Protein 2ZFU (pdb70)

Radius of gyration: 24.53 Å; Cα contacts (8 Å, |Δi|>4): 803; chains: 2; bounding box: 44×49×72 Å

Organism: Homo sapiens (NCBI:txid9606)

Secondary structure (DSSP, 8-state):
-HHHHHHHHHHHHHHHHHS-HHHHHHHHHH-HHHHHHHHHHHHHHHTTSSS-HHHHHHHHHHTS-TTS-EEEET-TT-HHHHH--S-EEEEESS-SSTTEEES-TTS-S--TT-EEEEEEES---SS-HHHHHHHHHHHEEEEEEEEEEE-GGG-S-HHHHHHHHHHTTEEEEEEE--STT-EEEEEEE-SS-SS-TT---GGG-PPP----/-HHHHHHHHHHHHHHHHHS-HHHHHHHHHH-HHHHHHHHHHHHHHHHTSSS-HHHHHHHHHTTS-TTS-EEEET-TT-HHHHH--S-EEEEESS-SSTTEEES-TTS-S--TT-EEEEEEES---SS-HHHHHHHHHHHEEEEEEEEEEEEGGG-S-HHHHHHHHHTTTEEEEEEE--SSSEEEEEEEE-SS-SS-TT---GGG--PPP--

InterPro domains:
  IPR007823 Ribosomal RNA processing protein 8 [PF05148] (238-456)
  IPR007823 Ribosomal RNA processing protein 8 [PTHR12787] (62-456)
  IPR023576 UbiE/COQ5 methyltransferase, conserved site [PS01184] (380-394)
  IPR029063 S-adenosyl-L-methionine-dependent methyltransferase superfamily [G3DSA:3.40.50.150] (294-456)
  IPR029063 S-adenosyl-L-methionine-dependent methyltransferase superfamily [SSF53335] (285-423)
  IPR042036 Ribosomal RNA-processing protein 8, N-terminal domain [G3DSA:1.10.10.2150] (242-293)

Nearest PDB structures (foldseek):
  2zfu-assembly2_B  TM=1.005E+00  e=2.357E-51  Homo sapiens
  5gm2-assembly3_N  TM=6.789E-01  e=1.803E-08  Streptomyces blastmyceticus
  5gm2-assembly2_L  TM=6.670E-01  e=2.551E-08  Streptomyces blastmyceticus
  5gm2-assembly2_K  TM=6.497E-01  e=1.569E-08  Streptomyces blastmyceticus
  5gm2-assembly3_O  TM=6.445E-01  e=1.932E-08  Streptomyces blastmyceticus

B-factor: mean 37.85, std 6.47, range [26.33, 73.91]

Solvent-accessible surface area: 19630 Å² total; per-residue (Å²): 116,171,90,86,43,29,58,132,4,103,154,11,3,89,78,9,15,80,14,64,10,61,49,11,48,146,37,10,117,123,68,30,100,12,4,36,19,14,22,127,6,29,75,40,14,1,146,103,18,129,47,24,0,24,46,49,0,5,122,28,1,155,138,107,92,48,90,45,32,0,0,2,0,19,12,8,73,0,116,0,9,76,35,8,216,11,66,27,68,1,3,17,35,9,6,34,7,18,35,18,58,87,20,23,17,16,145,9,90,32,138,90,85,27,0,31,2,0,0,0,16,15,13,0,34,5,88,32,10,43,66,4,0,47,16,0,4,77,0,0,80,90,45,8,14,0,1,0,0,2,21,32,78,3,20,94,68,35,155,45,1,18,127,5,0,49,98,0,0,1,117,62,89,61,104,51,80,123,32,101,61,3,36,8,0,14,0,82,15,73,14,104,45,113,19,43,134,106,40,92,37,100,14,7,84,26,94,49,2,90,16,219,114,172,86,99,41,24,47,126,6,139,144,20,2,84,82,8,11,71,13,63,10,60,49,10,44,143,31,5,102,130,70,31,95,8,3,40,24,14,21,127,11,27,65,37,49,1,135,134,23,119,48,35,0,18,23,73,0,4,110,30,0,151,142,100,92,51,88,44,33,0,0,5,0,22,11,8,70,0,112,1,11,76,30,11,207,12,70,27,69,1,2,15,31,8,9,32,7,21,32,18,56,80,18,22,18,16,148,7,91,27,140,90,85,25,0,32,2,0,0,0,20,13,12,0,26,5,85,31,9,41,72,5,0,58,18,0,7,76,0,0,74,96,41,8,16,0,2,0,0,1,12,19,76,2,15,95,58,27,138,53,2,18,124,4,0,57,82,0,0,6,104,75,85,60,110,59,61,128,44,87,69,8,32,10,0,13,0,62,17,87,16,105,44,116,37,45,134,105,35,93,23,88,14,8,80,22,78,66,8,90,96

CATH classification: 1.10.10.2150 (+1 more: 3.40.50.150)

Structure (mmCIF, N/CA/C/O backbone):
data_2ZFU
#
_entry.id   2ZFU
#
_cell.length_a   43.810
_cell.length_b   43.810
_cell.length_c   403.910
_cell.angle_alpha   90.00
_cell.angle_beta   90.00
_cell.angle_gamma   120.00
#
_symmetry.space_group_name_H-M   'P 61'
#
loop_
_entity.id
_entity.type
_entity.pdbx_description
1 polymer 'Cerebral protein 1'
2 non-polymer S-ADENOSYL-L-HOMOCYSTEINE
3 water water
#
loop_
_atom_site.group_PDB
_atom_site.id
_atom_site.type_symbol
_atom_site.label_atom_id
_atom_site.label_alt_id
_atom_site.label_comp_id
_atom_site.label_asym_id
_atom_site.label_entity_id
_atom_site.label_seq_id
_atom_site.pdbx_PDB_ins_code
_atom_site.Cartn_x
_atom_site.Cartn_y
_atom_site.Cartn_z
_atom_site.occupancy
_atom_site.B_iso_or_equiv
_atom_site.auth_seq_id
_atom_site.auth_comp_id
_atom_site.auth_asym_id
_atom_site.auth_atom_id
_atom_site.pdbx_PDB_model_num
ATOM 1 N N . ALA A 1 2 ? 22.522 33.691 -9.637 1.00 42.69 243 ALA A N 1
ATOM 2 C CA . ALA A 1 2 ? 22.032 32.468 -10.332 1.00 43.29 243 ALA A CA 1
ATOM 3 C C . ALA A 1 2 ? 22.581 31.205 -9.658 1.00 43.30 243 ALA A C 1
ATOM 4 O O . ALA A 1 2 ? 21.826 30.272 -9.364 1.00 43.01 243 ALA A O 1
ATOM 6 N N . GLN A 1 3 ? 23.892 31.180 -9.413 1.00 43.48 244 GLN A N 1
ATOM 7 C CA . GLN A 1 3 ? 24.518 30.041 -8.726 1.00 43.77 244 GLN A CA 1
ATOM 8 C C . GLN A 1 3 ? 24.010 29.969 -7.290 1.00 43.77 244 GLN A C 1
ATOM 9 O O . GLN A 1 3 ? 23.581 28.911 -6.827 1.00 44.11 244 GLN A O 1
ATOM 15 N N . ARG A 1 4 ? 24.037 31.109 -6.605 1.00 43.48 245 ARG A N 1
ATOM 16 C CA . ARG A 1 4 ? 23.486 31.223 -5.260 1.00 43.33 245 ARG A CA 1
ATOM 17 C C . ARG A 1 4 ? 21.998 30.852 -5.209 1.00 43.27 245 ARG A C 1
ATOM 18 O O . ARG 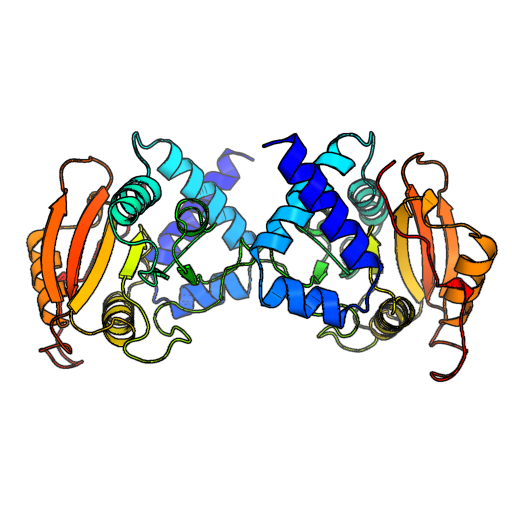A 1 4 ? 21.516 30.377 -4.175 1.00 43.32 245 ARG A O 1
ATOM 20 N N . LEU A 1 5 ? 21.282 31.074 -6.317 1.00 42.94 246 LEU A N 1
ATOM 21 C CA . LEU A 1 5 ? 19.843 30.775 -6.400 1.00 42.56 246 LEU A CA 1
ATOM 22 C C . LEU A 1 5 ? 19.590 29.282 -6.529 1.00 42.07 246 LEU A C 1
ATOM 23 O O . LEU A 1 5 ? 18.678 28.751 -5.894 1.00 41.72 246 LEU A O 1
ATOM 28 N N . ASP A 1 6 ? 20.381 28.610 -7.371 1.00 41.86 247 ASP A N 1
ATOM 29 C CA . ASP A 1 6 ? 20.218 27.167 -7.596 1.00 41.31 247 ASP A CA 1
ATOM 30 C C . ASP A 1 6 ? 20.483 26.395 -6.305 1.00 40.77 247 ASP A C 1
ATOM 31 O O . ASP A 1 6 ? 19.845 25.384 -6.048 1.00 40.88 247 ASP A O 1
ATOM 36 N N . GLY A 1 7 ? 21.427 26.878 -5.506 1.00 39.91 248 GLY A N 1
ATOM 37 C CA . GLY A 1 7 ? 21.734 26.273 -4.216 1.00 39.22 248 GLY A CA 1
ATOM 38 C C . GLY A 1 7 ? 20.668 26.524 -3.160 1.00 38.67 248 GLY A C 1
ATOM 39 O O . GLY A 1 7 ? 20.349 25.631 -2.374 1.00 38.86 248 GLY A O 1
ATOM 40 N N . ALA A 1 8 ? 20.128 27.745 -3.121 1.00 37.69 249 ALA A N 1
ATOM 41 C CA . ALA A 1 8 ? 18.981 28.052 -2.255 1.00 36.77 249 ALA A CA 1
ATOM 42 C C . ALA A 1 8 ? 17.806 27.139 -2.593 1.00 35.73 249 ALA A C 1
ATOM 43 O O . ALA A 1 8 ? 17.203 26.537 -1.705 1.00 35.10 249 ALA A O 1
ATOM 45 N N . ARG A 1 9 ? 17.493 27.055 -3.883 1.00 35.08 250 ARG A N 1
ATOM 46 C CA . ARG A 1 9 ? 16.453 26.166 -4.396 1.00 34.87 250 ARG A CA 1
ATOM 47 C C . ARG A 1 9 ? 16.695 24.722 -3.999 1.00 34.24 250 ARG A C 1
ATOM 48 O O . ARG A 1 9 ? 15.799 24.046 -3.517 1.00 34.16 250 ARG A O 1
ATOM 56 N N . PHE A 1 10 ? 17.915 24.253 -4.219 1.00 33.74 251 PHE A N 1
ATOM 57 C CA . PHE A 1 10 ? 18.269 22.896 -3.866 1.00 33.81 251 PHE A CA 1
ATOM 58 C C . PHE A 1 10 ? 18.070 22.669 -2.382 1.00 33.57 251 PHE A C 1
ATOM 59 O O . PHE A 1 10 ? 17.448 21.682 -1.969 1.00 32.54 251 PHE A O 1
ATOM 67 N N . ARG A 1 11 ? 18.610 23.580 -1.584 1.00 33.68 252 ARG A N 1
ATOM 68 C CA . ARG A 1 11 ? 18.576 23.407 -0.138 1.00 34.76 252 ARG A CA 1
ATOM 69 C C . ARG A 1 11 ? 17.140 23.382 0.400 1.00 34.32 252 ARG A C 1
ATOM 70 O O . ARG A 1 11 ? 16.829 22.608 1.306 1.00 34.36 252 ARG A O 1
ATOM 78 N N . TYR A 1 12 ? 16.257 24.180 -0.200 1.00 34.64 253 TYR A N 1
ATOM 79 C CA . TYR A 1 12 ? 14.836 24.152 0.147 1.00 34.35 253 TYR A CA 1
ATOM 80 C C . TYR A 1 12 ? 14.151 22.832 -0.232 1.00 34.21 253 TYR A C 1
ATOM 81 O O . TYR A 1 12 ? 13.451 22.232 0.578 1.00 33.55 253 TYR A O 1
ATOM 90 N N . LEU A 1 13 ? 14.339 22.404 -1.475 1.00 34.44 254 LEU A N 1
ATOM 91 C CA . LEU A 1 13 ? 13.818 21.120 -1.958 1.00 34.62 254 LEU A CA 1
ATOM 92 C C . LEU A 1 13 ? 14.367 19.955 -1.124 1.00 34.52 254 LEU A C 1
ATOM 93 O O . LEU A 1 13 ? 13.628 19.058 -0.693 1.00 33.37 254 LEU A O 1
ATOM 98 N N . ASN A 1 14 ? 15.677 19.963 -0.917 1.00 34.25 255 ASN A N 1
ATOM 99 C CA . ASN A 1 14 ? 16.310 18.923 -0.109 1.00 35.12 255 ASN A CA 1
ATOM 100 C C . ASN A 1 14 ? 15.622 18.773 1.252 1.00 35.59 255 ASN A C 1
ATOM 101 O O . ASN A 1 14 ? 15.148 17.695 1.600 1.00 35.38 255 ASN A O 1
ATOM 106 N N . GLU A 1 15 ? 15.532 19.871 1.993 1.00 37.02 256 GLU A N 1
ATOM 107 C CA . GLU A 1 15 ? 14.861 19.867 3.298 1.00 37.84 256 GLU A CA 1
ATOM 108 C C . GLU A 1 15 ? 13.435 19.332 3.197 1.00 38.30 256 GLU A C 1
ATOM 109 O O . GLU A 1 15 ? 12.990 18.551 4.041 1.00 38.40 256 GLU A O 1
ATOM 115 N N . GLN A 1 16 ? 12.736 19.741 2.144 1.00 39.06 257 GLN A N 1
ATOM 116 C CA . GLN A 1 16 ? 11.389 19.262 1.869 1.00 38.97 257 GLN A CA 1
ATOM 117 C C . GLN A 1 16 ? 11.314 17.748 1.661 1.00 38.59 257 GLN A C 1
ATOM 118 O O . GLN A 1 16 ? 10.400 17.092 2.148 1.00 38.55 257 GLN A O 1
ATOM 124 N N . LEU A 1 17 ? 12.268 17.197 0.925 1.00 38.33 258 LEU A N 1
ATOM 125 C CA . LEU A 1 17 ? 12.276 15.765 0.645 1.00 37.80 258 LEU A CA 1
ATOM 126 C C . LEU A 1 17 ? 12.415 14.894 1.906 1.00 37.73 258 LEU A C 1
ATOM 127 O O . LEU A 1 17 ? 11.865 13.793 1.948 1.00 38.48 258 LEU A O 1
ATOM 132 N N . TYR A 1 18 ? 13.144 15.374 2.911 1.00 36.18 259 TYR A N 1
ATOM 133 C CA . TYR A 1 18 ? 13.282 14.635 4.174 1.00 36.17 259 TYR A CA 1
ATOM 134 C C . TYR A 1 18 ? 12.034 14.776 5.068 1.00 35.85 259 TYR A C 1
ATOM 135 O O . TYR A 1 18 ? 11.781 13.925 5.913 1.00 35.34 259 TYR A O 1
ATOM 144 N N . SER A 1 19 ? 11.252 15.830 4.838 1.00 36.37 260 SER A N 1
ATOM 145 C CA . SER A 1 19 ? 10.134 16.205 5.712 1.00 36.69 260 SER A CA 1
ATOM 146 C C . SER A 1 19 ? 8.849 15.428 5.489 1.00 36.59 260 SER A C 1
ATOM 147 O O . SER A 1 19 ? 7.930 15.523 6.298 1.00 37.43 260 SER A O 1
ATOM 150 N N . GLY A 1 20 ? 8.756 14.695 4.390 1.00 36.25 261 GLY A N 1
ATOM 151 C CA . GLY A 1 20 ? 7.509 14.029 4.029 1.00 36.14 261 GLY A CA 1
ATOM 152 C C . GLY A 1 20 ? 7.681 12.566 3.705 1.00 35.89 261 GLY A C 1
ATOM 153 O O . GLY A 1 20 ? 8.801 12.066 3.667 1.00 35.90 261 GLY A O 1
ATOM 154 N N . PRO A 1 21 ? 6.562 11.872 3.444 1.00 35.89 262 PRO A N 1
ATOM 155 C CA . PRO A 1 21 ? 6.641 10.471 3.072 1.00 35.51 262 PRO A CA 1
ATOM 156 C C . PRO A 1 21 ? 7.113 10.365 1.633 1.00 35.26 262 PRO A C 1
ATOM 157 O O . PRO A 1 21 ? 7.129 11.367 0.913 1.00 34.98 262 PRO A O 1
ATOM 161 N N . SER A 1 22 ? 7.514 9.163 1.226 1.00 35.00 263 SER A N 1
ATOM 162 C CA . SER A 1 22 ? 8.002 8.935 -0.132 1.00 34.57 263 SER A CA 1
ATOM 163 C C . SER A 1 22 ? 6.941 9.246 -1.190 1.00 34.11 263 SER A C 1
ATOM 164 O O . SER A 1 22 ? 7.277 9.639 -2.303 1.00 33.85 263 SER A O 1
ATOM 167 N N . SER A 1 23 ? 5.671 9.067 -0.842 1.00 34.22 264 SER A N 1
ATOM 168 C CA . SER A 1 23 ? 4.558 9.405 -1.747 1.00 34.18 264 SER A CA 1
ATOM 169 C C . SER A 1 23 ? 4.586 10.882 -2.133 1.00 34.14 264 SER A C 1
ATOM 170 O O . SER A 1 23 ? 4.331 11.233 -3.298 1.00 34.17 264 SER A O 1
ATOM 173 N N . ALA A 1 24 ? 4.909 11.741 -1.166 1.00 33.80 265 ALA A N 1
ATOM 174 C CA . ALA A 1 24 ? 5.059 13.175 -1.431 1.00 33.97 265 ALA A CA 1
ATOM 175 C C . ALA A 1 24 ? 6.179 13.457 -2.436 1.00 33.76 265 ALA A C 1
ATOM 176 O O . ALA A 1 24 ? 6.004 14.210 -3.391 1.00 34.05 265 ALA A O 1
ATOM 178 N N . ALA A 1 25 ? 7.334 12.842 -2.209 1.00 34.08 266 ALA A N 1
ATOM 179 C CA . ALA A 1 25 ? 8.491 13.041 -3.064 1.00 34.15 266 ALA A CA 1
ATOM 180 C C . ALA A 1 25 ? 8.178 12.549 -4.475 1.00 34.23 266 ALA A C 1
ATOM 181 O O . ALA A 1 25 ? 8.479 13.227 -5.452 1.00 33.50 266 ALA A O 1
ATOM 183 N N . GLN A 1 26 ? 7.551 11.373 -4.560 1.00 34.72 267 GLN A N 1
ATOM 184 C CA . GLN A 1 26 ? 7.177 10.787 -5.836 1.00 35.25 267 GLN A CA 1
ATOM 185 C C . GLN A 1 26 ? 6.243 11.683 -6.647 1.00 35.71 267 GLN A C 1
ATOM 186 O O . GLN A 1 26 ? 6.484 11.914 -7.823 1.00 35.25 267 GLN A O 1
ATOM 192 N N . ARG A 1 27 ? 5.172 12.153 -6.015 1.00 36.64 268 ARG A N 1
ATOM 193 C CA . ARG A 1 27 ? 4.247 13.115 -6.635 1.00 37.82 268 ARG A CA 1
ATOM 194 C C . ARG A 1 27 ? 4.963 14.354 -7.170 1.00 37.36 268 ARG A C 1
ATOM 195 O O . ARG A 1 27 ? 4.766 14.749 -8.315 1.00 36.59 268 ARG A O 1
ATOM 203 N N . LEU A 1 28 ? 5.785 14.965 -6.318 1.00 38.14 269 LEU A N 1
ATOM 204 C CA . LEU A 1 28 ? 6.557 16.157 -6.677 1.00 38.08 269 LEU A CA 1
ATOM 205 C C . LEU A 1 28 ? 7.362 15.918 -7.940 1.00 37.88 269 LEU A C 1
ATOM 206 O O . LEU A 1 28 ? 7.265 16.693 -8.890 1.00 38.15 269 LEU A O 1
ATOM 211 N N . PHE A 1 29 ? 8.158 14.850 -7.952 1.00 37.67 270 PHE A N 1
ATOM 212 C CA . PHE A 1 29 ? 8.992 14.551 -9.117 1.00 37.83 270 PHE A CA 1
ATOM 213 C C . PHE A 1 29 ? 8.189 14.117 -10.343 1.00 38.44 270 PHE A C 1
ATOM 214 O O . PHE A 1 29 ? 8.609 14.382 -11.481 1.00 39.42 270 PHE A O 1
ATOM 222 N N . GLN A 1 30 ? 7.041 13.472 -10.133 1.00 38.51 271 GLN A N 1
ATOM 223 C CA . GLN A 1 30 ? 6.157 13.104 -11.249 1.00 38.71 271 GLN A CA 1
ATOM 224 C C . GLN A 1 30 ? 5.616 14.362 -11.940 1.00 38.31 271 GLN A C 1
ATOM 225 O O . GLN A 1 30 ? 5.645 14.473 -13.163 1.00 38.40 271 GLN A O 1
ATOM 231 N N . GLU A 1 31 ? 5.151 15.317 -11.145 1.00 37.75 272 GLU A N 1
ATOM 232 C CA . GLU A 1 31 ? 4.511 16.519 -11.669 1.00 37.93 272 GLU A CA 1
ATOM 233 C C . GLU A 1 31 ? 5.533 17.563 -12.117 1.00 37.02 272 GLU A C 1
ATOM 234 O O . GLU A 1 31 ? 5.255 18.353 -13.015 1.00 36.13 272 GLU A O 1
ATOM 240 N N . ASP A 1 32 ? 6.703 17.550 -11.479 1.00 36.03 273 ASP A N 1
ATOM 241 C CA . ASP A 1 32 ? 7.741 18.555 -11.686 1.00 35.93 273 ASP A CA 1
ATOM 242 C C . ASP A 1 32 ? 9.092 17.848 -11.864 1.00 35.23 273 ASP A C 1
ATOM 243 O O . ASP A 1 32 ? 9.954 17.889 -10.973 1.00 34.77 273 ASP A O 1
ATOM 248 N N . PRO A 1 33 ? 9.288 17.202 -13.019 1.00 34.56 274 PRO A N 1
ATOM 249 C CA . PRO A 1 33 ? 10.547 16.504 -13.238 1.00 35.05 274 PRO A CA 1
ATOM 250 C C . PRO A 1 33 ? 11.800 17.415 -13.228 1.00 35.00 274 PRO A C 1
ATOM 251 O O . PRO A 1 33 ? 12.896 16.942 -12.913 1.00 34.57 274 PRO A O 1
ATOM 255 N N . GLU A 1 34 ? 11.642 18.701 -13.543 1.00 34.77 275 GLU A N 1
ATOM 256 C CA . GLU A 1 34 ? 12.756 19.655 -13.447 1.00 35.47 275 GLU A CA 1
ATOM 257 C C . GLU A 1 34 ? 13.288 19.769 -12.004 1.00 34.98 275 GLU A C 1
ATOM 258 O O . GLU A 1 34 ? 14.483 20.026 -11.789 1.00 34.87 275 GLU A O 1
ATOM 264 N N . ALA A 1 35 ? 12.407 19.550 -11.028 1.00 34.17 276 ALA A N 1
ATOM 265 C CA . ALA A 1 35 ? 12.805 19.498 -9.618 1.00 33.59 276 ALA A CA 1
ATOM 266 C C . ALA A 1 35 ? 13.763 18.348 -9.363 1.00 32.95 276 ALA A C 1
ATOM 267 O O . ALA A 1 35 ? 14.648 18.455 -8.505 1.00 32.66 276 ALA A O 1
ATOM 269 N N . PHE A 1 36 ? 13.588 17.247 -10.095 1.00 32.23 277 PHE A N 1
ATOM 270 C CA . PHE A 1 36 ? 14.492 16.107 -9.962 1.00 32.09 277 PHE A CA 1
ATOM 271 C C . PHE A 1 36 ? 15.877 16.469 -10.474 1.00 32.12 277 PHE A C 1
ATOM 272 O O . PHE A 1 36 ? 16.892 16.109 -9.858 1.00 31.15 277 PHE A O 1
ATOM 280 N N . LEU A 1 37 ? 15.908 17.166 -11.616 1.00 31.43 278 LEU A N 1
ATOM 281 C CA . LEU A 1 37 ? 17.153 17.687 -12.160 1.00 31.67 278 LEU A CA 1
ATOM 282 C C . LEU A 1 37 ? 17.837 18.632 -11.181 1.00 31.51 278 LEU A C 1
ATOM 283 O O . LEU A 1 37 ? 19.046 18.545 -10.984 1.00 31.72 278 LEU A O 1
ATOM 288 N N . LEU A 1 38 ? 17.066 19.527 -10.566 1.00 31.65 279 LEU A N 1
ATOM 289 C CA . LEU A 1 38 ? 17.585 20.443 -9.557 1.00 31.68 279 LEU A CA 1
ATOM 290 C C . LEU A 1 38 ? 18.250 19.685 -8.421 1.00 31.53 279 LEU A C 1
ATOM 291 O O . LEU A 1 38 ? 19.369 20.006 -8.032 1.00 31.21 279 LEU A O 1
ATOM 296 N N . TYR A 1 39 ? 17.538 18.683 -7.899 1.00 31.53 280 TYR A N 1
ATOM 297 C CA . TYR A 1 39 ? 17.985 17.905 -6.765 1.00 31.27 280 TYR A CA 1
ATOM 298 C C . TYR A 1 39 ? 19.346 17.303 -7.067 1.00 30.95 280 TYR A C 1
ATOM 299 O O . TYR A 1 39 ? 20.271 17.439 -6.286 1.00 30.21 280 TYR A O 1
ATOM 308 N N . HIS A 1 40 ? 19.468 16.671 -8.227 1.00 30.58 281 HIS A N 1
ATOM 309 C CA . HIS A 1 40 ? 20.707 16.003 -8.581 1.00 31.18 281 HIS A CA 1
ATOM 310 C C . HIS A 1 40 ? 21.862 16.930 -8.946 1.00 31.21 281 HIS A C 1
ATOM 311 O O . HIS A 1 40 ? 23.014 16.592 -8.698 1.00 31.85 281 HIS A O 1
ATOM 318 N N . ARG A 1 41 ? 21.562 18.094 -9.514 1.00 31.76 282 ARG A N 1
ATOM 319 C CA . ARG A 1 41 ? 22.572 19.137 -9.677 1.00 31.54 282 ARG A CA 1
ATOM 320 C C . ARG A 1 41 ? 23.133 19.527 -8.320 1.00 31.41 282 ARG A C 1
ATOM 321 O O . ARG A 1 41 ? 24.356 19.665 -8.157 1.00 31.13 282 ARG A O 1
ATOM 329 N N . GLY A 1 42 ? 22.238 19.689 -7.346 1.00 30.82 283 GLY A N 1
ATOM 330 C CA . GLY A 1 42 ? 22.625 20.065 -5.992 1.00 30.74 283 GLY A CA 1
ATOM 331 C C . GLY A 1 42 ? 23.386 18.940 -5.325 1.00 30.39 283 GLY A C 1
ATOM 332 O O . GLY A 1 42 ? 24.436 19.143 -4.744 1.00 30.26 283 GLY A O 1
ATOM 333 N N . PHE A 1 43 ? 22.854 17.735 -5.422 1.00 30.81 284 PHE A N 1
ATOM 334 C CA . PHE A 1 43 ? 23.483 16.573 -4.807 1.00 30.92 284 PHE A CA 1
ATOM 335 C C . PHE A 1 43 ? 24.903 16.353 -5.340 1.00 31.17 284 PHE A C 1
ATOM 336 O O . PHE A 1 43 ? 25.836 16.128 -4.568 1.00 30.81 284 PHE A O 1
ATOM 344 N N . GLN A 1 44 ? 25.059 16.438 -6.662 1.00 31.29 285 GLN A N 1
ATOM 345 C CA . GLN A 1 44 ? 26.376 16.311 -7.282 1.00 31.80 285 GLN A CA 1
ATOM 346 C C . GLN A 1 44 ? 27.352 17.412 -6.835 1.00 32.21 285 GLN A C 1
ATOM 347 O O . GLN A 1 44 ? 28.527 17.135 -6.571 1.00 32.24 285 GLN A O 1
ATOM 353 N N . SER A 1 45 ? 26.868 18.648 -6.706 1.00 32.51 286 SER A N 1
ATOM 354 C CA . SER A 1 45 ? 27.703 19.742 -6.187 1.00 32.59 286 SER A CA 1
ATOM 355 C C . SER A 1 45 ? 28.244 19.439 -4.772 1.00 32.31 286 SER A C 1
ATOM 356 O O . SER A 1 45 ? 29.329 19.884 -4.400 1.00 30.73 286 SER A O 1
ATOM 359 N N . GLN A 1 46 ? 27.486 18.673 -3.997 1.00 32.08 287 GLN A N 1
ATOM 360 C CA . GLN A 1 46 ? 27.903 18.306 -2.647 1.00 32.29 287 GLN A CA 1
ATOM 361 C C . GLN A 1 46 ? 28.915 17.170 -2.647 1.00 32.30 287 GLN A C 1
ATOM 362 O O . GLN A 1 46 ? 29.995 17.289 -2.051 1.00 31.61 287 GLN A O 1
ATOM 368 N N . VAL A 1 47 ? 28.568 16.065 -3.302 1.00 32.64 288 VAL A N 1
ATOM 369 C CA . VAL A 1 47 ? 29.414 14.871 -3.259 1.00 33.22 288 VAL A CA 1
ATOM 370 C C . VAL A 1 47 ? 30.728 15.028 -4.038 1.00 33.63 288 VAL A C 1
ATOM 371 O O . VAL A 1 47 ? 31.699 14.346 -3.726 1.00 33.24 288 VAL A O 1
ATOM 375 N N . LYS A 1 48 ? 30.764 15.939 -5.015 1.00 34.63 289 LYS A N 1
ATOM 376 C CA . LYS A 1 48 ? 32.006 16.266 -5.733 1.00 35.57 289 LYS A CA 1
ATOM 377 C C . LYS A 1 48 ? 33.098 16.694 -4.782 1.00 35.86 289 LYS A C 1
ATOM 378 O O . LYS A 1 48 ? 34.261 16.417 -5.025 1.00 36.17 289 LYS A O 1
ATOM 384 N N . LYS A 1 49 ? 32.730 17.382 -3.705 1.00 36.26 290 LYS A N 1
ATOM 385 C CA . LYS A 1 49 ? 33.718 17.856 -2.736 1.00 36.29 290 LYS A CA 1
ATOM 386 C C . LYS A 1 49 ? 34.049 16.850 -1.614 1.00 36.47 290 LYS A C 1
ATOM 387 O O . LYS A 1 49 ? 34.726 17.193 -0.648 1.00 36.84 290 LYS A O 1
ATOM 393 N N . TRP A 1 50 ? 33.589 15.608 -1.750 1.00 35.76 291 TRP A N 1
ATOM 394 C CA . TRP A 1 50 ? 33.931 14.561 -0.791 1.00 35.29 291 TRP A CA 1
ATOM 395 C C . TRP A 1 50 ? 35.112 13.772 -1.354 1.00 35.13 291 TRP A C 1
ATOM 396 O O . TRP A 1 50 ? 35.068 13.364 -2.508 1.00 35.08 291 TRP A O 1
ATOM 407 N N . PRO A 1 51 ? 36.165 13.555 -0.550 1.00 35.07 292 PRO A N 1
ATOM 408 C CA . PRO A 1 51 ? 37.307 12.750 -1.011 1.00 35.08 292 PRO A CA 1
ATOM 409 C C . PRO A 1 51 ? 36.909 11.373 -1.558 1.00 35.14 292 PRO A C 1
ATOM 410 O O . PRO A 1 51 ? 37.510 10.884 -2.515 1.00 34.95 292 PRO A O 1
ATOM 414 N N . LEU A 1 52 ? 35.906 10.755 -0.943 1.00 34.93 293 LEU A N 1
ATOM 415 C CA . LEU A 1 52 ? 35.381 9.481 -1.427 1.00 34.77 293 LEU A CA 1
ATOM 416 C C . LEU A 1 52 ? 33.873 9.453 -1.242 1.00 34.44 293 LEU A C 1
ATOM 417 O O . LEU A 1 52 ? 33.369 9.637 -0.140 1.00 34.78 293 LEU A O 1
ATOM 422 N N . GLN A 1 53 ? 33.165 9.255 -2.343 1.00 33.49 294 GLN A N 1
ATOM 423 C CA . GLN A 1 53 ? 31.735 9.045 -2.316 1.00 33.47 294 GLN A CA 1
ATOM 424 C C . GLN A 1 53 ? 31.360 7.672 -1.800 1.00 32.74 294 GLN A C 1
ATOM 425 O O . GLN A 1 53 ? 32.062 6.685 -2.058 1.00 33.57 294 GLN A O 1
ATOM 431 N N . PRO A 1 54 ? 30.235 7.588 -1.086 1.00 31.85 295 PRO A N 1
ATOM 432 C CA . PRO A 1 54 ? 29.820 6.272 -0.639 1.00 31.60 295 PRO A CA 1
ATOM 433 C C . PRO A 1 54 ? 29.499 5.271 -1.775 1.00 31.43 295 PRO A C 1
ATOM 434 O O . PRO A 1 54 ? 29.780 4.083 -1.592 1.00 30.24 295 PRO A O 1
ATOM 438 N N . VAL A 1 55 ? 28.961 5.704 -2.923 1.00 31.26 296 VAL A N 1
ATOM 439 C CA . VAL A 1 55 ? 28.749 4.727 -4.027 1.00 31.77 296 VAL A CA 1
ATOM 440 C C . VAL A 1 55 ? 30.021 4.008 -4.434 1.00 30.95 296 VAL A C 1
ATOM 441 O O . VAL A 1 55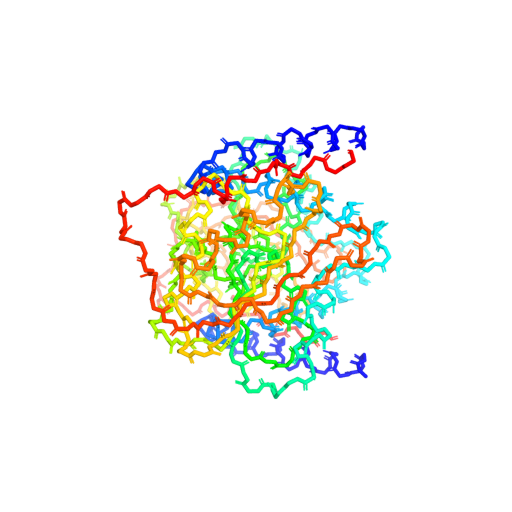 ? 29.962 2.858 -4.829 1.00 30.80 296 VAL A O 1
ATOM 445 N N . ASP A 1 56 ? 31.141 4.721 -4.437 1.00 31.39 297 ASP A N 1
ATOM 446 C CA . ASP A 1 56 ? 32.433 4.144 -4.847 1.00 31.58 297 ASP A CA 1
ATOM 447 C C . ASP A 1 56 ? 32.978 3.194 -3.798 1.00 31.44 297 ASP A C 1
ATOM 448 O O . ASP A 1 56 ? 33.513 2.136 -4.120 1.00 30.77 297 ASP A O 1
ATOM 453 N N . ARG A 1 57 ? 32.834 3.570 -2.537 1.00 31.95 298 ARG A N 1
ATOM 454 C CA . ARG A 1 57 ? 33.190 2.687 -1.445 1.00 31.74 298 ARG A CA 1
ATOM 455 C C . ARG A 1 57 ? 32.327 1.401 -1.505 1.00 31.33 298 ARG A C 1
ATOM 456 O O . ARG A 1 57 ? 32.832 0.298 -1.301 1.00 31.11 298 ARG A O 1
ATOM 464 N N . ILE A 1 58 ? 31.043 1.557 -1.797 1.00 30.12 299 ILE A N 1
ATOM 465 C CA . ILE A 1 58 ? 30.137 0.419 -1.898 1.00 30.78 299 ILE A CA 1
ATOM 466 C C . ILE A 1 58 ? 30.522 -0.473 -3.105 1.00 30.31 299 ILE A C 1
ATOM 467 O O . ILE A 1 58 ? 30.566 -1.689 -2.991 1.00 29.02 299 ILE A O 1
ATOM 472 N N . ALA A 1 59 ? 30.799 0.161 -4.240 1.00 30.49 300 ALA A N 1
ATOM 473 C CA . ALA A 1 59 ? 31.267 -0.532 -5.436 1.00 31.67 300 ALA A CA 1
ATOM 474 C C . ALA A 1 59 ? 32.545 -1.315 -5.158 1.00 32.31 300 ALA A C 1
ATOM 475 O O . ALA A 1 59 ? 32.655 -2.474 -5.566 1.00 32.03 300 ALA A O 1
ATOM 477 N N . ARG A 1 60 ? 33.486 -0.695 -4.434 1.00 33.51 301 ARG A N 1
ATOM 478 C CA . ARG A 1 60 ? 34.721 -1.362 -4.011 1.00 34.24 301 ARG A CA 1
ATOM 479 C C . ARG A 1 60 ? 34.428 -2.612 -3.195 1.00 33.88 301 ARG A C 1
ATOM 480 O O . ARG A 1 60 ? 34.968 -3.669 -3.477 1.00 33.58 301 ARG A O 1
ATOM 488 N N . ASP A 1 61 ? 33.558 -2.487 -2.199 1.00 33.92 302 ASP A N 1
ATOM 489 C CA . ASP A 1 61 ? 33.140 -3.647 -1.421 1.00 34.23 302 ASP A CA 1
ATOM 490 C C . ASP A 1 61 ? 32.606 -4.764 -2.322 1.00 34.11 302 ASP A C 1
ATOM 491 O O . ASP A 1 61 ? 33.023 -5.932 -2.189 1.00 34.24 302 ASP A O 1
ATOM 496 N N . LEU A 1 62 ? 31.683 -4.418 -3.218 1.00 33.84 303 LEU A N 1
ATOM 497 C CA . LEU A 1 62 ? 30.994 -5.431 -4.031 1.00 34.71 303 LEU A CA 1
ATOM 498 C C . LEU A 1 62 ? 31.903 -6.075 -5.088 1.00 35.27 303 LEU A C 1
ATOM 499 O O . LEU A 1 62 ? 31.723 -7.245 -5.451 1.00 35.56 303 LEU A O 1
ATOM 504 N N . ARG A 1 63 ? 32.899 -5.328 -5.544 1.00 35.60 304 ARG A N 1
ATOM 505 C CA . ARG A 1 63 ? 33.876 -5.854 -6.498 1.00 36.59 304 ARG A CA 1
ATOM 506 C C . ARG A 1 63 ? 34.761 -6.953 -5.921 1.00 36.78 304 ARG A C 1
ATOM 507 O O . ARG A 1 63 ? 35.399 -7.673 -6.662 1.00 37.85 304 ARG A O 1
ATOM 515 N N . GLN A 1 64 ? 34.816 -7.067 -4.602 1.00 37.02 305 GLN A N 1
ATOM 516 C CA . GLN A 1 64 ? 35.595 -8.109 -3.950 1.00 37.07 305 GLN A CA 1
ATOM 517 C C . GLN A 1 64 ? 34.848 -9.447 -3.838 1.00 36.50 305 GLN A C 1
ATOM 518 O O . GLN A 1 64 ? 35.437 -10.480 -3.515 1.00 36.15 305 GLN A O 1
ATOM 524 N N . ARG A 1 65 ? 33.554 -9.420 -4.122 1.00 35.61 306 ARG A N 1
ATOM 525 C CA . ARG A 1 65 ? 32.716 -10.599 -4.074 1.00 35.60 306 ARG A CA 1
ATOM 526 C C . ARG A 1 65 ? 32.316 -10.974 -5.488 1.00 34.87 306 ARG A C 1
ATOM 527 O O . ARG A 1 65 ? 32.417 -10.149 -6.394 1.00 33.95 306 ARG A O 1
ATOM 535 N N . PRO A 1 66 ? 31.868 -12.230 -5.690 1.00 34.57 307 PRO A N 1
ATOM 536 C CA . PRO A 1 66 ? 31.533 -12.673 -7.042 1.00 34.68 307 PRO A CA 1
ATOM 537 C C . PRO A 1 66 ? 30.486 -11.784 -7.715 1.00 34.48 307 PRO A C 1
ATOM 538 O O . PRO A 1 66 ? 29.505 -11.358 -7.074 1.00 34.56 307 PRO A O 1
ATOM 542 N N . ALA A 1 67 ? 30.719 -11.464 -8.989 1.00 34.12 308 ALA A N 1
ATOM 543 C CA . ALA A 1 67 ? 29.837 -10.577 -9.731 1.00 34.53 308 ALA A CA 1
ATOM 544 C C . ALA A 1 67 ? 28.500 -11.221 -10.089 1.00 34.43 308 ALA A C 1
ATOM 545 O O . ALA A 1 67 ? 27.620 -10.541 -10.605 1.00 35.08 308 ALA A O 1
ATOM 547 N N . SER A 1 68 ? 28.332 -12.507 -9.797 1.00 33.91 309 SER A N 1
ATOM 548 C CA . SER A 1 68 ? 27.036 -13.160 -9.987 1.00 34.04 309 SER A CA 1
ATOM 549 C C . SER A 1 68 ? 25.996 -12.734 -8.944 1.00 33.89 309 SER A C 1
ATOM 550 O O . SER A 1 68 ? 24.800 -12.937 -9.156 1.00 34.01 309 SER A O 1
ATOM 553 N N . LEU A 1 69 ? 26.446 -12.157 -7.829 1.00 33.56 310 LEU A N 1
ATOM 554 C CA . LEU A 1 69 ? 25.531 -11.642 -6.809 1.00 32.75 310 LEU A CA 1
ATOM 555 C C . LEU A 1 69 ? 24.616 -10.574 -7.392 1.00 32.17 310 LEU A C 1
ATOM 556 O O . LEU A 1 69 ? 25.075 -9.600 -7.984 1.00 32.43 310 LEU A O 1
ATOM 561 N N . VAL A 1 70 ? 23.313 -10.758 -7.221 1.00 31.17 311 VAL A N 1
ATOM 562 C CA . VAL A 1 70 ? 22.331 -9.839 -7.761 1.00 30.70 311 VAL A CA 1
ATOM 563 C C . VAL A 1 70 ? 22.142 -8.689 -6.769 1.00 30.48 311 VAL A C 1
ATOM 564 O O . VAL A 1 70 ? 21.925 -8.911 -5.562 1.00 29.29 311 VAL A O 1
ATOM 568 N N . VAL A 1 71 ? 22.262 -7.468 -7.301 1.00 29.68 312 VAL A N 1
ATOM 569 C CA . VAL A 1 71 ? 22.225 -6.238 -6.522 1.00 29.96 312 VAL A CA 1
ATOM 570 C C . VAL A 1 71 ? 20.951 -5.458 -6.841 1.00 29.96 312 VAL A C 1
ATOM 571 O O . VAL A 1 71 ? 20.539 -5.364 -8.014 1.00 31.34 312 VAL A O 1
ATOM 575 N N . ALA A 1 72 ? 20.304 -4.929 -5.804 1.00 29.56 313 ALA A N 1
ATOM 576 C CA . ALA A 1 72 ? 19.259 -3.918 -5.978 1.00 29.48 313 ALA A CA 1
ATOM 577 C C . ALA A 1 72 ? 19.779 -2.600 -5.436 1.00 29.10 313 ALA A C 1
ATOM 578 O O . ALA A 1 72 ? 20.180 -2.512 -4.278 1.00 28.44 313 ALA A O 1
ATOM 580 N N . ASP A 1 73 ? 19.784 -1.583 -6.285 1.00 29.27 314 ASP A N 1
ATOM 581 C CA . ASP A 1 73 ? 20.241 -0.245 -5.900 1.00 29.48 314 ASP A CA 1
ATOM 582 C C . ASP A 1 73 ? 18.981 0.573 -5.635 1.00 29.73 314 ASP A C 1
ATOM 583 O O . ASP A 1 73 ? 18.291 1.001 -6.577 1.00 29.81 314 ASP A O 1
ATOM 588 N N . PHE A 1 74 ? 18.677 0.744 -4.342 1.00 29.63 315 PHE A N 1
ATOM 589 C CA . PHE A 1 74 ? 17.486 1.437 -3.857 1.00 30.12 315 PHE A CA 1
ATOM 590 C C . PHE A 1 74 ? 17.760 2.935 -3.768 1.00 30.45 315 PHE A C 1
ATOM 591 O O . PHE A 1 74 ? 18.457 3.410 -2.854 1.00 29.23 315 PHE A O 1
ATOM 599 N N . GLY A 1 75 ? 17.192 3.675 -4.714 1.00 30.41 316 GLY A N 1
ATOM 600 C CA . GLY A 1 75 ? 17.471 5.105 -4.840 1.00 30.56 316 GLY A CA 1
ATOM 601 C C . GLY A 1 75 ? 18.764 5.310 -5.582 1.00 30.56 316 GLY A C 1
ATOM 602 O O . GLY A 1 75 ? 19.691 5.920 -5.064 1.00 30.45 316 GLY A O 1
ATOM 603 N N . CYS A 1 76 ? 18.797 4.828 -6.820 1.00 30.55 317 CYS A N 1
ATOM 604 C CA . CYS A 1 76 ? 20.029 4.672 -7.585 1.00 30.67 317 CYS A CA 1
ATOM 605 C C . CYS A 1 76 ? 20.610 5.961 -8.194 1.00 30.88 317 CYS A C 1
ATOM 606 O O . CYS A 1 76 ? 21.754 5.958 -8.659 1.00 30.16 317 CYS A O 1
ATOM 609 N N . GLY A 1 77 ? 19.804 7.020 -8.249 1.00 30.96 318 GLY A N 1
ATOM 610 C CA . GLY A 1 77 ? 20.187 8.258 -8.916 1.00 31.34 318 GLY A CA 1
ATOM 611 C C . GLY A 1 77 ? 20.678 7.966 -10.314 1.00 32.07 318 GLY A C 1
ATOM 612 O O . GLY A 1 77 ? 19.996 7.304 -11.086 1.00 31.61 318 GLY A O 1
ATOM 613 N N . ASP A 1 78 ? 21.894 8.398 -10.641 1.00 33.27 319 ASP A N 1
ATOM 614 C CA . ASP A 1 78 ? 22.387 8.215 -12.007 1.00 33.81 319 ASP A CA 1
ATOM 615 C C . ASP A 1 78 ? 23.157 6.898 -12.254 1.00 33.60 319 ASP A C 1
ATOM 616 O O . ASP A 1 78 ? 23.890 6.776 -13.227 1.00 34.36 319 ASP A O 1
ATOM 621 N N . CYS A 1 79 ? 22.964 5.920 -11.373 1.00 33.54 320 CYS A N 1
ATOM 622 C CA . CYS A 1 79 ? 23.410 4.541 -11.576 1.00 33.24 320 CYS A CA 1
ATOM 623 C C . CYS A 1 79 ? 24.921 4.381 -11.690 1.00 33.32 320 CYS A C 1
ATOM 624 O O . CYS A 1 79 ? 25.415 3.496 -12.396 1.00 32.00 320 CYS A O 1
ATOM 627 N N . ARG A 1 80 ? 25.652 5.214 -10.953 1.00 33.41 321 ARG A N 1
ATOM 628 C CA . ARG A 1 80 ? 27.097 5.044 -10.857 1.00 34.06 321 ARG A CA 1
ATOM 629 C C . ARG A 1 80 ? 27.466 3.651 -10.292 1.00 32.90 321 ARG A C 1
ATOM 630 O O . ARG A 1 80 ? 28.484 3.076 -10.688 1.00 32.93 321 ARG A O 1
ATOM 638 N N . LEU A 1 81 ? 26.643 3.096 -9.400 1.00 32.43 322 LEU A N 1
ATOM 639 C CA . LEU A 1 81 ? 26.916 1.755 -8.871 1.00 32.13 322 LEU A CA 1
ATOM 640 C C . LEU A 1 81 ? 26.888 0.724 -10.012 1.00 31.31 322 LEU A C 1
ATOM 641 O O . LEU A 1 81 ? 27.839 -0.015 -10.188 1.00 30.90 322 LEU A O 1
ATOM 646 N N . ALA A 1 82 ? 25.806 0.701 -10.787 1.00 31.49 323 ALA A N 1
ATOM 647 C CA . ALA A 1 82 ? 25.693 -0.207 -11.933 1.00 31.83 323 ALA A CA 1
ATOM 648 C C . ALA A 1 82 ? 26.834 -0.004 -12.946 1.00 32.33 323 ALA A C 1
ATOM 649 O O . ALA A 1 82 ? 27.327 -0.975 -13.521 1.00 32.51 323 ALA A O 1
ATOM 651 N N . SER A 1 83 ? 27.250 1.251 -13.150 1.00 32.18 324 SER A N 1
ATOM 652 C CA . SER A 1 83 ? 28.372 1.566 -14.044 1.00 32.64 324 SER A CA 1
ATOM 653 C C . SER A 1 83 ? 29.721 1.084 -13.522 1.00 32.53 324 SER A C 1
ATOM 654 O O . SER A 1 83 ? 30.660 0.938 -14.297 1.00 33.55 324 SER A O 1
ATOM 657 N N . SER A 1 84 ? 29.811 0.823 -12.218 1.00 31.95 325 SER A N 1
ATOM 658 C CA . SER A 1 84 ? 31.078 0.557 -11.556 1.00 32.09 325 SER A CA 1
ATOM 659 C C . SER A 1 84 ? 31.322 -0.927 -11.262 1.00 31.66 325 SER A C 1
ATOM 660 O O . SER A 1 84 ? 32.428 -1.311 -10.908 1.00 30.52 325 SER A O 1
ATOM 663 N N . ILE A 1 85 ? 30.281 -1.746 -11.392 1.00 31.61 326 ILE A N 1
ATOM 664 C CA . ILE A 1 85 ? 30.386 -3.173 -11.135 1.00 32.08 326 ILE A CA 1
ATOM 665 C C . ILE A 1 85 ? 29.722 -3.970 -12.246 1.00 32.04 326 ILE A C 1
ATOM 666 O O . ILE A 1 85 ? 28.846 -3.470 -12.948 1.00 31.75 326 ILE A O 1
ATOM 671 N N . ARG A 1 86 ? 30.146 -5.224 -12.382 1.00 32.81 327 ARG A N 1
ATOM 672 C CA . ARG A 1 86 ? 29.667 -6.095 -13.449 1.00 32.90 327 ARG A CA 1
ATOM 673 C C . ARG A 1 86 ? 28.433 -6.882 -13.062 1.00 32.81 327 ARG A C 1
ATOM 674 O O . ARG A 1 86 ? 27.789 -7.485 -13.921 1.00 32.54 327 ARG A O 1
ATOM 682 N N . ASN A 1 87 ? 28.095 -6.862 -11.774 1.00 32.45 328 ASN A N 1
ATOM 683 C CA . ASN A 1 87 ? 26.912 -7.546 -11.271 1.00 32.27 328 ASN A CA 1
ATOM 684 C C . ASN A 1 87 ? 25.646 -7.174 -12.026 1.00 32.06 328 ASN A C 1
ATOM 685 O O . ASN A 1 87 ? 25.543 -6.073 -12.570 1.00 33.34 328 ASN A O 1
ATOM 690 N N . PRO A 1 88 ? 24.645 -8.068 -12.003 1.00 31.93 329 PRO A N 1
ATOM 691 C CA . PRO A 1 88 ? 23.307 -7.635 -12.357 1.00 31.99 329 PRO A CA 1
ATOM 692 C C . PRO A 1 88 ? 22.845 -6.654 -11.288 1.00 31.80 329 PRO A C 1
ATOM 693 O O . PRO A 1 88 ? 22.885 -6.992 -10.108 1.00 31.64 329 PRO A O 1
ATOM 697 N N . VAL A 1 89 ? 22.479 -5.439 -11.694 1.00 31.92 330 VAL A N 1
ATOM 698 C CA . VAL A 1 89 ? 22.075 -4.397 -10.765 1.00 32.01 330 VAL A CA 1
ATOM 699 C C . VAL A 1 89 ? 20.702 -3.852 -11.167 1.00 32.50 330 VAL A C 1
ATOM 700 O O . VAL A 1 89 ? 20.562 -3.206 -12.213 1.00 33.52 330 VAL A O 1
ATOM 704 N N . HIS A 1 90 ? 19.695 -4.125 -10.339 1.00 32.53 331 HIS A N 1
ATOM 705 C CA . HIS A 1 90 ? 18.386 -3.513 -10.478 1.00 32.31 331 HIS A CA 1
ATOM 706 C C . HIS A 1 90 ? 18.457 -2.120 -9.893 1.00 32.16 331 HIS A C 1
ATOM 707 O O . HIS A 1 90 ? 18.859 -1.948 -8.743 1.00 32.11 331 HIS A O 1
ATOM 714 N N . CYS A 1 91 ? 18.046 -1.143 -10.695 1.00 31.42 332 CYS A N 1
ATOM 715 C CA . CYS A 1 91 ? 18.184 0.274 -10.386 1.00 31.46 332 CYS A CA 1
ATOM 716 C C . CYS A 1 91 ? 16.811 0.893 -10.160 1.00 30.88 332 CYS A C 1
ATOM 717 O O . CYS A 1 91 ? 16.017 0.979 -11.082 1.00 31.13 332 CYS A O 1
ATOM 720 N N . PHE A 1 92 ? 16.549 1.344 -8.940 1.00 30.71 333 PHE A N 1
ATOM 721 C CA . PHE A 1 92 ? 15.251 1.898 -8.567 1.00 30.73 333 PHE A CA 1
ATOM 722 C C . PHE A 1 92 ? 15.359 3.352 -8.124 1.00 31.14 333 PHE A C 1
ATOM 723 O O . PHE A 1 92 ? 16.180 3.683 -7.278 1.00 30.79 333 PHE A O 1
ATOM 731 N N . ASP A 1 93 ? 14.517 4.218 -8.686 1.00 30.98 334 ASP A N 1
ATOM 732 C CA . ASP A 1 93 ? 14.445 5.596 -8.216 1.00 30.95 334 ASP A CA 1
ATOM 733 C C . ASP A 1 93 ? 13.097 6.205 -8.598 1.00 31.14 334 ASP A C 1
ATOM 734 O O . ASP A 1 93 ? 12.362 5.641 -9.420 1.00 30.28 334 ASP A O 1
ATOM 739 N N . LEU A 1 94 ? 12.776 7.349 -7.990 1.00 30.82 335 LEU A N 1
ATOM 740 C CA . LEU A 1 94 ? 11.496 8.033 -8.213 1.00 30.67 335 LEU A CA 1
ATOM 741 C C . LEU A 1 94 ? 11.384 8.685 -9.595 1.00 31.09 335 LEU A C 1
ATOM 742 O O . LEU A 1 94 ? 10.292 9.066 -10.027 1.00 29.94 335 LEU A O 1
ATOM 747 N N . ALA A 1 95 ? 12.520 8.847 -10.260 1.00 31.48 336 ALA A N 1
ATOM 748 C CA . ALA A 1 95 ? 12.564 9.440 -11.588 1.00 32.19 336 ALA A CA 1
ATOM 749 C C . ALA A 1 95 ? 13.862 8.993 -12.209 1.00 32.51 336 ALA A C 1
ATOM 750 O O . ALA A 1 95 ? 14.710 8.452 -11.510 1.00 33.51 336 ALA A O 1
ATOM 752 N N . SER A 1 96 ? 14.020 9.230 -13.510 1.00 32.61 337 SER A N 1
ATOM 753 C CA . SER A 1 96 ? 15.074 8.610 -14.287 1.00 32.90 337 SER A CA 1
ATOM 754 C C . SER A 1 96 ? 16.065 9.609 -14.860 1.00 33.40 337 SER A C 1
ATOM 755 O O . SER A 1 96 ? 15.674 10.538 -15.572 1.00 34.73 337 SER A O 1
A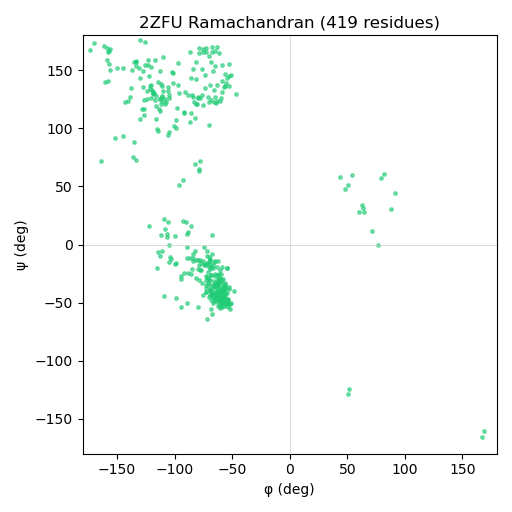TOM 758 N N . LEU A 1 97 ? 17.335 9.398 -14.543 1.00 33.40 338 LEU A N 1
ATOM 759 C CA . LEU A 1 97 ? 18.459 10.074 -15.178 1.00 33.90 338 LEU A CA 1
ATOM 760 C C . LEU A 1 97 ? 19.280 9.102 -16.017 1.00 33.56 338 LEU A C 1
ATOM 761 O O . LEU A 1 97 ? 20.354 9.439 -16.480 1.00 33.83 338 LEU A O 1
ATOM 766 N N . ASP A 1 98 ? 18.804 7.882 -16.189 1.00 33.19 339 ASP A N 1
ATOM 767 C CA . ASP A 1 98 ? 19.622 6.848 -16.790 1.00 33.07 339 ASP A CA 1
ATOM 768 C C . ASP A 1 98 ? 18.686 5.773 -17.275 1.00 32.80 339 ASP A C 1
ATOM 769 O O . ASP A 1 98 ? 17.704 5.499 -16.621 1.00 33.12 339 ASP A O 1
ATOM 774 N N . PRO A 1 99 ? 18.951 5.202 -18.465 1.00 33.00 340 PRO A N 1
ATOM 775 C CA . PRO A 1 99 ? 18.010 4.252 -19.043 1.00 32.78 340 PRO A CA 1
ATOM 776 C C . PRO A 1 99 ? 17.827 2.950 -18.273 1.00 32.70 340 PRO A C 1
ATOM 777 O O . PRO A 1 99 ? 16.860 2.235 -18.528 1.00 32.07 340 PRO A O 1
ATOM 781 N N . ARG A 1 100 ? 18.721 2.649 -17.326 1.00 32.67 341 ARG A N 1
ATOM 782 C CA . ARG A 1 100 ? 18.595 1.439 -16.505 1.00 32.75 341 ARG A CA 1
ATOM 783 C C . ARG A 1 100 ? 17.600 1.607 -15.371 1.00 32.73 341 ARG A C 1
ATOM 784 O O . ARG A 1 100 ? 17.190 0.626 -14.761 1.00 33.66 341 ARG A O 1
ATOM 792 N N . VAL A 1 101 ? 17.198 2.838 -15.084 1.00 32.84 342 VAL A N 1
ATOM 793 C CA . VAL A 1 101 ? 16.293 3.086 -13.974 1.00 32.63 342 VAL A CA 1
ATOM 794 C C . VAL A 1 101 ? 14.882 2.543 -14.208 1.00 32.82 342 VAL A C 1
ATOM 795 O O . VAL A 1 101 ? 14.215 2.876 -15.205 1.00 32.78 342 VAL A O 1
ATOM 799 N N . THR A 1 102 ? 14.452 1.710 -13.264 1.00 32.62 343 THR A N 1
ATOM 800 C CA . THR A 1 102 ? 13.072 1.288 -13.141 1.00 32.94 343 THR A CA 1
ATOM 801 C C . THR A 1 102 ? 12.445 2.272 -12.192 1.00 32.68 343 THR A C 1
ATOM 802 O O . THR A 1 102 ? 12.817 2.329 -11.015 1.00 32.54 343 THR A O 1
ATOM 806 N N . VAL A 1 103 ? 11.509 3.058 -12.714 1.00 32.61 344 VAL A N 1
ATOM 807 C CA . VAL A 1 103 ? 10.946 4.184 -11.991 1.00 32.69 344 VAL A CA 1
ATOM 808 C C . VAL A 1 103 ? 9.836 3.676 -11.060 1.00 32.67 344 VAL A C 1
ATOM 809 O O . VAL A 1 103 ? 8.895 3.017 -11.490 1.00 31.54 344 VAL A O 1
ATOM 813 N N . CYS A 1 104 ? 9.979 3.954 -9.770 1.00 33.01 345 CYS A N 1
ATOM 814 C CA . CYS A 1 104 ? 9.040 3.491 -8.768 1.00 32.47 345 CYS A CA 1
ATOM 815 C C . CYS A 1 104 ? 9.394 4.111 -7.427 1.00 32.38 345 CYS A C 1
ATOM 816 O O . CYS A 1 104 ? 10.463 4.688 -7.261 1.00 33.00 345 CYS A O 1
ATOM 819 N N . ASP A 1 105 ? 8.480 3.993 -6.480 1.00 32.19 346 ASP A N 1
ATOM 820 C CA . ASP A 1 105 ? 8.804 4.137 -5.068 1.00 32.07 346 ASP A CA 1
ATOM 821 C C . ASP A 1 105 ? 9.456 2.839 -4.593 1.00 31.89 346 ASP A C 1
ATOM 822 O O . ASP A 1 105 ? 8.905 1.753 -4.753 1.00 31.00 346 ASP A O 1
ATOM 827 N N . MET A 1 106 ? 10.637 2.975 -4.003 1.00 31.69 347 MET A N 1
ATOM 828 C CA . MET A 1 106 ? 11.448 1.839 -3.598 1.00 31.69 347 MET A CA 1
ATOM 829 C C . MET A 1 106 ? 10.857 1.122 -2.383 1.00 31.74 347 MET A C 1
ATOM 830 O O . MET A 1 106 ? 11.287 0.035 -2.039 1.00 31.91 347 MET A O 1
ATOM 835 N N . ALA A 1 107 ? 9.848 1.730 -1.758 1.00 32.23 348 ALA A N 1
ATOM 836 C CA . ALA A 1 107 ? 8.997 1.050 -0.794 1.00 32.35 348 ALA A CA 1
ATOM 837 C C . ALA A 1 107 ? 8.294 -0.137 -1.422 1.00 32.50 348 ALA A C 1
ATOM 838 O O . ALA A 1 107 ? 7.900 -1.053 -0.724 1.00 31.80 348 ALA A O 1
ATOM 840 N N . GLN A 1 108 ? 8.101 -0.091 -2.740 1.00 33.15 349 GLN A N 1
ATOM 841 C CA . GLN A 1 108 ? 7.416 -1.151 -3.462 1.00 33.69 349 GLN A CA 1
ATOM 842 C C . GLN A 1 108 ? 8.049 -1.314 -4.837 1.00 34.03 349 GLN A C 1
ATOM 843 O O . GLN A 1 108 ? 7.671 -0.612 -5.790 1.00 33.47 349 GLN A O 1
ATOM 849 N N . VAL A 1 109 ? 9.010 -2.229 -4.938 1.00 33.91 350 VAL A N 1
ATOM 850 C CA . VAL A 1 109 ? 9.729 -2.465 -6.192 1.00 33.92 350 VAL A CA 1
ATOM 851 C C . VAL A 1 109 ? 9.219 -3.725 -6.888 1.00 33.76 350 VAL A C 1
ATOM 852 O O . VAL A 1 109 ? 8.801 -4.669 -6.216 1.00 32.88 350 VAL A O 1
ATOM 856 N N . PRO A 1 110 ? 9.262 -3.746 -8.239 1.00 33.94 351 PRO A N 1
ATOM 857 C CA . PRO A 1 110 ? 8.784 -4.889 -9.025 1.00 33.62 351 PRO A CA 1
ATOM 858 C C . PRO A 1 110 ? 9.773 -6.064 -9.072 1.00 33.37 351 PRO A C 1
ATOM 859 O O . PRO A 1 110 ? 10.306 -6.398 -10.142 1.00 33.73 351 PRO A O 1
ATOM 863 N N . LEU 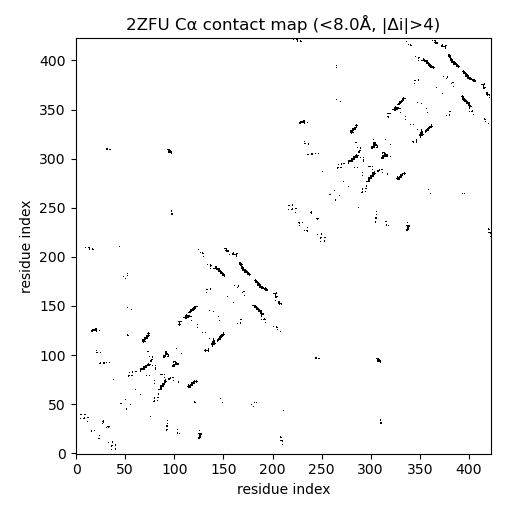A 1 111 ? 10.009 -6.674 -7.915 1.00 32.10 352 LEU A N 1
ATOM 864 C CA . LEU A 1 111 ? 10.852 -7.854 -7.797 1.00 32.69 352 LEU A CA 1
ATOM 865 C C . LEU A 1 111 ? 10.132 -8.883 -6.939 1.00 32.47 352 LEU A C 1
ATOM 866 O O . LEU A 1 111 ? 9.327 -8.512 -6.089 1.00 31.16 352 LEU A O 1
ATOM 871 N N . GLU A 1 112 ? 10.450 -10.162 -7.149 1.00 33.02 353 GLU A N 1
ATOM 872 C CA . GLU A 1 112 ? 9.918 -11.262 -6.324 1.00 33.81 353 GLU A CA 1
ATOM 873 C C . GLU A 1 112 ? 10.523 -11.213 -4.932 1.00 33.27 353 GLU A C 1
ATOM 874 O O . GLU A 1 112 ? 11.574 -10.639 -4.754 1.00 33.45 353 GLU A O 1
ATOM 880 N N . ASP A 1 113 ? 9.890 -11.890 -3.974 1.00 33.04 354 ASP A N 1
ATOM 881 C CA . ASP A 1 113 ? 10.524 -12.177 -2.694 1.00 32.99 354 ASP A CA 1
ATOM 882 C C . ASP A 1 113 ? 11.833 -12.919 -2.951 1.00 33.03 354 ASP A C 1
ATOM 883 O O . ASP A 1 113 ? 11.934 -13.694 -3.906 1.00 33.26 354 ASP A O 1
ATOM 888 N N . GLU A 1 114 ? 12.827 -12.683 -2.099 1.00 33.10 355 GLU A N 1
ATOM 889 C CA . GLU A 1 114 ? 14.086 -13.435 -2.117 1.00 33.03 355 GLU A CA 1
ATOM 890 C C . GLU A 1 114 ? 14.675 -13.556 -3.519 1.00 33.08 355 GLU A C 1
ATOM 891 O O . GLU A 1 114 ? 15.061 -14.650 -3.965 1.00 33.24 355 GLU A O 1
ATOM 897 N N . SER A 1 115 ? 14.722 -12.422 -4.203 1.00 32.60 356 SER A N 1
ATOM 898 C CA . SER A 1 115 ? 15.233 -12.342 -5.560 1.00 32.65 356 SER A CA 1
ATOM 899 C C . SER A 1 115 ? 16.632 -11.720 -5.633 1.00 32.57 356 SER A C 1
ATOM 900 O O . SER A 1 115 ? 17.293 -11.824 -6.662 1.00 32.46 356 SER A O 1
ATOM 903 N N . VAL A 1 116 ? 17.091 -11.064 -4.569 1.00 32.30 357 VAL A N 1
ATOM 904 C CA . VAL A 1 116 ? 18.363 -10.360 -4.649 1.00 32.18 357 VAL A CA 1
ATOM 905 C C . VAL A 1 116 ? 19.328 -10.787 -3.553 1.00 31.70 357 VAL A C 1
ATOM 906 O O . VAL A 1 116 ? 18.916 -11.222 -2.483 1.00 30.64 357 VAL A O 1
ATOM 910 N N . ASP A 1 117 ? 20.621 -10.633 -3.843 1.00 31.13 358 ASP A N 1
ATOM 911 C CA . ASP A 1 117 ? 21.688 -11.002 -2.922 1.00 30.78 358 ASP A CA 1
ATOM 912 C C . ASP A 1 117 ? 22.163 -9.825 -2.082 1.00 30.54 358 ASP A C 1
ATOM 913 O O . ASP A 1 117 ? 22.626 -10.016 -0.958 1.00 30.35 358 ASP A O 1
ATOM 918 N N . VAL A 1 118 ? 22.064 -8.626 -2.640 1.00 30.23 359 VAL A N 1
ATOM 919 C CA . VAL A 1 118 ? 22.527 -7.406 -1.993 1.00 30.02 359 VAL A CA 1
ATOM 920 C C . VAL A 1 118 ? 21.551 -6.249 -2.241 1.00 30.46 359 VAL A C 1
ATOM 921 O O . VAL A 1 118 ? 21.219 -5.940 -3.395 1.00 31.27 359 VAL A O 1
ATOM 925 N N . ALA A 1 119 ? 21.062 -5.644 -1.162 1.00 29.87 360 ALA A N 1
ATOM 926 C CA . ALA A 1 119 ? 20.246 -4.425 -1.248 1.00 29.50 360 ALA A CA 1
ATOM 927 C C . ALA A 1 119 ? 21.101 -3.258 -0.818 1.00 29.22 360 ALA A C 1
ATOM 928 O O . ALA A 1 119 ? 21.705 -3.286 0.269 1.00 28.60 360 ALA A O 1
ATOM 930 N N . VAL A 1 120 ? 21.176 -2.242 -1.679 1.00 28.69 361 VAL A N 1
ATOM 931 C CA . VAL A 1 120 ? 21.948 -1.035 -1.392 1.00 28.95 361 VAL A CA 1
ATOM 932 C C . VAL A 1 120 ? 21.046 0.201 -1.216 1.00 28.86 361 VAL A C 1
ATOM 933 O O . VAL A 1 120 ? 20.205 0.510 -2.082 1.00 28.61 361 VAL A O 1
ATOM 937 N N . PHE A 1 121 ? 21.204 0.863 -0.071 1.00 28.29 362 PHE A N 1
ATOM 938 C CA . PHE A 1 121 ? 20.708 2.235 0.151 1.00 29.03 362 PHE A CA 1
ATOM 939 C C . PHE A 1 121 ? 21.894 3.169 0.351 1.00 28.79 362 PHE A C 1
ATOM 940 O O . PHE A 1 121 ? 22.440 3.254 1.457 1.00 29.76 362 PHE A O 1
ATOM 948 N N . CYS A 1 122 ? 22.300 3.860 -0.711 1.00 28.56 363 CYS A N 1
ATOM 949 C CA . CYS A 1 122 ? 23.424 4.778 -0.673 1.00 28.78 363 CYS A CA 1
ATOM 950 C C . CYS A 1 122 ? 22.922 6.231 -0.687 1.00 29.04 363 CYS A C 1
ATOM 951 O O . CYS A 1 122 ? 22.644 6.810 -1.752 1.00 28.77 363 CYS A O 1
ATOM 954 N N . LEU A 1 123 ? 22.782 6.801 0.514 1.00 29.35 364 LEU A N 1
ATOM 955 C CA . LEU A 1 123 ? 22.293 8.173 0.705 1.00 29.33 364 LEU A CA 1
ATOM 956 C C . LEU A 1 123 ? 20.826 8.370 0.245 1.00 29.93 364 LEU A C 1
ATOM 957 O O . LEU A 1 123 ? 20.428 9.484 -0.120 1.00 30.58 364 LEU A O 1
ATOM 962 N N . SER A 1 124 ? 20.037 7.302 0.299 1.00 29.80 365 SER A N 1
ATOM 963 C CA . SER A 1 124 ? 18.715 7.275 -0.308 1.00 30.14 365 SER A CA 1
ATOM 964 C C . SER A 1 124 ? 17.538 7.157 0.656 1.00 30.35 365 SER A C 1
ATOM 965 O O . SER A 1 124 ? 16.392 7.257 0.224 1.00 30.26 365 SER A O 1
ATOM 968 N N . LEU A 1 125 ? 17.798 6.961 1.945 1.00 30.69 366 LEU A N 1
ATOM 969 C CA . LEU A 1 125 ? 16.717 6.752 2.910 1.00 31.59 366 LEU A CA 1
ATOM 970 C C . LEU A 1 125 ? 16.131 8.110 3.334 1.00 32.19 366 LEU A C 1
ATOM 971 O O . LEU A 1 125 ? 16.277 8.549 4.474 1.00 32.21 366 LEU A O 1
ATOM 976 N N . MET A 1 126 ? 15.447 8.759 2.403 1.00 33.32 367 MET A N 1
ATOM 977 C CA . MET A 1 126 ? 15.096 10.175 2.546 1.00 34.14 367 MET A CA 1
ATOM 978 C C . MET A 1 126 ? 13.771 10.406 3.240 1.00 34.58 367 MET A C 1
ATOM 979 O O . MET A 1 126 ? 13.699 11.188 4.198 1.00 35.49 367 MET A O 1
ATOM 984 N N . GLY A 1 127 ? 12.725 9.726 2.789 1.00 34.74 368 GLY A N 1
ATOM 985 C CA . GLY A 1 127 ? 11.378 9.995 3.319 1.00 35.05 368 GLY A CA 1
ATOM 986 C C . GLY A 1 127 ? 11.178 9.596 4.767 1.00 35.24 368 GLY A C 1
ATOM 987 O O . GLY A 1 127 ? 11.974 8.845 5.321 1.00 35.95 368 GLY A O 1
ATOM 988 N N . THR A 1 128 ? 10.093 10.071 5.370 1.00 34.89 369 THR A N 1
ATOM 989 C CA . THR A 1 128 ? 9.785 9.767 6.768 1.00 35.07 369 THR A CA 1
ATOM 990 C C . THR A 1 128 ? 9.365 8.310 6.996 1.00 34.95 369 THR A C 1
ATOM 991 O O . THR A 1 128 ? 9.365 7.829 8.133 1.00 35.23 369 THR A O 1
ATOM 995 N N . ASN A 1 129 ? 9.033 7.601 5.922 1.00 34.38 370 ASN A N 1
ATOM 996 C CA . ASN A 1 129 ? 8.576 6.214 6.025 1.00 34.15 370 ASN A CA 1
ATOM 997 C C . ASN A 1 129 ? 9.737 5.251 5.786 1.00 33.64 370 ASN A C 1
ATOM 998 O O . ASN A 1 129 ? 9.644 4.323 4.986 1.00 33.30 370 ASN A O 1
ATOM 1003 N N . ILE A 1 130 ? 10.832 5.473 6.506 1.00 33.43 371 ILE A N 1
ATOM 1004 C CA . ILE A 1 130 ? 12.054 4.696 6.301 1.00 33.48 371 ILE A CA 1
ATOM 1005 C C . ILE A 1 130 ? 11.829 3.213 6.582 1.00 32.93 371 ILE A C 1
ATOM 1006 O O . ILE A 1 130 ? 12.407 2.362 5.910 1.00 31.98 371 ILE A O 1
ATOM 1011 N N . ARG A 1 131 ? 10.939 2.907 7.519 1.00 32.88 372 ARG A N 1
ATOM 1012 C CA . ARG A 1 131 ? 10.594 1.522 7.801 1.00 33.15 372 ARG A CA 1
ATOM 1013 C C . ARG A 1 131 ? 10.111 0.769 6.558 1.00 32.66 372 ARG A C 1
ATOM 1014 O O . ARG A 1 131 ? 10.416 -0.419 6.393 1.00 32.42 372 ARG A O 1
ATOM 1022 N N . ASP A 1 132 ? 9.358 1.453 5.702 1.00 32.23 373 ASP A N 1
ATOM 1023 C CA . ASP A 1 132 ? 8.833 0.835 4.477 1.00 31.70 373 ASP A CA 1
ATOM 1024 C C . ASP A 1 132 ? 9.965 0.369 3.572 1.00 31.21 373 ASP A C 1
ATOM 1025 O O . ASP A 1 132 ? 9.893 -0.713 2.977 1.00 29.82 373 ASP A O 1
ATOM 1030 N N . PHE A 1 133 ? 10.996 1.208 3.448 1.00 30.71 374 PHE A N 1
ATOM 1031 C CA . PHE A 1 133 ? 12.108 0.932 2.537 1.00 30.79 374 PHE A CA 1
ATOM 1032 C C . PHE A 1 133 ? 12.849 -0.310 2.995 1.00 31.10 374 PHE A C 1
ATOM 1033 O O . PHE A 1 133 ? 13.150 -1.190 2.198 1.00 31.07 374 PHE A O 1
ATOM 1041 N N . LEU A 1 134 ? 13.144 -0.369 4.294 1.00 30.81 375 LEU A N 1
ATOM 1042 C CA . LEU A 1 134 ? 13.936 -1.442 4.845 1.00 30.90 375 LEU A CA 1
ATOM 1043 C C . LEU A 1 134 ? 13.177 -2.767 4.857 1.00 31.21 375 LEU A C 1
ATOM 1044 O O . LEU A 1 134 ? 13.766 -3.839 4.677 1.00 31.21 375 LEU A O 1
ATOM 1049 N N . GLU A 1 135 ? 11.866 -2.699 5.051 1.00 31.78 376 GLU A N 1
ATOM 1050 C CA . GLU A 1 135 ? 11.038 -3.908 5.011 1.00 32.11 376 GLU A CA 1
ATOM 1051 C C . GLU A 1 135 ? 10.947 -4.452 3.592 1.00 31.36 376 GLU A C 1
ATOM 1052 O O . GLU A 1 135 ? 10.915 -5.661 3.384 1.00 30.57 376 GLU A O 1
ATOM 1058 N N . GLU A 1 136 ? 10.934 -3.557 2.610 1.00 30.94 377 GLU A N 1
ATOM 1059 C CA . GLU A 1 136 ? 10.946 -3.973 1.211 1.00 31.03 377 GLU A CA 1
ATOM 1060 C C . GLU A 1 136 ? 12.298 -4.584 0.830 1.00 31.20 377 GLU A C 1
ATOM 1061 O O . GLU A 1 136 ? 12.352 -5.558 0.061 1.00 31.80 377 GLU A O 1
ATOM 1067 N N . ALA A 1 137 ? 13.384 -4.000 1.356 1.00 31.10 378 ALA A N 1
ATOM 1068 C CA . ALA A 1 137 ? 14.720 -4.581 1.246 1.00 30.60 378 ALA A CA 1
ATOM 1069 C C . ALA A 1 137 ? 14.722 -5.992 1.793 1.00 30.05 378 ALA A C 1
ATOM 1070 O O . ALA A 1 137 ? 15.154 -6.916 1.112 1.00 29.28 378 ALA A O 1
ATOM 1072 N N . ASN A 1 138 ? 14.207 -6.164 3.016 1.00 29.94 379 ASN A N 1
ATOM 1073 C CA . ASN A 1 138 ? 14.113 -7.487 3.605 1.00 29.82 379 ASN A CA 1
ATOM 1074 C C . ASN A 1 138 ? 13.347 -8.449 2.696 1.00 29.43 379 ASN A C 1
ATOM 1075 O O . ASN A 1 138 ? 13.793 -9.569 2.466 1.00 30.16 379 ASN A O 1
ATOM 1080 N N . ARG A 1 139 ? 12.209 -8.008 2.167 1.00 29.66 380 ARG A N 1
ATOM 1081 C CA . ARG A 1 139 ? 11.351 -8.858 1.332 1.00 29.54 380 ARG A CA 1
ATOM 1082 C C . ARG A 1 139 ? 12.084 -9.445 0.135 1.00 29.54 380 ARG A C 1
ATOM 1083 O O . ARG A 1 139 ? 11.964 -10.649 -0.135 1.00 29.56 380 ARG A O 1
ATOM 1091 N N . VAL A 1 140 ? 12.777 -8.581 -0.611 1.00 29.89 381 VAL A N 1
ATOM 1092 C CA . VAL A 1 140 ? 13.449 -8.978 -1.842 1.00 29.82 381 VAL A CA 1
ATOM 1093 C C . VAL A 1 140 ? 14.759 -9.724 -1.587 1.00 29.57 381 VAL A C 1
ATOM 1094 O O . VAL A 1 140 ? 15.232 -10.435 -2.464 1.00 29.96 381 VAL A O 1
ATOM 1098 N N . LEU A 1 141 ? 15.346 -9.548 -0.411 1.00 29.67 382 LEU A N 1
ATOM 1099 C CA . LEU A 1 141 ? 16.616 -10.203 -0.081 1.00 30.39 382 LEU A CA 1
ATOM 1100 C C . LEU A 1 141 ? 16.427 -11.682 0.190 1.00 30.61 382 LEU A C 1
ATOM 1101 O O . LEU A 1 141 ? 15.525 -12.081 0.930 1.00 30.67 382 LEU A O 1
ATOM 1106 N N . LYS A 1 142 ? 17.306 -12.491 -0.392 1.00 31.36 383 LYS A N 1
ATOM 1107 C CA . LYS A 1 142 ? 17.383 -13.905 -0.057 1.00 32.08 383 LYS A CA 1
ATOM 1108 C C . LYS A 1 142 ? 17.821 -14.052 1.385 1.00 32.10 383 LYS A C 1
ATOM 1109 O O . LYS A 1 142 ? 18.521 -13.185 1.905 1.00 32.64 383 LYS A O 1
ATOM 1115 N N . PRO A 1 143 ? 17.439 -15.164 2.040 1.00 32.64 384 PRO A N 1
ATOM 1116 C CA . PRO A 1 143 ? 17.932 -15.383 3.386 1.00 32.19 384 PRO A CA 1
ATOM 1117 C C . PRO A 1 143 ? 19.465 -15.341 3.381 1.00 31.87 384 PRO A C 1
ATOM 1118 O O . PRO A 1 143 ? 20.079 -15.841 2.444 1.00 31.06 384 PRO A O 1
ATOM 1122 N N . GLY A 1 144 ? 20.056 -14.709 4.394 1.00 31.58 385 GLY A N 1
ATOM 1123 C CA . GLY A 1 144 ? 21.500 -14.519 4.465 1.00 31.55 385 GLY A CA 1
ATOM 1124 C C . GLY A 1 144 ? 22.047 -13.417 3.566 1.00 31.86 385 GLY A C 1
ATOM 1125 O O . GLY A 1 144 ? 23.254 -13.152 3.575 1.00 31.94 385 GLY A O 1
ATOM 1126 N N . GLY A 1 145 ? 21.176 -12.753 2.803 1.00 31.28 386 GLY A N 1
ATOM 1127 C CA . GLY A 1 145 ? 21.596 -11.668 1.915 1.00 31.32 386 GLY A CA 1
ATOM 1128 C C . GLY A 1 145 ? 22.183 -10.469 2.631 1.00 31.31 386 GLY A C 1
ATOM 1129 O O . GLY A 1 145 ? 22.119 -10.365 3.871 1.00 31.33 386 GLY A O 1
ATOM 1130 N N . LEU A 1 146 ? 22.762 -9.563 1.847 1.00 30.77 387 LEU A N 1
ATOM 1131 C CA . LEU A 1 146 ? 23.470 -8.401 2.384 1.00 30.66 387 LEU A CA 1
ATOM 1132 C C . LEU A 1 146 ? 22.671 -7.111 2.206 1.00 30.09 387 LEU A C 1
ATOM 1133 O O . LEU A 1 146 ? 22.198 -6.821 1.103 1.00 29.84 387 LEU A O 1
ATOM 1138 N N . LEU A 1 147 ? 22.572 -6.331 3.283 1.00 29.50 388 LEU A N 1
ATOM 1139 C CA . LEU A 1 147 ? 22.045 -4.970 3.240 1.00 29.71 388 LEU A CA 1
ATOM 1140 C C . LEU A 1 147 ? 23.166 -3.964 3.527 1.00 29.26 388 LEU A C 1
ATOM 1141 O O . LEU A 1 147 ? 23.819 -4.013 4.584 1.00 29.26 388 LEU A O 1
ATOM 1146 N N . LYS A 1 148 ? 23.407 -3.069 2.579 1.00 29.39 389 LYS A N 1
ATOM 1147 C CA . LYS A 1 148 ? 24.372 -1.979 2.773 1.00 29.75 389 LYS A CA 1
ATOM 1148 C C . LYS A 1 148 ? 23.637 -0.652 2.860 1.00 29.34 389 LYS A C 1
ATOM 1149 O O . LYS A 1 148 ? 22.827 -0.319 1.990 1.00 28.93 389 LYS A O 1
ATOM 1155 N N . VAL A 1 149 ? 23.923 0.104 3.915 1.00 29.39 390 VAL A N 1
ATOM 1156 C CA . VAL A 1 149 ? 23.357 1.429 4.121 1.00 29.48 390 VAL A CA 1
ATOM 1157 C C . VAL A 1 149 ? 24.480 2.452 4.285 1.00 30.21 390 VAL A C 1
ATOM 1158 O O . VAL A 1 149 ? 25.364 2.263 5.129 1.00 30.41 390 VAL A O 1
ATOM 1162 N N . ALA A 1 150 ? 24.459 3.505 3.451 1.00 29.66 391 ALA A N 1
ATOM 1163 C CA . ALA A 1 150 ? 25.298 4.688 3.652 1.00 29.69 391 ALA A CA 1
ATOM 1164 C C . ALA A 1 150 ? 24.437 5.918 3.847 1.00 30.26 391 ALA A C 1
ATOM 1165 O O . ALA A 1 150 ? 23.535 6.179 3.049 1.00 29.71 391 ALA A O 1
ATOM 1167 N N . GLU A 1 151 ? 24.721 6.673 4.906 1.00 30.37 392 GLU A N 1
ATOM 1168 C CA . GLU A 1 151 ? 24.081 7.964 5.116 1.00 31.11 392 GLU A CA 1
ATOM 1169 C C . GLU A 1 151 ? 25.074 8.921 5.754 1.00 31.55 392 GLU A C 1
ATOM 1170 O O . GLU A 1 151 ? 25.982 8.504 6.483 1.00 30.95 392 GLU A O 1
ATOM 1176 N N . VAL A 1 152 ? 24.884 10.211 5.480 1.00 31.90 393 VAL A N 1
ATOM 1177 C CA . VAL A 1 152 ? 25.672 11.250 6.119 1.00 32.55 393 VAL A CA 1
ATOM 1178 C C . VAL A 1 152 ? 25.615 11.080 7.651 1.00 32.82 393 VAL A C 1
ATOM 1179 O O . VAL A 1 152 ? 24.557 10.782 8.209 1.00 32.62 393 VAL A O 1
ATOM 1183 N N . SER A 1 153 ? 26.762 11.219 8.317 1.00 32.80 394 SER A N 1
ATOM 1184 C CA . SER A 1 153 ? 26.858 10.865 9.736 1.00 33.42 394 SER A CA 1
ATOM 1185 C C . SER A 1 153 ? 25.956 11.727 10.623 1.00 33.24 394 SER A C 1
ATOM 1186 O O . SER A 1 153 ? 25.411 11.249 11.615 1.00 33.14 394 SER A O 1
ATOM 1189 N N . SER A 1 154 ? 25.797 12.991 10.251 1.00 33.23 395 SER A N 1
ATOM 1190 C CA . SER A 1 154 ? 24.992 13.942 11.025 1.00 33.27 395 SER A CA 1
ATOM 1191 C C . SER A 1 154 ? 23.513 13.593 11.040 1.00 33.31 395 SER A C 1
ATOM 1192 O O . SER A 1 154 ? 22.754 14.127 11.844 1.00 32.67 395 SER A O 1
ATOM 1195 N N . ARG A 1 155 ? 23.094 12.710 10.137 1.00 33.44 396 ARG A N 1
ATOM 1196 C CA . ARG A 1 155 ? 21.747 12.156 10.198 1.00 33.92 396 ARG A CA 1
ATOM 1197 C C . ARG A 1 155 ? 21.521 11.299 11.451 1.00 34.09 396 ARG A C 1
ATOM 1198 O O . ARG A 1 155 ? 20.394 11.151 11.867 1.00 34.33 396 ARG A O 1
ATOM 1206 N N . PHE A 1 156 ? 22.580 10.734 12.033 1.00 34.97 397 PHE A N 1
ATOM 1207 C CA . PHE A 1 156 ? 22.438 9.820 13.184 1.00 35.32 397 PHE A CA 1
ATOM 1208 C C . PHE A 1 156 ? 22.698 10.522 14.522 1.00 36.24 397 PHE A C 1
ATOM 1209 O O . PHE A 1 156 ? 23.839 10.848 14.850 1.00 36.83 397 PHE A O 1
ATOM 1217 N N . GLU A 1 157 ? 21.638 10.756 15.289 1.00 36.97 398 GLU A N 1
ATOM 1218 C CA . GLU A 1 157 ? 21.771 11.294 16.645 1.00 36.95 398 GLU A CA 1
ATOM 1219 C C . GLU A 1 157 ? 22.026 10.156 17.630 1.00 37.25 398 GLU A C 1
ATOM 1220 O O . GLU A 1 157 ? 22.563 10.367 18.722 1.00 37.74 398 GLU A O 1
ATOM 1222 N N . ASP A 1 158 ? 21.661 8.938 17.239 1.00 37.33 399 ASP A N 1
ATOM 1223 C CA . ASP A 1 158 ? 21.930 7.771 18.080 1.00 37.05 399 ASP A CA 1
ATOM 1224 C C . ASP A 1 158 ? 22.079 6.538 17.206 1.00 37.12 399 ASP A C 1
ATOM 1225 O O . ASP A 1 158 ? 21.104 5.863 16.892 1.00 37.49 399 ASP A O 1
ATOM 1230 N N . VAL A 1 159 ? 23.313 6.261 16.810 1.00 37.04 400 VAL A N 1
ATOM 1231 C CA . VAL A 1 159 ? 23.617 5.111 15.976 1.00 37.10 400 VAL A CA 1
ATOM 1232 C C . VAL A 1 159 ? 23.172 3.821 16.654 1.00 37.14 400 VAL A C 1
ATOM 1233 O O . VAL A 1 159 ? 22.629 2.933 16.009 1.00 36.58 400 VAL A O 1
ATOM 1237 N N . ARG A 1 160 ? 23.395 3.732 17.960 1.00 37.37 401 ARG A N 1
ATOM 1238 C CA . ARG A 1 160 ? 22.983 2.559 18.728 1.00 37.45 401 ARG A CA 1
ATOM 1239 C C . ARG A 1 160 ? 21.511 2.194 18.492 1.00 36.83 401 ARG A C 1
ATOM 1240 O O . ARG A 1 160 ? 21.196 1.052 18.174 1.00 36.80 401 ARG A O 1
ATOM 1248 N N . THR A 1 161 ? 20.619 3.164 18.613 1.00 36.71 402 THR A N 1
ATOM 1249 C CA . THR A 1 161 ? 19.197 2.880 18.469 1.00 36.58 402 THR A CA 1
ATOM 1250 C C . THR A 1 161 ? 18.838 2.613 17.014 1.00 36.32 402 THR A C 1
ATOM 1251 O O . THR A 1 161 ? 18.000 1.762 16.741 1.00 35.58 402 THR A O 1
ATOM 1255 N N . PHE A 1 162 ? 19.500 3.302 16.079 1.00 35.94 403 PHE A N 1
ATOM 1256 C CA . PHE A 1 162 ? 19.269 3.030 14.662 1.00 35.73 403 PHE A CA 1
ATOM 1257 C C . PHE A 1 162 ? 19.574 1.578 14.344 1.00 35.58 403 PHE A C 1
ATOM 1258 O O . PHE A 1 162 ? 18.728 0.865 13.808 1.00 35.20 403 PHE A O 1
ATOM 1266 N N . LEU A 1 163 ? 20.776 1.134 14.707 1.00 35.43 404 LEU A N 1
ATOM 1267 C CA . LEU A 1 163 ? 21.156 -0.254 14.515 1.00 35.39 404 LEU A CA 1
ATOM 1268 C C . LEU A 1 163 ? 20.212 -1.218 15.228 1.00 34.87 404 LEU A C 1
ATOM 1269 O O . LEU A 1 163 ? 19.904 -2.277 14.699 1.00 34.06 404 LEU A O 1
ATOM 1274 N N . ARG A 1 164 ? 19.750 -0.857 16.421 1.00 34.71 405 ARG A N 1
ATOM 1275 C CA . ARG A 1 164 ? 18.809 -1.714 17.157 1.00 34.93 405 ARG A CA 1
ATOM 1276 C C . ARG A 1 164 ? 17.509 -1.892 16.380 1.00 33.85 405 ARG A C 1
ATOM 1277 O O . ARG A 1 164 ? 16.960 -2.994 16.322 1.00 33.01 405 ARG A O 1
ATOM 1285 N N . ALA A 1 165 ? 17.020 -0.798 15.803 1.00 33.30 406 ALA A N 1
ATOM 1286 C CA . ALA A 1 165 ? 15.759 -0.808 15.062 1.00 33.46 406 ALA A CA 1
ATOM 1287 C C . ALA A 1 165 ? 15.893 -1.636 13.790 1.00 33.13 406 ALA A C 1
ATOM 1288 O O . ALA A 1 165 ? 14.994 -2.395 13.431 1.00 32.83 406 ALA A O 1
ATOM 1290 N N . VAL A 1 166 ? 17.033 -1.506 13.125 1.00 32.88 407 VAL A N 1
ATOM 1291 C CA . VAL A 1 166 ? 17.265 -2.243 11.889 1.00 32.73 407 VAL A CA 1
ATOM 1292 C C . VAL A 1 166 ? 17.301 -3.740 12.197 1.00 32.60 407 VAL A C 1
ATOM 1293 O O . VAL A 1 166 ? 16.709 -4.548 11.474 1.00 31.49 407 VAL A O 1
ATOM 1297 N N . THR A 1 167 ? 17.946 -4.098 13.303 1.00 32.60 408 THR A N 1
ATOM 1298 C CA . THR A 1 167 ? 17.973 -5.491 13.752 1.00 33.22 408 THR A CA 1
ATOM 1299 C C . THR A 1 167 ? 16.560 -6.071 13.958 1.00 33.30 408 THR A C 1
ATOM 1300 O O . THR A 1 167 ? 16.313 -7.235 13.639 1.00 32.89 408 THR A O 1
ATOM 1304 N N . LYS A 1 168 ? 15.639 -5.240 14.452 1.00 33.40 409 LYS A N 1
ATOM 1305 C CA . LYS A 1 168 ? 14.223 -5.626 14.628 1.00 33.85 409 LYS A CA 1
ATOM 1306 C C . LYS A 1 168 ? 13.504 -5.959 13.329 1.00 33.61 409 LYS A C 1
ATOM 1307 O O . LYS A 1 168 ? 12.470 -6.635 13.326 1.00 33.31 409 LYS A O 1
ATOM 1313 N N . LEU A 1 169 ? 14.059 -5.492 12.221 1.00 33.48 410 LEU A N 1
ATOM 1314 C CA . LEU A 1 169 ? 13.510 -5.786 10.914 1.00 33.45 410 LEU A CA 1
ATOM 1315 C C . LEU A 1 169 ? 14.159 -7.022 10.277 1.00 33.47 410 LEU A C 1
ATOM 1316 O O . LEU A 1 169 ? 14.076 -7.205 9.062 1.00 33.56 410 LEU A O 1
ATOM 1321 N N . GLY A 1 170 ? 14.785 -7.868 11.098 1.00 33.71 411 GLY A N 1
ATOM 1322 C CA . GLY A 1 170 ? 15.285 -9.167 10.653 1.00 33.94 411 GLY A CA 1
ATOM 1323 C C . GLY A 1 170 ? 16.697 -9.150 10.094 1.00 34.22 411 GLY A C 1
ATOM 1324 O O . GLY A 1 170 ? 17.036 -9.961 9.230 1.00 33.73 411 GLY A O 1
ATOM 1325 N N . PHE A 1 171 ? 17.528 -8.238 10.601 1.00 34.85 412 PHE A N 1
ATOM 1326 C CA . PHE A 1 171 ? 18.910 -8.116 10.150 1.00 34.91 412 PHE A CA 1
ATOM 1327 C C . PHE A 1 171 ? 19.862 -8.270 11.317 1.00 35.54 412 PHE A C 1
ATOM 1328 O O . PHE A 1 171 ? 19.480 -8.072 12.462 1.00 35.84 412 PHE A O 1
ATOM 1336 N N . LYS A 1 172 ? 21.107 -8.611 10.999 1.00 36.34 413 LYS A N 1
ATOM 1337 C CA . LYS A 1 172 ? 22.200 -8.628 11.949 1.00 37.11 413 LYS A CA 1
ATOM 1338 C C . LYS A 1 172 ? 23.311 -7.731 11.409 1.00 37.26 413 LYS A C 1
ATOM 1339 O O . LYS A 1 172 ? 23.683 -7.862 10.242 1.00 36.89 413 LYS A O 1
ATOM 1345 N N . ILE A 1 173 ? 23.850 -6.845 12.245 1.00 37.16 414 ILE A N 1
ATOM 1346 C CA . ILE A 1 173 ? 25.005 -6.038 11.848 1.00 37.48 414 ILE A CA 1
ATOM 1347 C C . ILE A 1 173 ? 26.206 -6.964 11.658 1.00 37.54 414 ILE A C 1
ATOM 1348 O O . ILE A 1 173 ? 26.463 -7.841 12.487 1.00 37.02 414 ILE A O 1
ATOM 1353 N N . VAL A 1 174 ? 26.907 -6.775 10.548 1.00 37.61 415 VAL A N 1
ATOM 1354 C CA . VAL A 1 174 ? 28.079 -7.563 10.205 1.00 38.38 415 VAL A CA 1
ATOM 1355 C C . VAL A 1 174 ? 29.312 -6.673 10.349 1.00 38.71 415 VAL A C 1
ATOM 1356 O O . VAL A 1 174 ? 30.316 -7.071 10.931 1.00 38.74 415 VAL A O 1
ATOM 1360 N N . SER A 1 175 ? 29.226 -5.453 9.852 1.00 38.95 416 SER A N 1
ATOM 1361 C CA . SER A 1 175 ? 30.270 -4.482 10.116 1.00 39.33 416 SER A CA 1
ATOM 1362 C C . SER A 1 175 ? 29.744 -3.087 9.928 1.00 39.27 416 SER A C 1
ATOM 1363 O O . SER A 1 175 ? 28.725 -2.878 9.285 1.00 39.38 416 SER A O 1
ATOM 1366 N N . LYS A 1 176 ? 30.430 -2.133 10.534 1.00 39.64 417 LYS A N 1
ATOM 1367 C CA . LYS A 1 176 ? 30.124 -0.729 10.321 1.00 39.76 417 LYS A CA 1
ATOM 1368 C C . LYS A 1 176 ? 31.396 0.064 10.180 1.00 39.38 417 LYS A C 1
ATOM 1369 O O . LYS A 1 176 ? 32.348 -0.107 10.943 1.00 39.37 417 LYS A O 1
ATOM 1375 N N . ASP A 1 177 ? 31.402 0.932 9.185 1.00 38.23 418 ASP A N 1
ATOM 1376 C CA . ASP A 1 177 ? 32.545 1.751 8.907 1.00 37.21 418 ASP A CA 1
ATOM 1377 C C . ASP A 1 177 ? 32.146 3.207 9.130 1.00 36.95 418 ASP A C 1
ATOM 1378 O O . ASP A 1 177 ? 31.383 3.797 8.348 1.00 36.02 418 ASP A O 1
ATOM 1383 N N . LEU A 1 178 ? 32.674 3.761 10.223 1.00 36.51 419 LEU A N 1
ATOM 1384 C CA . LEU A 1 178 ? 32.456 5.138 10.614 1.00 36.39 419 LEU A CA 1
ATOM 1385 C C . LEU A 1 178 ? 33.706 5.984 10.346 1.00 36.19 419 LEU A C 1
ATOM 1386 O O . LEU A 1 178 ? 33.851 7.064 10.916 1.00 34.95 419 LEU A O 1
ATOM 1391 N N . THR A 1 179 ? 34.601 5.500 9.485 1.00 35.74 420 THR A N 1
ATOM 1392 C CA . THR A 1 179 ? 35.895 6.159 9.288 1.00 36.18 420 THR A CA 1
ATOM 1393 C C . THR A 1 179 ? 35.844 7.287 8.256 1.00 36.37 420 THR A C 1
ATOM 1394 O O . THR A 1 179 ? 36.654 8.208 8.308 1.00 36.49 420 THR A O 1
ATOM 1398 N N . ASN A 1 180 ? 34.898 7.234 7.322 1.00 36.57 421 ASN A N 1
ATOM 1399 C CA . ASN A 1 180 ? 34.747 8.331 6.368 1.00 36.41 421 ASN A CA 1
ATOM 1400 C C . ASN A 1 180 ? 34.071 9.512 7.054 1.00 36.17 421 ASN A C 1
ATOM 1401 O O . ASN A 1 180 ? 33.020 9.349 7.672 1.00 36.17 421 ASN A O 1
ATOM 1406 N N . SER A 1 181 ? 34.665 10.698 6.936 1.00 35.74 422 SER A N 1
ATOM 1407 C CA . SER A 1 181 ? 34.151 11.901 7.622 1.00 35.39 422 SER A CA 1
ATOM 1408 C C . SER A 1 181 ? 32.789 12.389 7.120 1.00 34.82 422 SER A C 1
ATOM 1409 O O . SER A 1 181 ? 32.112 13.139 7.819 1.00 34.93 422 SER A O 1
ATOM 1412 N N . HIS A 1 182 ? 32.396 11.985 5.913 1.00 34.38 423 HIS A N 1
ATOM 1413 C CA . HIS A 1 182 ? 31.154 12.452 5.304 1.00 33.76 423 HIS A CA 1
ATOM 1414 C C . HIS A 1 182 ? 30.000 11.473 5.425 1.00 33.25 423 HIS A C 1
ATOM 1415 O O . HIS A 1 182 ? 28.858 11.860 5.236 1.00 33.47 423 HIS A O 1
ATOM 1422 N N . PHE A 1 183 ? 30.269 10.211 5.727 1.00 32.14 424 PHE A N 1
ATOM 1423 C CA . PHE A 1 183 ? 29.179 9.246 5.832 1.00 32.16 424 PHE A CA 1
ATOM 1424 C C . PHE A 1 183 ? 29.549 8.054 6.680 1.00 31.51 424 PHE A C 1
ATOM 1425 O O . PHE A 1 183 ? 30.712 7.731 6.825 1.00 30.62 424 PHE A O 1
ATOM 1433 N N . PHE A 1 184 ? 28.524 7.423 7.235 1.00 31.47 425 PHE A N 1
ATOM 1434 C CA . PHE A 1 184 ? 28.637 6.145 7.904 1.00 31.88 425 PHE A CA 1
ATOM 1435 C C . PHE A 1 184 ? 28.148 5.055 6.965 1.00 31.75 425 PHE A C 1
ATOM 1436 O O . PHE A 1 184 ? 27.160 5.228 6.255 1.00 31.91 425 PHE A O 1
ATOM 1444 N N . LEU A 1 185 ? 28.858 3.938 6.950 1.00 32.06 426 LEU A N 1
ATOM 1445 C CA . LEU A 1 185 ? 28.479 2.790 6.139 1.00 32.52 426 LEU A CA 1
ATOM 1446 C C . LEU A 1 185 ? 28.251 1.591 7.052 1.00 32.45 426 LEU A C 1
ATOM 1447 O O . LEU A 1 185 ? 29.105 1.254 7.881 1.00 31.60 426 LEU A O 1
ATOM 1452 N N . PHE A 1 186 ? 27.071 0.989 6.923 1.00 32.75 427 PHE A N 1
ATOM 1453 C CA . PHE A 1 186 ? 26.696 -0.189 7.698 1.00 33.07 427 PHE A CA 1
ATOM 1454 C C . PHE A 1 186 ? 26.403 -1.363 6.766 1.00 33.36 427 PHE A C 1
ATOM 1455 O O . PHE A 1 186 ? 25.673 -1.206 5.766 1.00 33.71 427 PHE A O 1
ATOM 1463 N N . ASP A 1 187 ? 26.972 -2.525 7.090 1.00 32.88 428 ASP A N 1
ATOM 1464 C CA . ASP A 1 187 ? 26.629 -3.796 6.446 1.00 33.10 428 ASP A CA 1
ATOM 1465 C C . ASP A 1 187 ? 25.843 -4.657 7.418 1.00 32.71 428 ASP A C 1
ATOM 1466 O O . ASP A 1 187 ? 26.302 -4.915 8.541 1.00 32.28 428 ASP A O 1
ATOM 1471 N N . PHE A 1 188 ? 24.666 -5.088 6.978 1.00 32.67 429 PHE A N 1
ATOM 1472 C CA . PHE A 1 188 ? 23.820 -6.009 7.728 1.00 32.70 429 PHE A CA 1
ATOM 1473 C C . PHE A 1 188 ? 23.603 -7.235 6.894 1.00 32.78 429 PHE A C 1
ATOM 1474 O O . PHE A 1 188 ? 23.603 -7.171 5.665 1.00 32.56 429 PHE A O 1
ATOM 1482 N N . GLN A 1 189 ? 23.369 -8.352 7.563 1.00 32.80 430 GLN A N 1
ATOM 1483 C CA . GLN A 1 189 ? 23.027 -9.586 6.879 1.00 33.17 430 GLN A CA 1
ATOM 1484 C C . GLN A 1 189 ? 21.613 -9.932 7.274 1.00 32.73 430 GLN A C 1
ATOM 1485 O O . GLN A 1 189 ? 21.236 -9.748 8.431 1.00 32.41 430 GLN A O 1
ATOM 1491 N N . LYS A 1 190 ? 20.824 -10.410 6.316 1.00 32.56 431 LYS A N 1
ATOM 1492 C CA . LYS A 1 190 ? 19.441 -10.795 6.590 1.00 32.58 431 LYS A CA 1
ATOM 1493 C C . LYS A 1 190 ? 19.405 -12.127 7.332 1.00 32.84 431 LYS A C 1
ATOM 1494 O O . LYS A 1 190 ? 19.865 -13.142 6.818 1.00 31.90 431 LYS A O 1
ATOM 1500 N N . THR A 1 191 ? 18.833 -12.116 8.530 1.00 33.61 432 THR A N 1
ATOM 1501 C CA . THR A 1 191 ? 18.600 -13.346 9.297 1.00 34.56 432 THR A CA 1
ATOM 1502 C C . THR A 1 191 ? 17.227 -13.956 9.039 1.00 35.01 432 THR A C 1
ATOM 1503 O O . THR A 1 191 ? 17.033 -15.139 9.277 1.00 37.30 432 THR A O 1
ATOM 1507 N N . GLY A 1 192 ? 16.263 -13.150 8.612 1.00 35.36 433 GLY A N 1
ATOM 1508 C CA . GLY A 1 192 ? 14.896 -13.612 8.390 1.00 35.39 433 GLY A CA 1
ATOM 1509 C C . GLY A 1 192 ? 13.960 -12.428 8.219 1.00 35.74 433 GLY A C 1
ATOM 1510 O O . GLY A 1 192 ? 14.420 -11.304 8.009 1.00 35.26 433 GLY A O 1
ATOM 1511 N N . PRO A 1 193 ? 12.637 -12.666 8.311 1.00 36.04 434 PRO A N 1
ATOM 1512 C CA . PRO A 1 193 ? 11.669 -11.557 8.241 1.00 36.19 434 PRO A CA 1
ATOM 1513 C C . PRO A 1 193 ? 11.664 -10.697 9.505 1.00 35.95 434 PRO A C 1
ATOM 1514 O O . PRO A 1 193 ? 12.213 -11.113 10.533 1.00 35.07 434 PRO A O 1
ATOM 1518 N N . PRO A 1 194 ? 11.046 -9.501 9.439 1.00 36.36 435 PRO A N 1
ATOM 1519 C CA . PRO A 1 194 ? 11.011 -8.638 10.621 1.00 37.27 435 PRO A CA 1
ATOM 1520 C C . PRO A 1 194 ? 10.479 -9.384 11.826 1.00 37.62 435 PRO A C 1
ATOM 1521 O O . PRO A 1 194 ? 9.622 -10.233 11.671 1.00 36.84 435 PRO A O 1
ATOM 1525 N N . LEU A 1 195 ? 10.993 -9.097 13.014 1.00 39.11 436 LEU A N 1
ATOM 1526 C CA . LEU A 1 195 ? 10.497 -9.792 14.203 1.00 40.35 436 LEU A CA 1
ATOM 1527 C C . LEU A 1 195 ? 9.609 -8.930 15.108 1.00 41.26 436 LEU A C 1
ATOM 1528 O O . LEU A 1 195 ? 9.211 -9.351 16.199 1.00 41.29 436 LEU A O 1
ATOM 1533 N N . VAL A 1 196 ? 9.308 -7.725 14.635 1.00 42.49 437 VAL A N 1
ATOM 1534 C CA . VAL A 1 196 ? 8.234 -6.902 15.173 1.00 43.64 437 VAL A CA 1
ATOM 1535 C C . VAL A 1 196 ? 7.143 -6.856 14.107 1.00 44.70 437 VAL A C 1
ATOM 1536 O O . VAL A 1 196 ? 7.428 -6.614 12.936 1.00 45.21 437 VAL A O 1
ATOM 1538 N N . GLY A 1 197 ? 5.897 -7.085 14.506 1.00 46.00 438 GLY A N 1
ATOM 1539 C CA . GLY A 1 197 ? 4.787 -7.109 13.561 1.00 46.72 438 GLY A CA 1
ATOM 1540 C C . GLY A 1 197 ? 4.597 -5.781 12.852 1.00 47.68 438 GLY A C 1
ATOM 1541 O O . GLY A 1 197 ? 5.113 -4.757 13.301 1.00 47.66 438 GLY A O 1
ATOM 1542 N N . PRO A 1 198 ? 3.821 -5.775 11.755 1.00 48.71 439 PRO A N 1
ATOM 1543 C CA . PRO A 1 198 ? 3.661 -4.535 10.984 1.00 49.17 439 PRO A CA 1
ATOM 1544 C C . PRO A 1 198 ? 2.892 -3.405 11.699 1.00 49.67 439 PRO A C 1
ATOM 1545 O O . PRO A 1 198 ? 2.581 -2.394 11.066 1.00 49.93 439 PRO A O 1
ATOM 1549 N N . LYS A 1 199 ? 2.589 -3.579 12.986 1.00 50.13 440 LYS A N 1
ATOM 1550 C CA . LYS A 1 199 ? 1.957 -2.535 13.796 1.00 50.39 440 LYS A CA 1
ATOM 1551 C C . LYS A 1 199 ? 2.799 -2.164 15.021 1.00 50.72 440 LYS A C 1
ATOM 1552 O O . LYS A 1 199 ? 2.295 -1.541 15.956 1.00 51.36 440 LYS A O 1
ATOM 1554 N N . ALA A 1 200 ? 4.072 -2.548 15.028 1.00 50.89 441 ALA A N 1
ATOM 1555 C CA . ALA A 1 200 ? 4.981 -2.143 16.096 1.00 50.96 441 ALA A CA 1
ATOM 1556 C C . ALA A 1 200 ? 5.489 -0.730 15.807 1.00 51.19 441 ALA A C 1
ATOM 1557 O O . ALA A 1 200 ? 5.450 -0.274 14.660 1.00 51.41 441 ALA A O 1
ATOM 1559 N N . GLN A 1 201 ? 5.931 -0.028 16.846 1.00 51.05 442 GLN A N 1
ATOM 1560 C CA . GLN A 1 201 ? 6.622 1.245 16.667 1.00 50.94 442 GLN A CA 1
ATOM 1561 C C . GLN A 1 201 ? 8.081 0.914 16.458 1.00 50.90 442 GLN A C 1
ATOM 1562 O O . GLN A 1 201 ? 8.502 -0.208 16.733 1.00 51.62 442 GLN A O 1
ATOM 1564 N N . LEU A 1 202 ? 8.860 1.876 15.980 1.00 50.48 443 LEU A N 1
ATOM 1565 C CA . LEU A 1 202 ? 10.282 1.649 15.751 1.00 49.88 443 LEU A CA 1
ATOM 1566 C C . LEU A 1 202 ? 10.980 3.004 15.600 1.00 49.54 443 LEU A C 1
ATOM 1567 O O . LEU A 1 202 ? 11.394 3.397 14.507 1.00 49.57 443 LEU A O 1
ATOM 1572 N N . SER A 1 203 ? 11.102 3.714 16.720 1.00 48.85 444 SER A N 1
ATOM 1573 C CA . SER A 1 203 ? 11.558 5.112 16.719 1.00 48.23 444 SER A CA 1
ATOM 1574 C C . SER A 1 203 ? 13.022 5.267 16.332 1.00 47.56 444 SER A C 1
ATOM 1575 O O . SER A 1 203 ? 13.435 6.313 15.832 1.00 47.81 444 SER A O 1
ATOM 1578 N N . GLY A 1 204 ? 13.809 4.228 16.574 1.00 46.41 445 GLY A N 1
ATOM 1579 C CA . GLY A 1 204 ? 15.218 4.236 16.204 1.00 45.81 445 GLY A CA 1
ATOM 1580 C C . GLY A 1 204 ? 15.492 4.548 14.743 1.00 44.82 445 GLY A C 1
ATOM 1581 O O . GLY A 1 204 ? 16.601 4.942 14.400 1.00 44.32 445 GLY A O 1
ATOM 1582 N N . LEU A 1 205 ? 14.490 4.383 13.880 1.00 44.26 446 LEU A N 1
ATOM 1583 C CA . LEU A 1 205 ? 14.663 4.639 12.444 1.00 43.76 446 LEU A CA 1
ATOM 1584 C C . LEU A 1 205 ? 14.497 6.101 12.060 1.00 43.66 446 LEU A C 1
ATOM 1585 O O . LEU A 1 205 ? 14.850 6.486 10.945 1.00 44.07 446 LEU A O 1
ATOM 1590 N N . GLN A 1 206 ? 13.947 6.909 12.963 1.00 43.17 447 GLN A N 1
ATOM 1591 C CA . GLN A 1 206 ? 13.741 8.331 12.700 1.00 42.60 447 GLN A CA 1
ATOM 1592 C C . GLN A 1 206 ? 15.085 9.052 12.662 1.00 42.15 447 GLN A C 1
ATOM 1593 O O . GLN A 1 206 ? 15.685 9.318 13.708 1.00 42.84 447 GLN A O 1
ATOM 1595 N N . LEU A 1 207 ? 15.551 9.363 11.459 1.00 41.09 448 LEU A N 1
ATOM 1596 C CA . LEU A 1 207 ? 16.836 10.029 11.269 1.00 40.47 448 LEU A CA 1
ATOM 1597 C C . LEU A 1 207 ? 16.672 11.537 11.103 1.00 39.66 448 LEU A C 1
ATOM 1598 O O . LEU A 1 207 ? 15.614 12.020 10.688 1.00 39.44 448 LEU A O 1
ATOM 1603 N N . GLN A 1 208 ? 17.732 12.278 11.412 1.00 39.08 449 GLN A N 1
ATOM 1604 C CA . GLN A 1 208 ? 17.764 13.717 11.146 1.00 38.96 449 GLN A CA 1
ATOM 1605 C C . GLN A 1 208 ? 17.993 13.914 9.656 1.00 38.19 449 GLN A C 1
ATOM 1606 O O . GLN A 1 208 ? 18.602 13.060 9.029 1.00 37.34 449 GLN A O 1
ATOM 1612 N N . PRO A 1 209 ? 17.494 15.027 9.079 1.00 37.83 450 PRO A N 1
ATOM 1613 C CA . PRO A 1 209 ? 17.711 15.292 7.650 1.00 37.75 450 PRO A CA 1
ATOM 1614 C C . PRO A 1 209 ? 19.175 15.552 7.322 1.00 37.70 450 PRO A C 1
ATOM 1615 O O . PRO A 1 209 ? 19.907 16.049 8.177 1.00 37.34 450 PRO A O 1
ATOM 1619 N N . CYS A 1 210 ? 19.613 15.202 6.111 1.00 37.51 451 CYS A N 1
ATOM 1620 C CA . CYS A 1 210 ? 20.953 15.619 5.676 1.00 37.76 451 CYS A CA 1
ATOM 1621 C C . CYS A 1 210 ? 20.873 17.050 5.146 1.00 37.56 451 CYS A C 1
ATOM 1622 O O . CYS A 1 210 ? 20.314 17.278 4.078 1.00 37.48 451 CYS A O 1
ATOM 1625 N N . LEU A 1 211 ? 21.440 17.997 5.899 1.00 37.99 452 LEU A N 1
ATOM 1626 C CA . LEU A 1 211 ? 21.427 19.417 5.530 1.00 38.15 452 LEU A CA 1
ATOM 1627 C C . LEU A 1 211 ? 22.735 19.919 4.873 1.00 38.19 452 LEU A C 1
ATOM 1628 O O . LEU A 1 211 ? 22.890 21.109 4.633 1.00 37.94 452 LEU A O 1
ATOM 1633 N N . TYR A 1 212 ? 23.662 19.016 4.569 1.00 38.58 453 TYR A N 1
ATOM 1634 C CA . TYR A 1 212 ? 24.874 19.361 3.802 1.00 38.79 453 TYR A CA 1
ATOM 1635 C C . TYR A 1 212 ? 25.676 20.510 4.404 1.00 39.46 453 TYR A C 1
ATOM 1636 O O . TYR A 1 212 ? 25.883 21.536 3.763 1.00 39.23 453 TYR A O 1
ATOM 1645 N N . LYS A 1 213 ? 26.110 20.297 5.643 1.00 40.22 454 LYS A N 1
ATOM 1646 C CA . LYS A 1 213 ? 26.960 21.205 6.423 1.00 41.12 454 LYS A CA 1
ATOM 1647 C C . LYS A 1 213 ? 26.166 21.868 7.549 1.00 42.13 454 LYS A C 1
ATOM 1648 O O . LYS A 1 213 ? 26.013 21.277 8.627 1.00 42.79 454 LYS A O 1
ATOM 1654 N N . ALA B 1 2 ? 39.845 1.233 -25.859 1.00 55.64 243 ALA B N 1
ATOM 1655 C CA . ALA B 1 2 ? 38.527 1.485 -25.198 1.00 55.64 243 ALA B CA 1
ATOM 1656 C C . ALA B 1 2 ? 37.742 2.568 -25.933 1.00 55.67 243 ALA B C 1
ATOM 1657 O O . ALA B 1 2 ? 36.539 2.421 -26.169 1.00 55.86 243 ALA B O 1
ATOM 1659 N N . GLN B 1 3 ? 38.421 3.658 -26.290 1.00 55.60 244 GLN B N 1
ATOM 1660 C CA . GLN B 1 3 ? 37.808 4.714 -27.102 1.00 55.47 244 GLN B CA 1
ATOM 1661 C C . GLN B 1 3 ? 37.418 4.170 -28.472 1.00 55.18 244 GLN B C 1
ATOM 1662 O O . GLN B 1 3 ? 36.309 4.415 -28.956 1.00 55.10 244 GLN B O 1
ATOM 1668 N N . ARG B 1 4 ? 38.350 3.438 -29.083 1.00 54.70 245 ARG B N 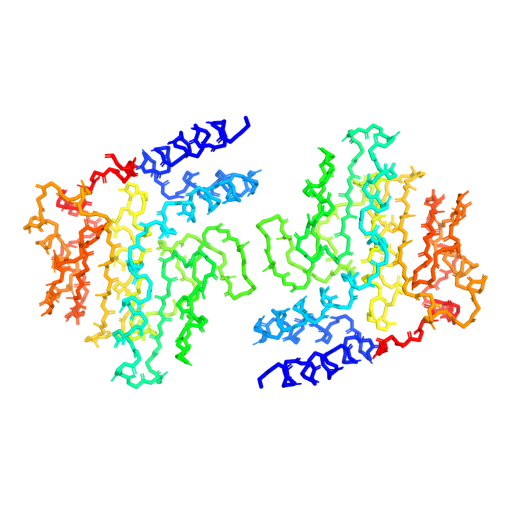1
ATOM 1669 C CA . ARG B 1 4 ? 38.111 2.745 -30.347 1.00 54.29 245 ARG B CA 1
ATOM 1670 C C . ARG B 1 4 ? 36.926 1.782 -30.255 1.00 53.93 245 ARG B C 1
ATOM 1671 O O . ARG B 1 4 ? 36.106 1.730 -31.175 1.00 54.06 245 ARG B O 1
ATOM 1673 N N . LEU B 1 5 ? 36.835 1.036 -29.148 1.00 53.42 246 LEU B N 1
ATOM 1674 C CA . LEU B 1 5 ? 35.726 0.088 -28.930 1.00 52.91 246 LEU B CA 1
ATOM 1675 C C . LEU B 1 5 ? 34.375 0.782 -28.920 1.00 52.39 246 LEU B C 1
ATOM 1676 O O . LEU B 1 5 ? 33.430 0.339 -29.582 1.00 52.61 246 LEU B O 1
ATOM 1681 N N . ASP B 1 6 ? 34.289 1.871 -28.161 1.00 51.60 247 ASP B N 1
ATOM 1682 C CA . ASP B 1 6 ? 33.037 2.614 -28.018 1.00 50.75 247 ASP B CA 1
ATOM 1683 C C . ASP B 1 6 ? 32.503 3.043 -29.390 1.00 49.79 247 ASP B C 1
ATOM 1684 O O . ASP B 1 6 ? 31.309 2.929 -29.655 1.00 49.53 247 ASP B O 1
ATOM 1689 N N . GLY B 1 7 ? 33.397 3.510 -30.260 1.00 48.84 248 GLY B N 1
ATOM 1690 C CA . GLY B 1 7 ? 33.035 3.911 -31.619 1.00 48.05 248 GLY B CA 1
ATOM 1691 C C . GLY B 1 7 ? 32.470 2.794 -32.489 1.00 47.39 248 GLY B C 1
ATOM 1692 O O . GLY B 1 7 ? 31.439 2.970 -33.142 1.00 47.09 248 GLY B O 1
ATOM 1693 N N . ALA B 1 8 ? 33.142 1.645 -32.504 1.00 46.46 249 ALA B N 1
ATOM 1694 C CA . ALA B 1 8 ? 32.692 0.504 -33.302 1.00 45.90 249 ALA B CA 1
ATOM 1695 C C . ALA B 1 8 ? 31.326 0.014 -32.841 1.00 45.05 249 ALA B C 1
ATOM 1696 O O . ALA B 1 8 ? 30.468 -0.331 -33.657 1.00 44.32 249 ALA B O 1
ATOM 1698 N N . ARG B 1 9 ? 31.119 0.005 -31.528 1.00 44.65 250 ARG B N 1
ATOM 1699 C CA . ARG B 1 9 ? 29.840 -0.403 -30.965 1.00 44.48 250 ARG B CA 1
ATOM 1700 C C . ARG B 1 9 ? 28.719 0.563 -31.337 1.00 43.73 250 ARG B C 1
ATOM 1701 O O . ARG B 1 9 ? 27.629 0.134 -31.689 1.00 43.34 250 ARG B O 1
ATOM 1709 N N . PHE B 1 10 ? 28.994 1.862 -31.285 1.00 43.52 251 PHE B N 1
ATOM 1710 C CA . PHE B 1 10 ? 28.035 2.857 -31.768 1.00 43.13 251 PHE B CA 1
ATOM 1711 C C . PHE B 1 10 ? 27.656 2.636 -33.233 1.00 42.80 251 PHE B C 1
ATOM 1712 O O . PHE B 1 10 ? 26.480 2.683 -33.583 1.00 42.11 251 PHE B O 1
ATOM 1720 N N . ARG B 1 11 ? 28.650 2.404 -34.083 1.00 42.85 252 ARG B N 1
ATOM 1721 C CA . ARG B 1 11 ? 28.398 2.210 -35.519 1.00 43.17 252 ARG B CA 1
ATOM 1722 C C . ARG B 1 11 ? 27.457 1.034 -35.795 1.00 42.93 252 ARG B C 1
ATOM 1723 O O . ARG B 1 11 ? 26.524 1.151 -36.594 1.00 42.38 252 ARG B O 1
ATOM 1731 N N . TYR B 1 12 ? 27.713 -0.095 -35.135 1.00 42.83 253 TYR B N 1
ATOM 1732 C CA . TYR B 1 12 ? 26.846 -1.267 -35.230 1.00 42.94 253 TYR B CA 1
ATOM 1733 C C . TYR B 1 12 ? 25.425 -0.909 -34.800 1.00 42.74 253 TYR B C 1
ATOM 1734 O O . TYR B 1 12 ? 24.468 -1.166 -35.526 1.00 42.71 253 TYR B O 1
ATOM 1743 N N . LEU B 1 13 ? 25.295 -0.308 -33.622 1.00 43.11 254 LEU B N 1
ATOM 1744 C CA . LEU B 1 13 ? 23.981 0.017 -33.065 1.00 43.31 254 LEU B CA 1
ATOM 1745 C C . LEU B 1 13 ? 23.261 1.032 -33.946 1.00 43.42 254 LEU B C 1
ATOM 1746 O O . LEU B 1 13 ? 22.071 0.891 -34.232 1.00 42.90 254 LEU B O 1
ATOM 1751 N N . ASN B 1 14 ? 23.991 2.061 -34.361 1.00 43.57 255 ASN B N 1
ATOM 1752 C CA . ASN B 1 14 ? 23.444 3.080 -35.244 1.00 44.00 255 ASN B CA 1
ATOM 1753 C C . ASN B 1 14 ? 22.805 2.449 -36.481 1.00 44.30 255 ASN B C 1
ATOM 1754 O O . ASN B 1 14 ? 21.655 2.733 -36.805 1.00 44.36 255 ASN B O 1
ATOM 1759 N N . GLU B 1 15 ? 23.552 1.582 -37.159 1.00 45.18 256 GLU B N 1
ATOM 1760 C CA . GLU B 1 15 ? 23.072 0.958 -38.399 1.00 45.48 256 GLU B CA 1
ATOM 1761 C C . GLU B 1 15 ? 21.795 0.158 -38.154 1.00 45.81 256 GLU B C 1
ATOM 1762 O O . GLU B 1 15 ? 20.856 0.188 -38.960 1.00 45.68 256 GLU B O 1
ATOM 1768 N N . GLN B 1 16 ? 21.760 -0.533 -37.021 1.00 46.12 257 GLN B N 1
ATOM 1769 C CA . GLN B 1 16 ? 20.614 -1.334 -36.646 1.00 46.45 257 GLN B CA 1
ATOM 1770 C C . GLN B 1 16 ? 19.373 -0.460 -36.467 1.00 46.45 257 GLN B C 1
ATOM 1771 O O . GLN B 1 16 ? 18.278 -0.875 -36.835 1.00 46.71 257 GLN B O 1
ATOM 1777 N N . LEU B 1 17 ? 19.545 0.751 -35.923 1.00 46.47 258 LEU B N 1
ATOM 1778 C CA . LEU B 1 17 ? 18.423 1.678 -35.717 1.00 46.18 258 LEU B CA 1
ATOM 1779 C C . LEU B 1 17 ? 17.793 2.147 -37.023 1.00 45.86 258 LEU B C 1
ATOM 1780 O O . LEU B 1 17 ? 16.580 2.325 -37.093 1.00 45.99 258 LEU B O 1
ATOM 1785 N N . TYR B 1 18 ? 18.617 2.357 -38.046 1.00 45.43 259 TYR B N 1
ATOM 1786 C CA . TYR B 1 18 ? 18.123 2.754 -39.371 1.00 45.14 259 TYR B CA 1
ATOM 1787 C C . TYR B 1 18 ? 17.684 1.572 -40.236 1.00 44.86 259 TYR B C 1
ATOM 1788 O O . TYR B 1 18 ? 17.123 1.776 -41.311 1.00 45.04 259 TYR B O 1
ATOM 1797 N N . SER B 1 19 ? 17.944 0.347 -39.786 1.00 44.57 260 SER B N 1
ATOM 1798 C CA . SER B 1 19 ? 17.711 -0.847 -40.611 1.00 44.43 260 SER B CA 1
ATOM 1799 C C . SER B 1 19 ? 16.402 -1.562 -40.308 1.00 43.84 260 SER B C 1
ATOM 1800 O O . SER B 1 19 ? 15.950 -2.385 -41.105 1.00 43.71 260 SER B O 1
ATOM 1803 N N . GLY B 1 20 ? 15.792 -1.251 -39.168 1.00 43.21 261 GLY B N 1
ATOM 1804 C CA . GLY B 1 20 ? 14.585 -1.943 -38.744 1.00 42.92 261 GLY B CA 1
ATOM 1805 C C . GLY B 1 20 ? 13.428 -1.016 -38.445 1.00 42.57 261 GLY B C 1
ATOM 1806 O O . GLY B 1 20 ? 13.585 0.208 -38.451 1.00 42.25 261 GLY B O 1
ATOM 1807 N N . PRO B 1 21 ? 12.249 -1.600 -38.164 1.00 42.14 262 PRO B N 1
ATOM 1808 C CA . PRO B 1 21 ? 11.129 -0.790 -37.723 1.00 41.75 262 PRO B CA 1
ATOM 1809 C C . PRO B 1 21 ? 11.367 -0.314 -36.289 1.00 41.11 262 PRO B C 1
ATOM 1810 O O . PRO B 1 21 ? 12.288 -0.787 -35.618 1.00 40.93 262 PRO B O 1
ATOM 1814 N N . SER B 1 22 ? 10.548 0.620 -35.826 1.00 40.83 263 SER B N 1
ATOM 1815 C CA . SER B 1 22 ? 10.711 1.193 -34.493 1.00 40.48 263 SER B CA 1
ATOM 1816 C C . SER B 1 22 ? 10.543 0.134 -33.404 1.00 40.13 263 SER B C 1
ATOM 1817 O O . SER B 1 22 ? 11.150 0.230 -32.344 1.00 39.68 263 SER B O 1
ATOM 1820 N N . SER B 1 23 ? 9.703 -0.863 -33.666 1.00 40.20 264 SER B N 1
ATOM 1821 C CA . SER B 1 23 ? 9.492 -1.964 -32.715 1.00 40.24 264 SER B CA 1
ATOM 1822 C C . SER B 1 23 ? 10.795 -2.687 -32.387 1.00 40.24 264 SER B C 1
ATOM 1823 O O . SER B 1 23 ? 11.045 -3.026 -31.231 1.00 40.39 264 SER B O 1
ATOM 1826 N N . ALA B 1 24 ? 11.616 -2.923 -33.407 1.00 40.33 265 ALA B N 1
ATOM 1827 C CA . ALA B 1 24 ? 12.931 -3.548 -33.224 1.00 40.33 265 ALA B CA 1
ATOM 1828 C C . ALA B 1 24 ? 13.838 -2.714 -32.313 1.00 40.34 265 ALA B C 1
ATOM 1829 O O . ALA B 1 24 ? 14.438 -3.232 -31.365 1.00 40.03 265 ALA B O 1
ATOM 1831 N N . ALA B 1 25 ? 13.947 -1.424 -32.629 1.00 39.93 266 ALA B N 1
ATOM 1832 C CA . ALA B 1 25 ? 14.728 -0.470 -31.826 1.00 39.82 266 ALA B CA 1
ATOM 1833 C C . ALA B 1 25 ? 14.251 -0.413 -30.384 1.00 39.25 266 ALA B C 1
ATOM 1834 O O . ALA B 1 25 ? 15.053 -0.379 -29.459 1.00 38.20 266 ALA B O 1
ATOM 1836 N N . GLN B 1 26 ? 12.936 -0.367 -30.201 1.00 39.47 267 GLN B N 1
ATOM 1837 C CA . GLN B 1 26 ? 12.364 -0.361 -28.864 1.00 40.03 267 GLN B CA 1
ATOM 1838 C C . GLN B 1 26 ? 12.833 -1.561 -28.025 1.00 40.22 267 GLN B C 1
ATOM 1839 O O . GLN B 1 26 ? 13.244 -1.402 -26.872 1.00 40.22 267 GLN B O 1
ATOM 1845 N N . ARG B 1 27 ? 12.766 -2.755 -28.603 1.00 40.86 268 ARG B N 1
ATOM 1846 C CA . ARG B 1 27 ? 13.141 -3.983 -27.882 1.00 41.76 268 ARG B CA 1
ATOM 1847 C C . ARG B 1 27 ? 14.627 -4.006 -27.600 1.00 41.63 268 ARG B C 1
ATOM 1848 O O . ARG B 1 27 ? 15.072 -4.525 -26.572 1.00 41.49 268 ARG B O 1
ATOM 1856 N N . LEU B 1 28 ? 15.391 -3.456 -28.538 1.00 41.77 269 LEU B N 1
ATOM 1857 C CA . LEU B 1 28 ? 16.836 -3.345 -28.396 1.00 41.54 269 LEU B CA 1
ATOM 1858 C C . LEU B 1 28 ? 17.158 -2.588 -27.113 1.00 41.31 269 LEU B C 1
ATOM 1859 O O . LEU B 1 28 ? 17.898 -3.069 -26.260 1.00 41.56 269 LEU B O 1
ATOM 1864 N N . PHE B 1 29 ? 16.572 -1.408 -26.964 1.00 40.82 270 PHE B N 1
ATOM 1865 C CA . PHE B 1 29 ? 16.901 -0.563 -25.831 1.00 41.01 270 PHE B CA 1
ATOM 1866 C C . PHE B 1 29 ? 16.202 -0.998 -24.541 1.00 40.68 270 PHE B C 1
ATOM 1867 O O . PHE B 1 29 ? 16.757 -0.813 -23.450 1.00 41.23 270 PHE B O 1
ATOM 1875 N N . GLN B 1 30 ? 15.013 -1.589 -24.663 1.00 40.49 271 GLN B N 1
ATOM 1876 C CA . GLN B 1 30 ? 14.311 -2.159 -23.498 1.00 40.45 271 GLN B CA 1
ATOM 1877 C C . GLN B 1 30 ? 15.163 -3.249 -22.861 1.00 39.74 271 GLN B C 1
ATOM 1878 O O . GLN B 1 30 ? 15.440 -3.209 -21.675 1.00 39.42 271 GLN B O 1
ATOM 1884 N N . GLU B 1 31 ? 15.592 -4.212 -23.662 1.00 39.38 272 GLU B N 1
ATOM 1885 C CA . GLU B 1 31 ? 16.386 -5.330 -23.156 1.00 39.61 272 GLU B CA 1
ATOM 1886 C C . GLU B 1 31 ? 17.831 -4.947 -22.788 1.00 38.79 272 GLU B C 1
ATOM 1887 O O . GLU B 1 31 ? 18.440 -5.577 -21.925 1.00 38.63 272 GLU B O 1
ATOM 1893 N N . ASP B 1 32 ? 18.377 -3.915 -23.423 1.00 37.91 273 ASP B N 1
ATOM 1894 C CA . ASP B 1 32 ? 19.773 -3.544 -23.214 1.00 37.73 273 ASP B CA 1
ATOM 1895 C C . ASP B 1 32 ? 19.926 -2.020 -23.066 1.00 37.33 273 ASP B C 1
ATOM 1896 O O . ASP B 1 32 ? 20.366 -1.345 -23.996 1.00 36.43 273 ASP B O 1
ATOM 1901 N N . PRO B 1 33 ? 19.543 -1.475 -21.894 1.00 37.47 274 PRO B N 1
ATOM 1902 C CA . PRO B 1 33 ? 19.629 -0.022 -21.656 1.00 37.62 274 PRO B CA 1
ATOM 1903 C C . PRO B 1 33 ? 21.048 0.567 -21.746 1.00 37.49 274 PRO B C 1
ATOM 1904 O O . PRO B 1 33 ? 21.202 1.735 -22.099 1.00 36.50 274 PRO B O 1
ATOM 1908 N N . GLU B 1 34 ? 22.069 -0.223 -21.433 1.00 37.45 275 GLU B N 1
ATOM 1909 C CA . GLU B 1 34 ? 23.455 0.228 -21.619 1.00 38.30 275 GLU B CA 1
ATOM 1910 C C . GLU B 1 34 ? 23.775 0.513 -23.084 1.00 37.46 275 GLU B C 1
ATOM 1911 O O . GLU B 1 34 ? 24.595 1.372 -23.371 1.00 37.76 275 GLU B O 1
ATOM 1917 N N . ALA B 1 35 ? 23.114 -0.192 -24.004 1.00 37.07 276 ALA B N 1
ATOM 1918 C CA . ALA B 1 35 ? 23.204 0.126 -25.443 1.00 36.84 276 ALA B CA 1
ATOM 1919 C C . ALA B 1 35 ? 22.754 1.549 -25.729 1.00 36.54 276 ALA B C 1
ATOM 1920 O O . ALA B 1 35 ? 23.316 2.227 -26.587 1.00 36.30 276 ALA B O 1
ATOM 1922 N N . PHE B 1 36 ? 21.740 2.005 -25.007 1.00 36.24 277 PHE B N 1
ATOM 1923 C CA . PHE B 1 36 ? 21.229 3.361 -25.186 1.00 36.87 277 PHE B CA 1
ATOM 1924 C C . PHE B 1 36 ? 22.265 4.402 -24.788 1.00 37.08 277 PHE B C 1
ATOM 1925 O O . PHE B 1 36 ? 22.421 5.419 -25.463 1.00 37.04 277 PHE B O 1
ATOM 1933 N N . LEU B 1 37 ? 22.949 4.156 -23.673 1.00 37.44 278 LEU B N 1
ATOM 1934 C CA . LEU B 1 37 ? 24.030 5.029 -23.237 1.00 37.66 278 LEU B CA 1
ATOM 1935 C C . LEU B 1 37 ? 25.129 5.079 -24.285 1.00 37.93 278 LEU B C 1
ATOM 1936 O O . LEU B 1 37 ? 25.653 6.153 -24.605 1.00 37.15 278 LEU B O 1
ATOM 1941 N N . LEU B 1 38 ? 25.478 3.902 -24.800 1.00 38.42 279 LEU B N 1
ATOM 1942 C CA . LEU B 1 38 ? 26.470 3.769 -25.857 1.00 38.70 279 LEU B CA 1
ATOM 1943 C C . LEU B 1 38 ? 26.035 4.560 -27.087 1.00 39.09 279 LEU B C 1
ATOM 1944 O O . LEU B 1 38 ? 26.815 5.340 -27.638 1.00 39.08 279 LEU B O 1
ATOM 1949 N N . TYR B 1 39 ? 24.788 4.371 -27.509 1.00 39.16 280 TYR B N 1
ATOM 1950 C CA . TYR B 1 39 ? 24.274 5.108 -28.654 1.00 39.47 280 TYR B CA 1
ATOM 1951 C C . TYR B 1 39 ? 24.400 6.618 -28.458 1.00 39.59 280 TYR B C 1
ATOM 1952 O O . TYR B 1 39 ? 24.902 7.319 -29.338 1.00 39.01 280 TYR B O 1
ATOM 1961 N N . HIS B 1 40 ? 23.936 7.120 -27.314 1.00 39.93 281 HIS B N 1
ATOM 1962 C CA . HIS B 1 40 ? 23.933 8.560 -27.101 1.00 40.27 281 HIS B CA 1
ATOM 1963 C C . HIS B 1 40 ? 25.325 9.164 -26.922 1.00 40.57 281 HIS B C 1
ATOM 1964 O O . HIS B 1 40 ? 25.550 10.300 -27.322 1.00 40.24 281 HIS B O 1
ATOM 1971 N N . ARG B 1 41 ? 26.260 8.402 -26.366 1.00 41.12 282 ARG B N 1
ATOM 1972 C CA . ARG B 1 41 ? 27.679 8.820 -26.343 1.00 41.31 282 ARG B CA 1
ATOM 1973 C C . ARG B 1 41 ? 28.226 8.963 -27.773 1.00 40.85 282 ARG B C 1
ATOM 1974 O O . ARG B 1 41 ? 28.899 9.939 -28.100 1.00 40.94 282 ARG B O 1
ATOM 1982 N N . GLY B 1 42 ? 27.896 8.014 -28.637 1.00 40.37 283 GLY B N 1
ATOM 1983 C CA . GLY B 1 42 ? 28.315 8.083 -30.030 1.00 40.40 283 GLY B CA 1
ATOM 1984 C C . GLY B 1 42 ? 27.626 9.182 -30.828 1.00 39.93 283 GLY B C 1
ATOM 1985 O O . GLY B 1 42 ? 28.260 9.888 -31.616 1.00 39.59 283 GLY B O 1
ATOM 1986 N N . PHE B 1 43 ? 26.321 9.311 -30.641 1.00 39.71 284 PHE B N 1
ATOM 1987 C CA . PHE B 1 43 ? 25.542 10.328 -31.337 1.00 40.18 284 PHE B CA 1
ATOM 1988 C C . PHE B 1 43 ? 26.016 11.710 -30.950 1.00 40.20 284 PHE B C 1
ATOM 1989 O O . PHE B 1 43 ? 26.137 12.596 -31.805 1.00 40.68 284 PHE B O 1
ATOM 1997 N N . GLN B 1 44 ? 26.261 11.901 -29.660 1.00 40.50 285 GLN B N 1
ATOM 1998 C CA . GLN B 1 44 ? 26.738 13.181 -29.173 1.00 41.10 285 GLN B CA 1
ATOM 1999 C C . GLN B 1 44 ? 28.088 13.548 -29.781 1.00 41.31 285 GLN B C 1
ATOM 2000 O O . GLN B 1 44 ? 28.317 14.708 -30.139 1.00 41.09 285 GLN B O 1
ATOM 2006 N N . SER B 1 45 ? 28.966 12.557 -29.916 1.00 41.34 286 SER B N 1
ATOM 2007 C CA . SER B 1 45 ? 30.283 12.783 -30.484 1.00 41.83 286 SER B CA 1
ATOM 2008 C C . SER B 1 45 ? 30.199 13.207 -31.941 1.00 41.82 286 SER B C 1
ATOM 2009 O O . SER B 1 45 ? 31.011 13.997 -32.401 1.00 41.66 286 SER B O 1
ATOM 2012 N N . GLN B 1 46 ? 29.224 12.677 -32.674 1.00 42.27 287 GLN B N 1
ATOM 2013 C CA . GLN B 1 46 ? 29.012 13.098 -34.051 1.00 42.88 287 GLN B CA 1
ATOM 2014 C C . GLN B 1 46 ? 28.527 14.536 -34.083 1.00 43.02 287 GLN B C 1
ATOM 2015 O O . GLN B 1 46 ? 29.199 15.401 -34.636 1.00 42.82 287 GLN B O 1
ATOM 2021 N N . VAL B 1 47 ? 27.383 14.800 -33.455 1.00 43.62 288 VAL B N 1
ATOM 2022 C CA . VAL B 1 47 ? 26.740 16.109 -33.600 1.00 44.29 288 VAL B CA 1
ATOM 2023 C C . VAL B 1 47 ? 27.550 17.257 -33.025 1.00 44.83 288 VAL B C 1
ATOM 2024 O O . VAL B 1 47 ? 27.412 18.380 -33.497 1.00 44.99 288 VAL B O 1
ATOM 2028 N N . LYS B 1 48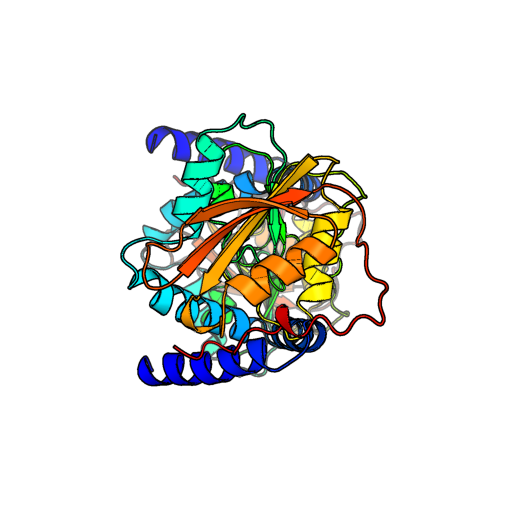 ? 28.385 16.992 -32.021 1.00 45.61 289 LYS B N 1
ATOM 2029 C CA . LYS B 1 48 ? 29.182 18.065 -31.424 1.00 46.28 289 LYS B CA 1
ATOM 2030 C C . LYS B 1 48 ? 30.239 18.586 -32.400 1.00 46.30 289 LYS B C 1
ATOM 2031 O O . LYS B 1 48 ? 30.628 19.749 -32.330 1.00 47.06 289 LYS B O 1
ATOM 2037 N N . LYS B 1 49 ? 30.663 17.744 -33.340 1.00 46.38 290 LYS B N 1
ATOM 2038 C CA . LYS B 1 49 ? 31.606 18.160 -34.390 1.00 46.12 290 LYS B CA 1
ATOM 2039 C C . LYS B 1 49 ? 30.953 19.039 -35.463 1.00 46.17 290 LYS B C 1
ATOM 2040 O O . LYS B 1 49 ? 31.626 19.471 -36.396 1.00 46.77 290 LYS B O 1
ATOM 2046 N N . TRP B 1 50 ? 29.648 19.276 -35.345 1.00 45.78 291 TRP B N 1
ATOM 2047 C CA . TRP B 1 50 ? 28.930 20.146 -36.267 1.00 45.51 291 TRP B CA 1
ATOM 2048 C C . TRP B 1 50 ? 29.054 21.599 -35.801 1.00 44.99 291 TRP B C 1
ATOM 2049 O O . TRP B 1 50 ? 29.050 21.861 -34.590 1.00 44.82 291 TRP B O 1
ATOM 2060 N N . PRO B 1 51 ? 29.170 22.548 -36.752 1.00 44.73 292 PRO B N 1
ATOM 2061 C CA . PRO B 1 51 ? 29.205 23.969 -36.393 1.00 44.56 292 PRO B CA 1
ATOM 2062 C C . PRO B 1 51 ? 27.982 24.412 -35.586 1.00 44.55 292 PRO B C 1
ATOM 2063 O O . PRO B 1 51 ? 28.121 25.167 -34.611 1.00 44.52 292 PRO B O 1
ATOM 2067 N N . LEU B 1 52 ? 26.798 23.946 -35.980 1.00 44.27 293 LEU B N 1
ATOM 2068 C CA . LEU B 1 52 ? 25.586 24.219 -35.208 1.00 43.88 293 LEU B CA 1
ATOM 2069 C C . LEU B 1 52 ? 24.812 22.936 -34.961 1.00 43.22 293 LEU B C 1
ATOM 2070 O O . LEU B 1 52 ? 24.784 22.043 -35.803 1.00 43.48 293 LEU B O 1
ATOM 2075 N N . GLN B 1 53 ? 24.212 22.843 -33.779 1.00 42.59 294 GLN B N 1
ATOM 2076 C CA . GLN B 1 53 ? 23.384 21.703 -33.427 1.00 41.76 294 GLN B CA 1
ATOM 2077 C C . GLN B 1 53 ? 21.947 22.025 -33.840 1.00 40.16 294 GLN B C 1
ATOM 2078 O O . GLN B 1 53 ? 21.456 23.122 -33.571 1.00 39.40 294 GLN B O 1
ATOM 2084 N N . PRO B 1 54 ? 21.287 21.090 -34.551 1.00 38.34 295 PRO B N 1
ATOM 2085 C CA . PRO B 1 54 ? 19.906 21.330 -34.952 1.00 37.77 295 PRO B CA 1
ATOM 2086 C C . PRO B 1 54 ? 18.929 21.584 -33.791 1.00 36.67 295 PRO B C 1
ATOM 2087 O O . PRO B 1 54 ? 18.059 22.445 -33.918 1.00 35.66 295 PRO B O 1
ATOM 2091 N N . VAL B 1 55 ? 19.077 20.874 -32.673 1.00 36.04 296 VAL B N 1
ATOM 2092 C CA . VAL B 1 55 ? 18.192 21.119 -31.538 1.00 36.07 296 VAL B CA 1
ATOM 2093 C C . VAL B 1 55 ? 18.245 22.600 -31.110 1.00 35.65 296 VAL B C 1
ATOM 2094 O O . VAL B 1 55 ? 17.221 23.161 -30.716 1.00 35.46 296 VAL B O 1
ATOM 2098 N N . ASP B 1 56 ? 19.420 23.222 -31.216 1.00 35.18 297 ASP B N 1
ATOM 2099 C CA . ASP B 1 56 ? 19.586 24.652 -30.875 1.00 35.50 297 ASP B CA 1
ATOM 2100 C C . ASP B 1 56 ? 18.955 25.568 -31.906 1.00 35.18 297 ASP B C 1
ATOM 2101 O O . ASP B 1 56 ? 18.384 26.594 -31.549 1.00 34.37 297 ASP B O 1
ATOM 2106 N N . ARG B 1 57 ? 19.046 25.207 -33.183 1.00 35.69 298 ARG B N 1
ATOM 2107 C CA . ARG B 1 57 ? 18.353 25.981 -34.209 1.00 35.36 298 ARG B CA 1
ATOM 2108 C C . ARG B 1 57 ? 16.838 25.910 -33.996 1.00 34.66 298 ARG B C 1
ATOM 2109 O O . ARG B 1 57 ? 16.125 26.906 -34.168 1.00 34.39 298 ARG B O 1
ATOM 2117 N N . ILE B 1 58 ? 16.352 24.734 -33.625 1.00 34.48 299 ILE B N 1
ATOM 2118 C CA . ILE B 1 58 ? 14.918 24.525 -33.408 1.00 34.65 299 ILE B CA 1
ATOM 2119 C C . ILE B 1 58 ? 14.452 25.302 -32.173 1.00 34.60 299 ILE B C 1
ATOM 2120 O O . ILE B 1 58 ? 13.411 25.931 -32.213 1.00 34.09 299 ILE B O 1
ATOM 2125 N N . ALA B 1 59 ? 15.235 25.255 -31.092 1.00 34.88 300 ALA B N 1
ATOM 2126 C CA . ALA B 1 59 ? 14.960 26.038 -29.887 1.00 35.68 300 ALA B CA 1
ATOM 2127 C C . ALA B 1 59 ? 14.891 27.539 -30.195 1.00 36.08 300 ALA B C 1
ATOM 2128 O O . ALA B 1 59 ? 13.957 28.229 -29.801 1.00 35.81 300 ALA B O 1
ATOM 2130 N N . ARG B 1 60 ? 15.897 28.030 -30.907 1.00 37.35 301 ARG B N 1
ATOM 2131 C CA . ARG B 1 60 ? 15.944 29.433 -31.305 1.00 38.21 301 ARG B CA 1
ATOM 2132 C C . ARG B 1 60 ? 14.673 29.814 -32.051 1.00 38.20 301 ARG B C 1
ATOM 2133 O O . ARG B 1 60 ? 14.045 30.832 -31.740 1.00 37.48 301 ARG B O 1
ATOM 2141 N N . ASP B 1 61 ? 14.300 28.988 -33.029 1.00 38.45 302 ASP B N 1
ATOM 2142 C CA . ASP B 1 61 ? 13.057 29.183 -33.779 1.00 39.06 302 ASP B CA 1
ATOM 2143 C C . ASP B 1 61 ? 11.850 29.294 -32.836 1.00 38.60 302 ASP B C 1
ATOM 2144 O O . ASP B 1 61 ? 11.027 30.196 -32.966 1.00 37.87 302 ASP B O 1
ATOM 2149 N N . LEU B 1 62 ? 11.751 28.370 -31.883 1.00 38.74 303 LEU B N 1
ATOM 2150 C CA . LEU B 1 62 ? 10.590 28.314 -30.979 1.00 39.18 303 LEU B CA 1
ATOM 2151 C C . LEU B 1 62 ? 10.567 29.456 -29.952 1.00 39.97 303 LEU B C 1
ATOM 2152 O O . LEU B 1 62 ? 9.496 29.876 -29.502 1.00 39.30 303 LEU B O 1
ATOM 2157 N N . ARG B 1 63 ? 11.745 29.968 -29.599 1.00 40.92 304 ARG B N 1
ATOM 2158 C CA . ARG B 1 63 ? 11.846 31.131 -28.707 1.00 41.75 304 ARG B CA 1
ATOM 2159 C C . ARG B 1 63 ? 11.382 32.423 -29.367 1.00 41.82 304 ARG B C 1
ATOM 2160 O O . ARG B 1 63 ? 11.227 33.442 -28.698 1.00 41.56 304 ARG B O 1
ATOM 2168 N N . GLN B 1 64 ? 11.172 32.385 -30.680 1.00 42.13 305 GLN B N 1
ATOM 2169 C CA . GLN B 1 64 ? 10.591 33.515 -31.401 1.00 42.40 305 GLN B CA 1
ATOM 2170 C C . GLN B 1 64 ? 9.060 33.449 -31.440 1.00 42.05 305 GLN B C 1
ATOM 2171 O O . GLN B 1 64 ? 8.416 34.348 -31.989 1.00 42.75 305 GLN B O 1
ATOM 2177 N N . ARG B 1 65 ? 8.485 32.394 -30.871 1.00 41.13 306 ARG B N 1
ATOM 2178 C CA . ARG B 1 65 ? 7.038 32.216 -30.842 1.00 40.81 306 ARG B CA 1
ATOM 2179 C C . ARG B 1 65 ? 6.575 32.219 -29.392 1.00 40.20 306 ARG B C 1
ATOM 2180 O O . ARG B 1 65 ? 7.378 31.976 -28.487 1.00 38.99 306 ARG B O 1
ATOM 2188 N N . PRO B 1 66 ? 5.282 32.503 -29.160 1.00 39.62 307 PRO B N 1
ATOM 2189 C CA . PRO B 1 66 ? 4.734 32.422 -27.804 1.00 39.43 307 PRO B CA 1
ATOM 2190 C C . PRO B 1 66 ? 5.117 31.134 -27.065 1.00 38.87 307 PRO B C 1
ATOM 2191 O O . PRO B 1 66 ? 4.937 30.028 -27.585 1.00 38.50 307 PRO B O 1
ATOM 2195 N N . ALA B 1 67 ? 5.632 31.287 -25.848 1.00 38.19 308 ALA B N 1
ATOM 2196 C CA . ALA B 1 67 ? 6.042 30.146 -25.028 1.00 38.13 308 ALA B CA 1
ATOM 2197 C C . ALA B 1 67 ? 4.859 29.281 -24.579 1.00 37.57 308 ALA B C 1
ATOM 2198 O O . ALA B 1 67 ? 5.051 28.209 -24.006 1.00 37.96 308 ALA B O 1
ATOM 2200 N N . SER B 1 68 ? 3.642 29.749 -24.832 1.00 37.10 309 SER B N 1
ATOM 2201 C CA . SER B 1 68 ? 2.438 28.976 -24.543 1.00 37.04 309 SER B CA 1
ATOM 2202 C C . SER B 1 68 ? 2.220 27.820 -25.518 1.00 36.49 309 SER B C 1
ATOM 2203 O O . SER B 1 68 ? 1.452 26.897 -25.238 1.00 36.60 309 SER B O 1
ATOM 2206 N N . LEU B 1 69 ? 2.895 27.854 -26.658 1.00 35.99 310 LEU B N 1
ATOM 2207 C CA . LEU B 1 69 ? 2.784 26.758 -27.614 1.00 35.35 310 LEU B CA 1
ATOM 2208 C C . LEU B 1 69 ? 3.261 25.418 -27.014 1.00 35.04 310 LEU B C 1
ATOM 2209 O O . LEU B 1 69 ? 4.396 25.302 -26.531 1.00 35.58 310 LEU B O 1
ATOM 2214 N N . VAL B 1 70 ? 2.377 24.421 -27.037 1.00 34.35 311 VAL B N 1
ATOM 2215 C CA . VAL B 1 70 ? 2.661 23.100 -26.496 1.00 34.18 311 VAL B CA 1
ATOM 2216 C C . VAL B 1 70 ? 3.487 22.348 -27.538 1.00 33.94 311 VAL B C 1
ATOM 2217 O O . VAL B 1 70 ? 3.090 22.266 -28.708 1.00 32.69 311 VAL B O 1
ATOM 2221 N N . VAL B 1 71 ? 4.645 21.845 -27.102 1.00 33.45 312 VAL B N 1
ATOM 2222 C CA . VAL B 1 71 ? 5.626 21.194 -27.976 1.00 33.09 312 VAL B CA 1
ATOM 2223 C C . VAL B 1 71 ? 5.706 19.703 -27.667 1.00 32.96 312 VAL B C 1
ATOM 2224 O O . VAL B 1 71 ? 5.689 19.292 -26.495 1.00 33.37 312 VAL B O 1
ATOM 2228 N N . ALA B 1 72 ? 5.788 18.893 -28.719 1.00 32.33 313 ALA B N 1
ATOM 2229 C CA . ALA B 1 72 ? 6.081 17.466 -28.587 1.00 31.95 313 ALA B CA 1
ATOM 2230 C C . ALA B 1 72 ? 7.401 17.189 -29.274 1.00 31.85 313 ALA B C 1
ATOM 2231 O O . ALA B 1 72 ? 7.548 17.418 -30.481 1.00 30.98 313 ALA B O 1
ATOM 2233 N N . ASP B 1 73 ? 8.360 16.710 -28.485 1.00 31.55 314 ASP B N 1
ATOM 2234 C CA . ASP B 1 73 ? 9.695 16.394 -28.942 1.00 31.76 314 ASP B CA 1
ATOM 2235 C C . ASP B 1 73 ? 9.746 14.877 -29.179 1.00 31.74 314 ASP B C 1
ATOM 2236 O O . ASP B 1 73 ? 9.865 14.109 -28.227 1.00 32.18 314 ASP B O 1
ATOM 2241 N N . PHE B 1 74 ? 9.634 14.463 -30.442 1.00 31.20 315 PHE B N 1
ATOM 2242 C CA . PHE B 1 74 ? 9.658 13.046 -30.834 1.00 31.92 315 PHE B CA 1
ATOM 2243 C C . PHE B 1 74 ? 11.101 12.576 -31.013 1.00 31.78 315 PHE B C 1
ATOM 2244 O O . PHE B 1 74 ? 11.783 13.013 -31.930 1.00 31.51 315 PHE B O 1
ATOM 2252 N N . GLY B 1 75 ? 11.567 11.677 -30.151 1.00 31.93 316 GLY B N 1
ATOM 2253 C CA . GLY B 1 75 ? 12.978 11.270 -30.158 1.00 32.03 316 GLY B CA 1
ATOM 2254 C C . GLY B 1 75 ? 13.818 12.322 -29.461 1.00 32.24 316 GLY B C 1
ATOM 2255 O O . GLY B 1 75 ? 14.781 12.861 -30.024 1.00 32.90 316 GLY B O 1
ATOM 2256 N N . CYS B 1 76 ? 13.460 12.591 -28.212 1.00 32.18 317 CYS B N 1
ATOM 2257 C CA . CYS B 1 76 ? 13.963 13.744 -27.480 1.00 32.07 317 CYS B CA 1
ATOM 2258 C C . CYS B 1 76 ? 15.402 13.621 -26.987 1.00 32.17 317 CYS B C 1
ATOM 2259 O O . CYS B 1 76 ? 15.990 14.604 -26.565 1.00 32.14 317 CYS B O 1
ATOM 2262 N N . GLY B 1 77 ? 15.961 12.416 -27.007 1.00 32.91 318 GLY B N 1
ATOM 2263 C CA . GLY B 1 77 ? 17.269 12.190 -26.428 1.00 33.78 318 GLY B CA 1
ATOM 2264 C C . GLY B 1 77 ? 17.364 12.726 -25.009 1.00 34.31 318 GLY B C 1
ATOM 2265 O O . GLY B 1 77 ? 16.483 12.475 -24.173 1.00 34.90 318 GLY B O 1
ATOM 2266 N N . ASP B 1 78 ? 18.395 13.525 -24.757 1.00 35.40 319 ASP B N 1
ATOM 2267 C CA . ASP B 1 78 ? 18.644 14.091 -23.427 1.00 35.97 319 ASP B CA 1
ATOM 2268 C C . ASP B 1 78 ? 17.885 15.393 -23.178 1.00 35.73 319 ASP B C 1
ATOM 2269 O O . ASP B 1 78 ? 18.202 16.117 -22.246 1.00 36.13 319 ASP B O 1
ATOM 2274 N N . CYS B 1 79 ? 16.881 15.687 -24.006 1.00 35.49 320 CYS B N 1
ATOM 2275 C CA . CYS B 1 79 ? 15.947 16.792 -23.753 1.00 35.33 320 CYS B CA 1
ATOM 2276 C C . CYS B 1 79 ? 16.555 18.175 -23.743 1.00 35.27 320 CYS B C 1
ATOM 2277 O O . CYS B 1 79 ? 16.053 19.070 -23.061 1.00 34.32 320 CYS B O 1
ATOM 2280 N N . ARG B 1 80 ? 17.601 18.374 -24.530 1.00 35.57 321 ARG B N 1
ATOM 2281 C CA . ARG B 1 80 ? 18.141 19.719 -24.696 1.00 35.71 321 ARG B CA 1
ATOM 2282 C C . ARG B 1 80 ? 17.091 20.737 -25.187 1.00 34.55 321 ARG B C 1
ATOM 2283 O O . ARG B 1 80 ? 17.167 21.911 -24.846 1.00 34.07 321 ARG B O 1
ATOM 2291 N N . LEU B 1 81 ? 16.130 20.302 -26.002 1.00 34.06 322 LEU B N 1
ATOM 2292 C CA . LEU B 1 81 ? 15.077 21.200 -26.456 1.00 34.24 322 LEU B CA 1
ATOM 2293 C C . LEU B 1 81 ? 14.281 21.746 -25.267 1.00 34.14 322 LEU B C 1
ATOM 2294 O O . LEU B 1 81 ? 14.173 22.965 -25.095 1.00 34.21 322 LEU B O 1
ATOM 2299 N N . ALA B 1 82 ? 13.754 20.844 -24.439 1.00 34.36 323 ALA B N 1
ATOM 2300 C CA . ALA B 1 82 ? 13.015 21.234 -23.227 1.00 34.63 323 ALA B CA 1
ATOM 2301 C C . ALA B 1 82 ? 13.849 22.115 -22.299 1.00 34.66 323 ALA B C 1
ATOM 2302 O O . ALA B 1 82 ? 13.335 23.075 -21.743 1.00 34.92 323 ALA B O 1
ATOM 2304 N N . SER B 1 83 ? 15.143 21.820 -22.167 1.00 35.39 324 SER B N 1
ATOM 2305 C CA . SER B 1 83 ? 16.021 22.634 -21.314 1.00 35.68 324 SER B CA 1
ATOM 2306 C C . SER B 1 83 ? 16.267 24.026 -21.877 1.00 36.29 324 SER B C 1
ATOM 2307 O O . SER B 1 83 ? 16.725 24.902 -21.139 1.00 36.27 324 SER B O 1
ATOM 2310 N N . SER B 1 84 ? 15.975 24.230 -23.172 1.00 36.54 325 SER B N 1
ATOM 2311 C CA . SER B 1 84 ? 16.316 25.474 -23.874 1.00 36.52 325 SER B CA 1
ATOM 2312 C C . SER B 1 84 ? 15.140 26.428 -24.113 1.00 36.71 325 SER B C 1
ATOM 2313 O O . SER B 1 84 ? 15.358 27.556 -24.534 1.00 36.55 325 SER B O 1
ATOM 2316 N N . ILE B 1 85 ? 13.911 25.976 -23.877 1.00 37.18 326 ILE B N 1
ATOM 2317 C CA . ILE B 1 85 ? 12.723 26.813 -24.063 1.00 37.65 326 ILE B CA 1
ATOM 2318 C C . ILE B 1 85 ? 11.797 26.691 -22.860 1.00 37.92 326 ILE B C 1
ATOM 2319 O O . ILE B 1 85 ? 11.835 25.700 -22.132 1.00 38.22 326 ILE B O 1
ATOM 2324 N N . ARG B 1 86 ? 10.949 27.696 -22.680 1.00 38.91 327 ARG B N 1
ATOM 2325 C CA . ARG B 1 86 ? 10.019 27.750 -21.547 1.00 39.38 327 ARG B CA 1
ATOM 2326 C C . ARG B 1 86 ? 8.717 27.016 -21.832 1.00 39.47 327 ARG B C 1
ATOM 2327 O O . ARG B 1 86 ? 7.924 26.795 -20.915 1.00 40.09 327 ARG B O 1
ATOM 2335 N N . ASN B 1 87 ? 8.487 26.646 -23.094 1.00 39.04 328 ASN B N 1
ATOM 2336 C CA . ASN B 1 87 ? 7.222 26.015 -23.493 1.00 38.59 328 ASN B CA 1
ATOM 2337 C C . ASN B 1 87 ? 6.991 24.733 -22.721 1.00 38.39 328 ASN B C 1
ATOM 2338 O O . ASN B 1 87 ? 7.956 24.083 -22.318 1.00 39.01 328 ASN B O 1
ATOM 2343 N N . PRO B 1 88 ? 5.716 24.326 -22.564 1.00 38.30 329 PRO B N 1
ATOM 2344 C CA . PRO B 1 88 ? 5.442 22.934 -22.188 1.00 38.03 329 PRO B CA 1
ATOM 2345 C C . PRO B 1 88 ? 5.930 21.989 -23.295 1.00 37.81 329 PRO B C 1
ATOM 2346 O O . PRO B 1 88 ? 5.536 22.132 -24.449 1.00 37.75 329 PRO B O 1
ATOM 2350 N N . VAL B 1 89 ? 6.797 21.051 -22.947 1.00 37.03 330 VAL B N 1
ATOM 2351 C CA . VAL B 1 89 ? 7.391 20.142 -23.926 1.00 36.97 330 VAL B CA 1
ATOM 2352 C C . VAL B 1 89 ? 7.229 18.709 -23.469 1.00 36.78 330 VAL B C 1
ATOM 2353 O O . VAL B 1 89 ? 7.769 18.318 -22.422 1.00 37.01 330 VAL B O 1
ATOM 2357 N N . HIS B 1 90 ? 6.488 17.936 -24.253 1.00 36.41 331 HIS B N 1
ATOM 2358 C CA . HIS B 1 90 ? 6.373 16.500 -24.049 1.00 36.40 331 HIS B CA 1
ATOM 2359 C C . HIS B 1 90 ? 7.539 15.838 -24.722 1.00 35.98 331 HIS B C 1
ATOM 2360 O O . HIS B 1 90 ? 7.768 16.045 -25.925 1.00 35.60 331 HIS B O 1
ATOM 2367 N N . CYS B 1 91 ? 8.250 15.012 -23.962 1.00 35.15 332 CYS B N 1
ATOM 2368 C CA . CYS B 1 91 ? 9.498 14.429 -24.400 1.00 34.85 332 CYS B CA 1
ATOM 2369 C C . CYS B 1 91 ? 9.345 12.942 -24.545 1.00 34.44 332 CYS B C 1
ATOM 2370 O O . CYS B 1 91 ? 9.133 12.253 -23.549 1.00 33.79 332 CYS B O 1
ATOM 2373 N N . PHE B 1 92 ? 9.494 12.447 -25.774 1.00 33.82 333 PHE B N 1
ATOM 2374 C CA . PHE B 1 92 ? 9.293 11.022 -26.070 1.00 33.68 333 PHE B CA 1
ATOM 2375 C C . PHE B 1 92 ? 10.566 10.377 -26.616 1.00 33.38 333 PHE B C 1
ATOM 2376 O O . PHE B 1 92 ? 11.195 10.899 -27.524 1.00 32.64 333 PHE B O 1
ATOM 2384 N N . ASP B 1 93 ? 10.939 9.234 -26.061 1.00 33.15 334 ASP B N 1
ATOM 2385 C CA . ASP B 1 93 ? 12.049 8.459 -26.604 1.00 33.14 334 ASP B CA 1
ATOM 2386 C C . ASP B 1 93 ? 11.898 6.982 -26.200 1.00 32.95 334 ASP B C 1
ATOM 2387 O O . ASP B 1 93 ? 11.089 6.657 -25.343 1.00 32.35 334 ASP B O 1
ATOM 2392 N N . LEU B 1 94 ? 12.697 6.115 -26.818 1.00 32.62 335 LEU B N 1
ATOM 2393 C CA . LEU B 1 94 ? 12.684 4.676 -26.551 1.00 32.67 335 LEU B CA 1
ATOM 2394 C C . LEU B 1 94 ? 13.249 4.296 -25.171 1.00 32.79 335 LEU B C 1
ATOM 2395 O O . LEU B 1 94 ? 13.027 3.180 -24.687 1.00 32.02 335 LEU B O 1
ATOM 2400 N N . ALA B 1 95 ? 14.014 5.203 -24.573 1.00 32.27 336 ALA B N 1
ATOM 2401 C CA . ALA B 1 95 ? 14.566 4.998 -23.225 1.00 32.61 336 ALA B CA 1
ATOM 2402 C C . ALA B 1 95 ? 14.871 6.364 -22.650 1.00 32.21 336 ALA B C 1
ATOM 2403 O O . ALA B 1 95 ? 14.889 7.331 -23.401 1.00 31.98 336 ALA B O 1
ATOM 2405 N N . SER B 1 96 ? 15.124 6.427 -21.339 1.00 32.61 337 SER B N 1
ATOM 2406 C CA . SER B 1 96 ? 15.235 7.690 -20.605 1.00 32.82 337 SER B CA 1
ATOM 2407 C C . SER B 1 96 ? 16.651 8.100 -20.164 1.00 33.42 337 SER B C 1
ATOM 2408 O O . SER B 1 96 ? 17.320 7.365 -19.421 1.00 33.46 337 SER B O 1
ATOM 2411 N N . LEU B 1 97 ? 17.080 9.289 -20.605 1.00 33.94 338 LEU B N 1
ATOM 2412 C CA . LEU B 1 97 ? 18.276 9.959 -20.083 1.00 34.55 338 LEU B CA 1
ATOM 2413 C C . LEU B 1 97 ? 17.912 11.114 -19.164 1.00 34.66 338 LEU B C 1
ATOM 2414 O O . LEU B 1 97 ? 18.788 11.784 -18.642 1.00 35.24 338 LEU B O 1
ATOM 2419 N N . ASP B 1 98 ? 16.623 11.348 -18.975 1.00 34.36 339 ASP B N 1
ATOM 2420 C CA . ASP B 1 98 ? 16.148 12.581 -18.381 1.00 34.54 339 ASP B CA 1
ATOM 2421 C C . ASP B 1 98 ? 14.761 12.334 -17.809 1.00 34.66 339 ASP B C 1
ATOM 2422 O O . ASP B 1 98 ? 13.949 11.637 -18.432 1.00 35.27 339 ASP B O 1
ATOM 2427 N N . PRO B 1 99 ? 14.472 12.916 -16.632 1.00 34.55 340 PRO B N 1
ATOM 2428 C CA . PRO B 1 99 ? 13.238 12.587 -15.955 1.00 34.34 340 PRO B CA 1
ATOM 2429 C C . PRO B 1 99 ? 11.973 13.091 -16.648 1.00 34.01 340 PRO B C 1
ATOM 2430 O O . PRO B 1 99 ? 10.887 12.641 -16.316 1.00 33.18 340 PRO B O 1
ATOM 2434 N N . ARG B 1 100 ? 12.111 13.977 -17.632 1.00 34.07 341 ARG B N 1
ATOM 2435 C CA . ARG B 1 100 ? 10.955 14.403 -18.425 1.00 34.54 341 ARG B CA 1
ATOM 2436 C C . ARG B 1 100 ? 10.549 13.395 -19.477 1.00 34.30 341 ARG B C 1
ATOM 2437 O O . ARG B 1 100 ? 9.477 13.527 -20.069 1.00 35.52 341 ARG B O 1
ATOM 2445 N N . VAL B 1 101 ? 11.405 12.416 -19.739 1.00 33.79 342 VAL B N 1
ATOM 2446 C CA . VAL B 1 101 ? 11.162 11.473 -20.832 1.00 33.46 342 VAL B CA 1
ATOM 2447 C C . VAL B 1 101 ? 9.996 10.553 -20.510 1.00 33.75 342 VAL B C 1
ATOM 2448 O O . VAL B 1 101 ? 9.982 9.865 -19.482 1.00 32.60 342 VAL B O 1
ATOM 2452 N N . THR B 1 102 ? 9.006 10.586 -21.393 1.00 33.21 343 THR B N 1
ATOM 2453 C CA . THR B 1 102 ? 7.955 9.607 -21.417 1.00 33.81 343 THR B CA 1
ATOM 2454 C C . THR B 1 102 ? 8.433 8.528 -22.366 1.00 34.09 343 THR B C 1
ATOM 2455 O O . THR B 1 102 ? 8.593 8.795 -23.568 1.00 34.15 343 THR B O 1
ATOM 2459 N N . VAL B 1 103 ? 8.697 7.331 -21.834 1.00 34.23 344 VAL B N 1
ATOM 2460 C CA . VAL B 1 103 ? 9.294 6.269 -22.631 1.00 34.89 344 VAL B CA 1
ATOM 2461 C C . VAL B 1 103 ? 8.239 5.570 -23.485 1.00 35.55 344 VAL B C 1
ATOM 2462 O O . VAL B 1 103 ? 7.270 5.039 -22.974 1.00 36.00 344 VAL B O 1
ATOM 2466 N N . CYS B 1 104 ? 8.429 5.591 -24.799 1.00 35.69 345 CYS B N 1
ATOM 2467 C CA . CYS B 1 104 ? 7.511 4.922 -25.702 1.00 35.51 345 CYS B CA 1
ATOM 2468 C C . CYS B 1 104 ? 8.113 4.898 -27.093 1.00 35.65 345 CYS B C 1
ATOM 2469 O O . CYS B 1 104 ? 9.166 5.491 -27.340 1.00 35.74 345 CYS B O 1
ATOM 2472 N N . ASP B 1 105 ? 7.441 4.189 -27.988 1.00 35.24 346 ASP B N 1
ATOM 2473 C CA . ASP B 1 105 ? 7.696 4.289 -29.405 1.00 35.27 346 ASP B CA 1
ATOM 2474 C C . ASP B 1 105 ? 6.944 5.523 -29.878 1.00 35.26 346 ASP B C 1
ATOM 2475 O O . ASP B 1 105 ? 5.732 5.607 -29.736 1.00 34.70 346 ASP B O 1
ATOM 2480 N N . MET B 1 106 ? 7.665 6.482 -30.446 1.00 35.38 347 MET B N 1
ATOM 2481 C CA . MET B 1 106 ? 7.058 7.747 -30.882 1.00 35.57 347 MET B CA 1
ATOM 2482 C C . MET B 1 106 ? 5.987 7.574 -31.991 1.00 35.85 347 MET B C 1
ATOM 2483 O O . MET B 1 106 ? 5.213 8.494 -32.255 1.00 35.58 347 MET B O 1
ATOM 2488 N N . ALA B 1 107 ? 5.940 6.393 -32.617 1.00 36.66 348 ALA B N 1
ATOM 2489 C CA . ALA B 1 107 ? 4.823 6.011 -33.489 1.00 36.96 348 ALA B CA 1
ATOM 2490 C C . ALA B 1 107 ? 3.503 5.924 -32.711 1.00 37.47 348 ALA B C 1
ATOM 2491 O O . ALA B 1 107 ? 2.434 6.089 -33.285 1.00 36.55 348 ALA B O 1
ATOM 2493 N N . GLN B 1 108 ? 3.584 5.657 -31.408 1.00 37.89 349 GLN B N 1
ATOM 2494 C CA . GLN B 1 108 ? 2.394 5.573 -30.559 1.00 38.73 349 GLN B CA 1
ATOM 2495 C C . GLN B 1 108 ? 2.610 6.306 -29.252 1.00 38.80 349 GLN B C 1
ATOM 2496 O O . GLN B 1 108 ? 3.002 5.715 -28.243 1.00 38.63 349 GLN B O 1
ATOM 2502 N N . VAL B 1 109 ? 2.300 7.594 -29.279 1.00 39.01 350 VAL B N 1
ATOM 2503 C CA . VAL B 1 109 ? 2.571 8.510 -28.189 1.00 39.31 350 VAL B CA 1
ATOM 2504 C C . VAL B 1 109 ? 1.303 8.666 -27.324 1.00 39.61 350 VAL B C 1
ATOM 2505 O O . VAL B 1 109 ? 0.204 8.763 -27.873 1.00 38.91 350 VAL B O 1
ATOM 2509 N N . PRO B 1 110 ? 1.447 8.667 -25.976 1.00 39.60 351 PRO B N 1
ATOM 2510 C CA . PRO B 1 110 ? 0.276 8.796 -25.105 1.00 40.04 351 PRO B CA 1
ATOM 2511 C C . PRO B 1 110 ? -0.243 10.244 -24.977 1.00 40.35 351 PRO B C 1
ATOM 2512 O O . PRO B 1 110 ? -0.217 10.840 -23.888 1.00 40.57 351 PRO B O 1
ATOM 2516 N N . LEU B 1 111 ? -0.689 10.797 -26.103 1.00 40.11 352 LEU B N 1
ATOM 2517 C CA . LEU B 1 111 ? -1.338 12.100 -26.151 1.00 40.34 352 LEU B CA 1
ATOM 2518 C C . LEU B 1 111 ? -2.656 11.932 -26.884 1.00 40.19 352 LEU B C 1
ATOM 2519 O O . LEU B 1 111 ? -2.777 11.073 -27.752 1.00 39.74 352 LEU B O 1
ATOM 2524 N N . GLU B 1 112 ? -3.650 12.742 -26.537 1.00 40.64 353 GLU B N 1
ATOM 2525 C CA . GLU B 1 112 ? -4.907 12.715 -27.281 1.00 40.89 353 GLU B CA 1
ATOM 2526 C C . GLU B 1 112 ? -4.726 13.488 -28.582 1.00 40.29 353 GLU B C 1
ATOM 2527 O O . GLU B 1 112 ? -3.742 14.215 -28.752 1.00 40.50 353 GLU B O 1
ATOM 2533 N N . ASP B 1 113 ? -5.667 13.289 -29.494 1.00 39.62 354 ASP B N 1
ATOM 2534 C CA . ASP B 1 113 ? -5.716 14.004 -30.766 1.00 39.25 354 ASP B CA 1
ATOM 2535 C C . ASP B 1 113 ? -5.706 15.513 -30.527 1.00 38.86 354 ASP B C 1
ATOM 2536 O O . ASP B 1 113 ? -6.318 15.996 -29.569 1.00 39.03 354 ASP B O 1
ATOM 2541 N N . GLU B 1 114 ? -5.036 16.254 -31.404 1.00 38.04 355 GLU B N 1
ATOM 2542 C CA . GLU B 1 114 ? -5.083 17.723 -31.375 1.00 37.39 355 GLU B CA 1
ATOM 2543 C C . GLU B 1 114 ? -4.783 18.301 -29.986 1.00 37.19 355 GLU B C 1
ATOM 2544 O O . GLU B 1 114 ? -5.543 19.133 -29.452 1.00 36.87 355 GLU B O 1
ATOM 2550 N N . SER B 1 115 ? -3.668 17.852 -29.416 1.00 36.19 356 SER B N 1
ATOM 2551 C CA . SER B 1 115 ? -3.260 18.255 -28.083 1.00 36.02 356 SER B CA 1
ATOM 2552 C C . SER B 1 115 ? -1.993 19.098 -28.060 1.00 35.68 356 SER B C 1
ATOM 2553 O O . SER B 1 115 ? -1.650 19.646 -27.018 1.00 35.73 356 SER B O 1
ATOM 2556 N N . VAL B 1 116 ? -1.296 19.205 -29.189 1.00 34.81 357 VAL B N 1
ATOM 2557 C CA . VAL B 1 116 ? -0.049 19.947 -29.230 1.00 34.49 357 VAL B CA 1
ATOM 2558 C C . VAL B 1 116 ? -0.020 20.935 -30.393 1.00 33.88 357 VAL B C 1
ATOM 2559 O O . VAL B 1 116 ? -0.681 20.740 -31.412 1.00 33.58 357 VAL B O 1
ATOM 2563 N N . ASP B 1 117 ? 0.739 22.007 -30.211 1.00 33.30 358 ASP B N 1
ATOM 2564 C CA . ASP B 1 117 ? 0.880 23.068 -31.208 1.00 33.67 358 ASP B CA 1
ATOM 2565 C C . ASP B 1 117 ? 2.106 22.840 -32.103 1.00 33.23 358 ASP B C 1
ATOM 2566 O O . ASP B 1 117 ? 2.134 23.282 -33.246 1.00 32.98 358 ASP B O 1
ATOM 2571 N N . VAL B 1 118 ? 3.112 22.145 -31.579 1.00 33.31 359 VAL B N 1
ATOM 2572 C CA . VAL B 1 118 ? 4.348 21.902 -32.324 1.00 33.24 359 VAL B CA 1
ATOM 2573 C C . VAL B 1 118 ? 4.852 20.471 -32.116 1.00 33.32 359 VAL B C 1
ATOM 2574 O O . VAL B 1 118 ? 5.055 20.009 -30.985 1.00 33.81 359 VAL B O 1
ATOM 2578 N N . ALA B 1 119 ? 5.083 19.790 -33.228 1.00 32.99 360 ALA B N 1
ATOM 2579 C CA . ALA B 1 119 ? 5.718 18.493 -33.238 1.00 32.39 360 ALA B CA 1
ATOM 2580 C C . ALA B 1 119 ? 7.138 18.696 -33.759 1.00 32.14 360 ALA B C 1
ATOM 2581 O O . ALA B 1 119 ? 7.350 19.427 -34.726 1.00 32.05 360 ALA B O 1
ATOM 2583 N N . VAL B 1 120 ? 8.111 18.071 -33.103 1.00 31.27 361 VAL B N 1
ATOM 2584 C CA . VAL B 1 120 ? 9.515 18.198 -33.497 1.00 31.10 361 VAL B CA 1
ATOM 2585 C C . VAL B 1 120 ? 10.161 16.833 -33.709 1.00 31.15 361 VAL B C 1
ATOM 2586 O O . VAL B 1 120 ? 10.115 15.977 -32.820 1.00 30.33 361 VAL B O 1
ATOM 2590 N N . PHE B 1 121 ? 10.724 16.615 -34.896 1.00 30.71 362 PHE B N 1
ATOM 2591 C CA . PHE B 1 121 ? 11.610 15.453 -35.128 1.00 31.52 362 PHE B CA 1
ATOM 2592 C C . PHE B 1 121 ? 12.980 15.998 -35.430 1.00 31.74 362 PHE B C 1
ATOM 2593 O O . PHE B 1 121 ? 13.239 16.400 -36.563 1.00 32.59 362 PHE B O 1
ATOM 2601 N N . CYS B 1 122 ? 13.856 16.008 -34.429 1.00 31.67 363 CYS B N 1
ATOM 2602 C CA . CYS B 1 122 ? 15.217 16.523 -34.605 1.00 31.62 363 CYS B CA 1
ATOM 2603 C C . CYS B 1 122 ? 16.182 15.342 -34.667 1.00 31.89 363 CYS B C 1
ATOM 2604 O O . CYS B 1 122 ? 16.569 14.801 -33.624 1.00 31.30 363 CYS B O 1
ATOM 2607 N N . LEU B 1 123 ? 16.513 14.934 -35.900 1.00 31.74 364 LEU B N 1
ATOM 2608 C CA . LEU B 1 123 ? 17.408 13.811 -36.201 1.00 32.34 364 LEU B CA 1
ATOM 2609 C C . LEU B 1 123 ? 16.896 12.475 -35.649 1.00 32.70 364 LEU B C 1
ATOM 2610 O O . LEU B 1 123 ? 17.680 11.566 -35.374 1.00 33.72 364 LEU B O 1
ATOM 2615 N N . SER B 1 124 ? 15.582 12.346 -35.518 1.00 32.80 365 SER B N 1
ATOM 2616 C CA . SER B 1 124 ? 14.994 11.194 -34.853 1.00 32.67 365 SER B CA 1
ATOM 2617 C C . SER B 1 124 ? 14.240 10.270 -35.794 1.00 32.80 365 SER B C 1
ATOM 2618 O O . SER B 1 124 ? 13.778 9.217 -35.373 1.00 32.63 365 SER B O 1
ATOM 2621 N N . LEU B 1 125 ? 14.097 10.648 -37.060 1.00 33.29 366 LEU B N 1
ATOM 2622 C CA . LEU B 1 125 ? 13.330 9.838 -38.002 1.00 34.01 366 LEU B CA 1
ATOM 2623 C C . LEU B 1 125 ? 14.178 8.655 -38.463 1.00 34.98 366 LEU B C 1
ATOM 2624 O O . LEU B 1 125 ? 14.612 8.597 -39.609 1.00 35.18 366 LEU B O 1
ATOM 2629 N N . MET B 1 126 ? 14.390 7.702 -37.566 1.00 36.07 367 MET B N 1
ATOM 2630 C CA . MET B 1 126 ? 15.428 6.688 -37.772 1.00 36.91 367 MET B CA 1
ATOM 2631 C C . MET B 1 126 ? 14.893 5.416 -38.398 1.00 36.81 367 MET B C 1
ATOM 2632 O O . MET B 1 126 ? 15.393 4.985 -39.442 1.00 37.29 367 MET B O 1
ATOM 2637 N N . GLY B 1 127 ? 13.868 4.836 -37.785 1.00 36.91 368 GLY B N 1
ATOM 2638 C CA . GLY B 1 127 ? 13.355 3.528 -38.220 1.00 37.06 368 GLY B CA 1
ATOM 2639 C C . GLY B 1 127 ? 12.745 3.517 -39.615 1.00 37.18 368 GLY B C 1
ATOM 2640 O O . GLY B 1 127 ? 12.460 4.575 -40.194 1.00 37.35 368 GLY B O 1
ATOM 2641 N N . THR B 1 128 ? 12.525 2.314 -40.147 1.00 36.82 369 THR B N 1
ATOM 2642 C CA . THR B 1 128 ? 12.006 2.155 -41.498 1.00 36.72 369 THR B CA 1
ATOM 2643 C C . THR B 1 128 ? 10.547 2.602 -41.646 1.00 36.77 369 THR B C 1
ATOM 2644 O O . THR B 1 128 ? 10.100 2.895 -42.749 1.00 37.38 369 THR B O 1
ATOM 2648 N N . ASN B 1 129 ? 9.814 2.660 -40.542 1.00 36.68 370 ASN B N 1
ATOM 2649 C CA . ASN B 1 129 ? 8.387 3.032 -40.554 1.00 36.89 370 ASN B CA 1
ATOM 2650 C C . ASN B 1 129 ? 8.172 4.547 -40.325 1.00 37.07 370 ASN B C 1
ATOM 2651 O O . ASN B 1 129 ? 7.435 4.959 -39.431 1.00 36.90 370 ASN B O 1
ATOM 2656 N N . ILE B 1 130 ? 8.802 5.370 -41.161 1.00 37.53 371 ILE B N 1
ATOM 2657 C CA . ILE B 1 130 ? 8.761 6.830 -40.981 1.00 37.64 371 ILE B CA 1
ATOM 2658 C C . ILE B 1 130 ? 7.362 7.404 -41.174 1.00 37.36 371 ILE B C 1
ATOM 2659 O O . ILE B 1 130 ? 7.003 8.384 -40.522 1.00 37.13 371 ILE B O 1
ATOM 2664 N N . ARG B 1 131 ? 6.566 6.791 -42.040 1.00 36.87 372 ARG B N 1
ATOM 2665 C CA . ARG B 1 131 ? 5.183 7.226 -42.209 1.00 37.03 372 ARG B CA 1
ATOM 2666 C C . ARG B 1 131 ? 4.371 7.121 -40.913 1.00 36.60 372 ARG B C 1
ATOM 2667 O O . ARG B 1 131 ? 3.562 8.009 -40.619 1.00 36.31 372 ARG B O 1
ATOM 2675 N N . ASP B 1 132 ? 4.588 6.051 -40.143 1.00 3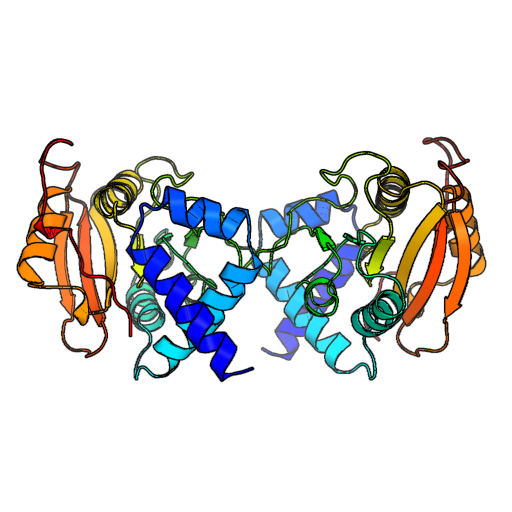6.00 373 ASP B N 1
ATOM 2676 C CA . ASP B 1 132 ? 3.969 5.912 -38.826 1.00 35.47 373 ASP B CA 1
ATOM 2677 C C . ASP B 1 132 ? 4.253 7.124 -37.948 1.00 35.02 373 ASP B C 1
ATOM 2678 O O . ASP B 1 132 ? 3.349 7.641 -37.284 1.00 34.60 373 ASP B O 1
ATOM 2683 N N . PHE B 1 133 ? 5.516 7.549 -37.922 1.00 34.26 374 PHE B N 1
ATOM 2684 C CA . PHE B 1 133 ? 5.921 8.665 -37.078 1.00 34.40 374 PHE B CA 1
ATOM 2685 C C . PHE B 1 133 ? 5.214 9.959 -37.512 1.00 34.03 374 PHE B C 1
ATOM 2686 O O . PHE B 1 133 ? 4.710 10.707 -36.678 1.00 33.99 374 PHE B O 1
ATOM 2694 N N . LEU B 1 134 ? 5.208 10.224 -38.812 1.00 33.69 375 LEU B N 1
ATOM 2695 C CA . LEU B 1 134 ? 4.658 11.485 -39.339 1.00 33.78 375 LEU B CA 1
ATOM 2696 C C . LEU B 1 134 ? 3.144 11.557 -39.178 1.00 33.68 375 LEU B C 1
ATOM 2697 O O . LEU B 1 134 ? 2.592 12.611 -38.835 1.00 33.54 375 LEU B O 1
ATOM 2702 N N . GLU B 1 135 ? 2.479 10.424 -39.388 1.00 33.76 376 GLU B N 1
ATOM 2703 C CA . GLU B 1 135 ? 1.046 10.328 -39.159 1.00 34.20 376 GLU B CA 1
ATOM 2704 C C . GLU B 1 135 ? 0.672 10.510 -37.689 1.00 34.23 376 GLU B C 1
ATOM 2705 O O . GLU B 1 135 ? -0.357 11.098 -37.390 1.00 34.40 376 GLU B O 1
ATOM 2711 N N . GLU B 1 136 ? 1.516 10.023 -36.782 1.00 34.09 377 GLU B N 1
ATOM 2712 C CA . GLU B 1 136 ? 1.295 10.194 -35.355 1.00 33.91 377 GLU B CA 1
ATOM 2713 C C . GLU B 1 136 ? 1.477 11.661 -34.953 1.00 33.72 377 GLU B C 1
ATOM 2714 O O . GLU B 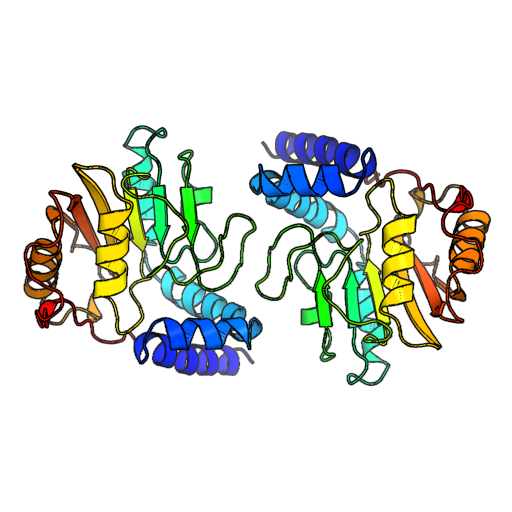1 136 ? 0.723 12.178 -34.128 1.00 33.42 377 GLU B O 1
ATOM 2720 N N . ALA B 1 137 ? 2.473 12.322 -35.536 1.00 33.28 378 ALA B N 1
ATOM 2721 C CA . ALA B 1 137 ? 2.629 13.768 -35.382 1.00 33.27 378 ALA B CA 1
ATOM 2722 C C . ALA B 1 137 ? 1.366 14.491 -35.886 1.00 32.86 378 ALA B C 1
ATOM 2723 O O . ALA B 1 137 ? 0.829 15.359 -35.212 1.00 33.05 378 ALA B O 1
ATOM 2725 N N . ASN B 1 138 ? 0.879 14.111 -37.058 1.00 33.31 379 ASN B N 1
ATOM 2726 C CA . ASN B 1 138 ? -0.374 14.670 -37.559 1.00 33.39 379 ASN B CA 1
ATOM 2727 C C . ASN B 1 138 ? -1.496 14.510 -36.523 1.00 33.45 379 ASN B C 1
ATOM 2728 O O . ASN B 1 138 ? -2.142 15.482 -36.152 1.00 33.24 379 ASN B O 1
ATOM 2733 N N . ARG B 1 139 ? -1.681 13.300 -36.004 1.00 33.86 380 ARG B N 1
ATOM 2734 C CA . ARG B 1 139 ? -2.783 13.045 -35.059 1.00 34.15 380 ARG B CA 1
ATOM 2735 C C . ARG B 1 139 ? -2.761 14.009 -33.862 1.00 34.13 380 ARG B C 1
ATOM 2736 O O . ARG B 1 139 ? -3.783 14.610 -33.509 1.00 34.00 380 ARG B O 1
ATOM 2744 N N . VAL B 1 140 ? -1.599 14.170 -33.244 1.00 33.89 381 VAL B N 1
ATOM 2745 C CA . VAL B 1 140 ? -1.533 14.941 -31.998 1.00 33.85 381 VAL B CA 1
ATOM 2746 C C . VAL B 1 140 ? -1.528 16.443 -32.231 1.00 33.96 381 VAL B C 1
ATOM 2747 O O . VAL B 1 140 ? -1.886 17.216 -31.319 1.00 33.99 381 VAL B O 1
ATOM 2751 N N . LEU B 1 141 ? -1.145 16.856 -33.441 1.00 33.59 382 LEU B N 1
ATOM 2752 C CA . LEU B 1 141 ? -1.128 18.279 -33.781 1.00 33.98 382 LEU B CA 1
ATOM 2753 C C . LEU B 1 141 ? -2.537 18.866 -33.871 1.00 34.17 382 LEU B C 1
ATOM 2754 O O . LEU B 1 141 ? -3.451 18.259 -34.435 1.00 34.12 382 LEU B O 1
ATOM 2759 N N . LYS B 1 142 ? -2.682 20.062 -33.311 1.00 34.56 383 LYS B N 1
ATOM 2760 C CA . LYS B 1 142 ? -3.891 20.836 -33.453 1.00 34.95 383 LYS B CA 1
ATOM 2761 C C . LYS B 1 142 ? -4.006 21.287 -34.900 1.00 34.73 383 LYS B C 1
ATOM 2762 O O . LYS B 1 142 ? -2.999 21.345 -35.615 1.00 34.31 383 LYS B O 1
ATOM 2768 N N . PRO B 1 143 ? -5.237 21.599 -35.345 1.00 34.77 384 PRO B N 1
ATOM 2769 C CA . PRO B 1 143 ? -5.392 22.033 -36.724 1.00 34.42 384 PRO B CA 1
ATOM 2770 C C . PRO B 1 143 ? -4.515 23.248 -36.980 1.00 34.37 384 PRO B C 1
ATOM 2771 O O . PRO B 1 143 ? -4.423 24.132 -36.132 1.00 34.35 384 PRO B O 1
ATOM 2775 N N . GLY B 1 144 ? -3.823 23.261 -38.110 1.00 34.22 385 GLY B N 1
ATOM 2776 C CA . GLY B 1 144 ? -2.896 24.337 -38.414 1.00 34.00 385 GLY B CA 1
ATOM 2777 C C . GLY B 1 144 ? -1.633 24.315 -37.576 1.00 34.00 385 GLY B C 1
ATOM 2778 O O . GLY B 1 144 ? -0.875 25.279 -37.582 1.00 34.18 385 GLY B O 1
ATOM 2779 N N . GLY B 1 145 ? -1.404 23.223 -36.850 1.00 33.56 386 GLY B N 1
ATOM 2780 C CA . GLY B 1 145 ? -0.217 23.101 -36.001 1.00 33.50 386 GLY B CA 1
ATOM 2781 C C . GLY B 1 145 ? 1.066 23.011 -36.802 1.00 33.22 386 GLY B C 1
ATOM 2782 O O . GLY B 1 145 ? 1.037 22.840 -38.019 1.00 33.07 386 GLY B O 1
ATOM 2783 N N . LEU B 1 146 ? 2.194 23.111 -36.105 1.00 32.89 387 LEU B N 1
ATOM 2784 C CA . LEU B 1 146 ? 3.506 23.163 -36.728 1.00 32.56 387 LEU B CA 1
ATOM 2785 C C . LEU B 1 146 ? 4.271 21.832 -36.587 1.00 31.83 387 LEU B C 1
ATOM 2786 O O . LEU B 1 146 ? 4.430 21.293 -35.487 1.00 31.20 387 LEU B O 1
ATOM 2791 N N . LEU B 1 147 ? 4.767 21.327 -37.707 1.00 31.36 388 LEU B N 1
ATOM 2792 C CA . LEU B 1 147 ? 5.687 20.195 -37.707 1.00 31.59 388 LEU B CA 1
ATOM 2793 C C . LEU B 1 147 ? 7.087 20.689 -38.092 1.00 31.30 388 LEU B C 1
ATOM 2794 O O . LEU B 1 147 ? 7.274 21.243 -39.177 1.00 31.18 388 LEU B O 1
ATOM 2799 N N . LYS B 1 148 ? 8.063 20.483 -37.210 1.00 31.75 389 LYS B N 1
ATOM 2800 C CA . LYS B 1 148 ? 9.459 20.871 -37.470 1.00 32.11 389 LYS B CA 1
ATOM 2801 C C . LYS B 1 148 ? 10.308 19.631 -37.600 1.00 32.34 389 LYS B C 1
ATOM 2802 O O . LYS B 1 148 ? 10.327 18.781 -36.686 1.00 31.38 389 LYS B O 1
ATOM 2808 N N . VAL B 1 149 ? 11.016 19.517 -38.720 1.00 32.03 390 VAL B N 1
ATOM 2809 C CA . VAL B 1 149 ? 11.910 18.395 -38.932 1.00 32.55 390 VAL B CA 1
ATOM 2810 C C . VAL B 1 149 ? 13.339 18.877 -39.162 1.00 32.67 390 VAL B C 1
ATOM 2811 O O . VAL B 1 149 ? 13.571 19.835 -39.891 1.00 31.98 390 VAL B O 1
ATOM 2815 N N . ALA B 1 150 ? 14.289 18.243 -38.485 1.00 33.08 391 ALA B N 1
ATOM 2816 C CA . ALA B 1 150 ? 15.703 18.337 -38.872 1.00 33.73 391 ALA B CA 1
ATOM 2817 C C . ALA B 1 150 ? 16.147 16.929 -39.171 1.00 34.38 391 ALA B C 1
ATOM 2818 O O . ALA B 1 150 ? 15.807 15.989 -38.440 1.00 34.57 391 ALA B O 1
ATOM 2820 N N . GLU B 1 151 ? 16.897 16.760 -40.249 1.00 35.14 392 GLU B N 1
ATOM 2821 C CA . GLU B 1 151 ? 17.365 15.435 -40.605 1.00 35.67 392 GLU B CA 1
ATOM 2822 C C . GLU B 1 151 ? 18.695 15.540 -41.335 1.00 36.24 392 GLU B C 1
ATOM 2823 O O . GLU B 1 151 ? 19.000 16.561 -41.982 1.00 35.45 392 GLU B O 1
ATOM 2829 N N . VAL B 1 152 ? 19.492 14.486 -41.211 1.00 36.83 393 VAL B N 1
ATOM 2830 C CA . VAL B 1 152 ? 20.819 14.473 -41.792 1.00 37.79 393 VAL B CA 1
ATOM 2831 C C . VAL B 1 152 ? 20.680 14.530 -43.316 1.00 38.14 393 VAL B C 1
ATOM 2832 O O . VAL B 1 152 ? 19.970 13.724 -43.914 1.00 37.67 393 VAL B O 1
ATOM 2836 N N . SER B 1 153 ? 21.357 15.492 -43.927 1.00 39.19 394 SER B N 1
ATOM 2837 C CA . SER B 1 153 ? 21.125 15.836 -45.336 1.00 39.99 394 SER B CA 1
ATOM 2838 C C . SER B 1 153 ? 21.500 14.719 -46.303 1.00 40.54 394 SER B C 1
ATOM 2839 O O . SER B 1 153 ? 20.861 14.551 -47.332 1.00 41.12 394 SER B O 1
ATOM 2842 N N . SER B 1 154 ? 22.521 13.950 -45.951 1.00 41.18 395 SER B N 1
ATOM 2843 C CA . SER B 1 154 ? 22.961 12.811 -46.767 1.00 41.66 395 SER B CA 1
ATOM 2844 C C . SER B 1 154 ? 21.872 11.750 -46.932 1.00 42.09 395 SER B C 1
ATOM 2845 O O . SER B 1 154 ? 21.918 10.942 -47.866 1.00 41.46 395 SER B O 1
ATOM 2848 N N . ARG B 1 155 ? 20.905 11.743 -46.015 1.00 42.44 396 ARG B N 1
ATOM 2849 C CA . ARG B 1 155 ? 19.858 10.722 -46.016 1.00 43.04 396 ARG B CA 1
ATOM 2850 C C . ARG B 1 155 ? 18.815 10.916 -47.107 1.00 43.29 396 ARG B C 1
ATOM 2851 O O . ARG B 1 155 ? 18.084 9.978 -47.425 1.00 43.55 396 ARG B O 1
ATOM 2859 N N . PHE B 1 156 ? 18.744 12.117 -47.672 1.00 43.90 397 PHE B N 1
ATOM 2860 C CA . PHE B 1 156 ? 17.818 12.398 -48.767 1.00 44.32 397 PHE B CA 1
ATOM 2861 C C . PHE B 1 156 ? 18.476 12.079 -50.104 1.00 44.93 397 PHE B C 1
ATOM 2862 O O . PHE B 1 156 ? 19.593 12.523 -50.378 1.00 45.35 397 PHE B O 1
ATOM 2870 N N . GLU B 1 157 ? 17.797 11.289 -50.928 1.00 45.33 398 GLU B N 1
ATOM 2871 C CA . GLU B 1 157 ? 18.213 11.129 -52.314 1.00 45.45 398 GLU B CA 1
ATOM 2872 C C . GLU B 1 157 ? 17.874 12.433 -53.016 1.00 45.79 398 GLU B C 1
ATOM 2873 O O . GLU B 1 157 ? 18.767 13.162 -53.455 1.00 46.50 398 GLU B O 1
ATOM 2875 N N . ASP B 1 158 ? 16.581 12.741 -53.094 1.00 45.71 399 ASP B N 1
ATOM 2876 C CA . ASP B 1 158 ? 16.119 14.051 -53.566 1.00 45.33 399 ASP B CA 1
ATOM 2877 C C . ASP B 1 158 ? 15.178 14.612 -52.516 1.00 45.24 399 ASP B C 1
ATOM 2878 O O . ASP B 1 158 ? 14.119 14.036 -52.262 1.00 45.72 399 ASP B O 1
ATOM 2883 N N . VAL B 1 159 ? 15.569 15.733 -51.912 1.00 44.93 400 VAL B N 1
ATOM 2884 C CA . VAL B 1 159 ? 14.791 16.362 -50.848 1.00 44.64 400 VAL B CA 1
ATOM 2885 C C . VAL B 1 159 ? 13.393 16.771 -51.293 1.00 44.25 400 VAL B C 1
ATOM 2886 O O . VAL B 1 159 ? 12.456 16.735 -50.497 1.00 44.27 400 VAL B O 1
ATOM 2890 N N . ARG B 1 160 ? 13.248 17.145 -52.559 1.00 43.93 401 ARG B N 1
ATOM 2891 C CA . ARG B 1 160 ? 11.948 17.555 -53.088 1.00 43.79 401 ARG B CA 1
ATOM 2892 C C . ARG B 1 160 ? 10.949 16.402 -53.084 1.00 42.88 401 ARG B C 1
ATOM 2893 O O . ARG B 1 160 ? 9.768 16.604 -52.824 1.00 43.10 401 ARG B O 1
ATOM 2901 N N . THR B 1 161 ? 11.428 15.194 -53.348 1.00 42.09 402 THR B N 1
ATOM 2902 C CA . THR B 1 161 ? 10.584 14.007 -53.267 1.00 41.70 402 THR B CA 1
ATOM 2903 C C . THR B 1 161 ? 10.145 13.717 -51.814 1.00 40.91 402 THR B C 1
ATOM 2904 O O . THR B 1 161 ? 9.010 13.306 -51.575 1.00 40.49 402 THR B O 1
ATOM 2908 N N . PHE B 1 162 ? 11.029 13.957 -50.849 1.00 40.25 403 PHE B N 1
ATOM 2909 C CA . PHE B 1 162 ? 10.656 13.814 -49.445 1.00 39.68 403 PHE B CA 1
ATOM 2910 C C . PHE B 1 162 ? 9.560 14.810 -49.061 1.00 39.27 403 PHE B C 1
ATOM 2911 O O . PHE B 1 162 ? 8.543 14.422 -48.462 1.00 38.76 403 PHE B O 1
ATOM 2919 N N . LEU B 1 163 ? 9.774 16.078 -49.415 1.00 38.70 404 LEU B N 1
ATOM 2920 C CA . LEU B 1 163 ? 8.856 17.148 -49.060 1.00 38.88 404 LEU B CA 1
ATOM 2921 C C . LEU B 1 163 ? 7.495 16.937 -49.715 1.00 38.49 404 LEU B C 1
ATOM 2922 O O . LEU B 1 163 ? 6.463 17.079 -49.063 1.00 38.50 404 LEU B O 1
ATOM 2927 N N . ARG B 1 164 ? 7.483 16.564 -50.990 1.00 38.66 405 ARG B N 1
ATOM 2928 C CA . ARG B 1 164 ? 6.221 16.270 -51.665 1.00 38.59 405 ARG B CA 1
ATOM 2929 C C . ARG B 1 164 ? 5.507 15.073 -51.008 1.00 37.54 405 ARG B C 1
ATOM 2930 O O . ARG B 1 164 ? 4.285 15.045 -50.936 1.00 37.33 405 ARG B O 1
ATOM 2938 N N . ALA B 1 165 ? 6.264 14.109 -50.497 1.00 37.03 406 ALA B N 1
ATOM 2939 C CA . ALA B 1 165 ? 5.671 12.974 -49.777 1.00 36.65 406 ALA B CA 1
ATOM 2940 C C . ALA B 1 165 ? 4.999 13.394 -48.456 1.00 36.34 406 ALA B C 1
ATOM 2941 O O . ALA B 1 165 ? 3.878 12.964 -48.145 1.00 35.77 406 ALA B O 1
ATOM 2943 N N . VAL B 1 166 ? 5.679 14.236 -47.684 1.00 36.18 407 VAL B N 1
ATOM 2944 C CA . VAL B 1 166 ? 5.162 14.678 -46.393 1.00 35.78 407 VAL B CA 1
ATOM 2945 C C . VAL B 1 166 ? 3.839 15.403 -46.579 1.00 35.73 407 VAL B C 1
ATOM 2946 O O . VAL B 1 166 ? 2.905 15.223 -45.807 1.00 35.65 407 VAL B O 1
ATOM 2950 N N . THR B 1 167 ? 3.769 16.204 -47.633 1.00 35.76 408 THR B N 1
ATOM 2951 C CA . THR B 1 167 ? 2.545 16.881 -48.051 1.00 36.03 408 THR B CA 1
ATOM 2952 C C . THR B 1 167 ? 1.319 15.965 -48.129 1.00 35.72 408 THR B C 1
ATOM 2953 O O . THR B 1 167 ? 0.222 16.347 -47.723 1.00 35.96 408 THR B O 1
ATOM 2957 N N . LYS B 1 168 ? 1.522 14.753 -48.632 1.00 35.61 409 LYS B N 1
ATOM 2958 C CA . LYS B 1 168 ? 0.429 13.794 -48.814 1.00 35.39 409 LYS B CA 1
ATOM 2959 C C . LYS B 1 168 ? -0.129 13.257 -47.486 1.00 35.03 409 LYS B C 1
ATOM 2960 O O . LYS B 1 168 ? -1.207 12.645 -47.459 1.00 34.52 409 LYS B O 1
ATOM 2966 N N . LEU B 1 169 ? 0.604 13.504 -46.398 1.00 34.73 410 LEU B N 1
ATOM 2967 C CA . LEU B 1 169 ? 0.183 13.123 -45.051 1.00 34.58 410 LEU B CA 1
ATOM 2968 C C . LEU B 1 169 ? -0.645 14.188 -44.332 1.00 34.42 410 LEU B C 1
ATOM 2969 O O . LEU B 1 169 ? -0.921 14.057 -43.142 1.00 34.26 410 LEU B O 1
ATOM 2974 N N . GLY B 1 170 ? -1.046 15.230 -45.053 1.00 34.69 411 GLY B N 1
ATOM 2975 C CA . GLY B 1 170 ? -1.904 16.278 -44.502 1.00 35.08 411 GLY B CA 1
ATOM 2976 C C . GLY B 1 170 ? -1.125 17.439 -43.913 1.00 35.44 411 GLY B C 1
ATOM 2977 O O . GLY B 1 170 ? -1.443 17.915 -42.814 1.00 36.26 411 GLY B O 1
ATOM 2978 N N . PHE B 1 171 ? -0.104 17.880 -44.644 1.00 35.37 412 PHE B N 1
ATOM 2979 C CA . PHE B 1 171 ? 0.730 19.025 -44.277 1.00 35.28 412 PHE B CA 1
ATOM 2980 C C . PHE B 1 171 ? 0.965 19.937 -45.473 1.00 35.48 412 PHE B C 1
ATOM 2981 O O . PHE B 1 171 ? 0.882 19.500 -46.622 1.00 34.69 412 PHE B O 1
ATOM 2989 N N . LYS B 1 172 ? 1.278 21.200 -45.185 1.00 35.53 413 LYS B N 1
ATOM 2990 C CA . LYS B 1 172 ? 1.703 22.179 -46.196 1.00 36.11 413 LYS B CA 1
ATOM 2991 C C . LYS B 1 172 ? 3.096 22.707 -45.810 1.00 36.20 413 LYS B C 1
ATOM 2992 O O . LYS B 1 172 ? 3.348 22.965 -44.638 1.00 35.93 413 LYS B O 1
ATOM 2998 N N . ILE B 1 173 ? 4.003 22.827 -46.777 1.00 36.07 414 ILE B N 1
ATOM 2999 C CA . ILE B 1 173 ? 5.348 23.338 -46.502 1.00 36.20 414 ILE B CA 1
ATOM 3000 C C . ILE B 1 173 ? 5.238 24.838 -46.199 1.00 36.01 414 ILE B C 1
ATOM 3001 O O . ILE B 1 173 ? 4.620 25.583 -46.955 1.00 35.14 414 ILE B O 1
ATOM 3006 N N . VAL B 1 174 ? 5.781 25.263 -45.061 1.00 36.07 415 VAL B N 1
ATOM 3007 C CA . VAL B 1 174 ? 5.791 26.684 -44.705 1.00 36.43 415 VAL B CA 1
ATOM 3008 C C . VAL B 1 174 ? 7.140 27.297 -45.035 1.00 36.69 415 VAL B C 1
ATOM 3009 O O . VAL B 1 174 ? 7.212 28.385 -45.618 1.00 36.61 415 VAL B O 1
ATOM 3013 N N . SER B 1 175 ? 8.207 26.600 -44.651 1.00 36.13 416 SER B N 1
ATOM 3014 C CA . SER B 1 175 ? 9.551 27.024 -44.981 1.00 36.44 416 SER B CA 1
ATOM 3015 C C . SER B 1 175 ? 10.542 25.880 -44.845 1.00 36.31 416 SER B C 1
ATOM 3016 O O . SER B 1 175 ? 10.220 24.786 -44.349 1.00 34.76 416 SER B O 1
ATOM 3019 N N . LYS B 1 176 ? 11.751 26.150 -45.320 1.00 36.72 417 LYS B N 1
ATOM 3020 C CA . LYS B 1 176 ? 12.836 25.207 -45.235 1.00 37.26 417 LYS B CA 1
ATOM 3021 C C . LYS B 1 176 ? 14.157 25.934 -45.284 1.00 37.57 417 LYS B C 1
ATOM 3022 O O . LYS B 1 176 ? 14.276 27.005 -45.881 1.00 37.52 417 LYS B O 1
ATOM 3028 N N . ASP B 1 177 ? 15.144 25.339 -44.636 1.00 38.16 418 ASP B N 1
ATOM 3029 C CA . ASP B 1 177 ? 16.491 25.863 -44.616 1.00 38.63 418 ASP B CA 1
ATOM 3030 C C . ASP B 1 177 ? 17.405 24.705 -44.984 1.00 38.97 418 ASP B C 1
ATOM 3031 O O . ASP B 1 177 ? 17.585 23.774 -44.201 1.00 38.58 418 ASP B O 1
ATOM 3036 N N . LEU B 1 178 ? 17.959 24.765 -46.188 1.00 39.70 419 LEU B N 1
ATOM 3037 C CA . LEU B 1 178 ? 18.834 23.719 -46.694 1.00 40.29 419 LEU B CA 1
ATOM 3038 C C . LEU B 1 178 ? 20.283 24.210 -46.760 1.00 40.90 419 LEU B C 1
ATOM 3039 O O . LEU B 1 178 ? 21.100 23.645 -47.489 1.00 40.70 419 LEU B O 1
ATOM 3044 N N . THR B 1 179 ? 20.603 25.237 -45.976 1.00 41.42 420 THR B N 1
ATOM 3045 C CA . THR B 1 179 ? 21.869 25.942 -46.135 1.00 42.41 420 THR B CA 1
ATOM 3046 C C . THR B 1 179 ? 23.013 25.342 -45.319 1.00 43.12 420 THR B C 1
ATOM 3047 O O . THR B 1 179 ? 24.171 25.501 -45.689 1.00 43.31 420 THR B O 1
ATOM 3051 N N . ASN B 1 180 ? 22.699 24.637 -44.236 1.00 44.54 421 ASN B N 1
ATOM 3052 C CA . ASN B 1 180 ? 23.741 24.011 -43.413 1.00 44.70 421 ASN B CA 1
ATOM 3053 C C . ASN B 1 180 ? 24.129 22.667 -44.002 1.00 45.01 421 ASN B C 1
ATOM 3054 O O . ASN B 1 180 ? 23.317 22.005 -44.645 1.00 44.87 421 ASN B O 1
ATOM 3059 N N . SER B 1 181 ? 25.374 22.258 -43.783 1.00 45.46 422 SER B N 1
ATOM 3060 C CA . SER B 1 181 ? 25.890 21.081 -44.467 1.00 45.58 422 SER B CA 1
ATOM 3061 C C . SER B 1 181 ? 25.227 19.804 -44.002 1.00 45.79 422 SER B C 1
ATOM 3062 O O . SER B 1 181 ? 24.689 19.053 -44.827 1.00 46.68 422 SER B O 1
ATOM 3065 N N . HIS B 1 182 ? 25.279 19.558 -42.691 1.00 44.89 423 HIS B N 1
ATOM 3066 C CA . HIS B 1 182 ? 24.971 18.242 -42.139 1.00 44.24 423 HIS B CA 1
ATOM 3067 C C . HIS B 1 182 ? 23.487 17.957 -42.111 1.00 43.47 423 HIS B C 1
ATOM 3068 O O . HIS B 1 182 ? 23.084 16.799 -42.255 1.00 43.21 423 HIS B O 1
ATOM 3075 N N . PHE B 1 183 ? 22.682 18.996 -41.914 1.00 42.48 424 PHE B N 1
ATOM 3076 C CA . PHE B 1 183 ? 21.244 18.799 -41.772 1.00 41.83 424 PHE B CA 1
ATOM 3077 C C . PHE B 1 183 ? 20.423 19.814 -42.537 1.00 40.80 424 PHE B C 1
ATOM 3078 O O . PHE B 1 183 ? 20.844 20.949 -42.734 1.00 40.97 424 PHE B O 1
ATOM 3086 N N . PHE B 1 184 ? 19.249 19.361 -42.959 1.00 40.09 425 PHE B N 1
ATOM 3087 C CA . PHE B 1 184 ? 18.203 20.204 -43.495 1.00 39.66 425 PHE B CA 1
ATOM 3088 C C . PHE B 1 184 ? 17.153 20.413 -42.408 1.00 39.28 425 PHE B C 1
ATOM 3089 O O . PHE B 1 184 ? 16.927 19.531 -41.574 1.00 37.65 425 PHE B O 1
ATOM 3097 N N . LEU B 1 185 ? 16.539 21.595 -42.426 1.00 38.63 426 LEU B N 1
ATOM 3098 C CA . LEU B 1 185 ? 15.449 21.943 -41.532 1.00 38.57 426 LEU B CA 1
ATOM 3099 C C . LEU B 1 185 ? 14.215 22.219 -42.386 1.00 37.67 426 LEU B C 1
ATOM 3100 O O . LEU B 1 185 ? 14.305 22.961 -43.376 1.00 36.93 426 LEU B O 1
ATOM 3105 N N . PHE B 1 186 ? 13.090 21.600 -42.027 1.00 36.74 427 PHE B N 1
ATOM 3106 C CA . PHE B 1 186 ? 11.803 21.844 -42.694 1.00 36.72 427 PHE B CA 1
ATOM 3107 C C . PHE B 1 186 ? 10.734 22.195 -41.664 1.00 36.39 427 PHE B C 1
ATOM 3108 O O . PHE B 1 186 ? 10.607 21.516 -40.626 1.00 35.72 427 PHE B O 1
ATOM 3116 N N . ASP B 1 187 ? 9.943 23.216 -41.979 1.00 35.62 428 ASP B N 1
ATOM 3117 C CA . ASP B 1 187 ? 8.717 23.530 -41.247 1.00 35.55 428 ASP B CA 1
ATOM 3118 C C . ASP B 1 187 ? 7.492 23.240 -42.124 1.00 35.29 428 ASP B C 1
ATOM 3119 O O . ASP B 1 187 ? 7.392 23.748 -43.266 1.00 35.03 428 ASP B O 1
ATOM 3124 N N . PHE B 1 188 ? 6.562 22.451 -41.587 1.00 34.32 429 PHE B N 1
ATOM 3125 C CA . PHE B 1 188 ? 5.293 22.185 -42.237 1.00 34.14 429 PHE B CA 1
ATOM 3126 C C . PHE B 1 188 ? 4.155 22.572 -41.314 1.00 33.95 429 PHE B C 1
ATOM 3127 O O . PHE B 1 188 ? 4.290 22.535 -40.088 1.00 33.69 429 PHE B O 1
ATOM 3135 N N . GLN B 1 189 ? 3.011 22.881 -41.912 1.00 33.54 430 GLN B N 1
ATOM 3136 C CA . GLN B 1 189 ? 1.813 23.198 -41.173 1.00 33.73 430 GLN B CA 1
ATOM 3137 C C . GLN B 1 189 ? 0.759 22.146 -41.486 1.00 33.58 430 GLN B C 1
ATOM 3138 O O . GLN B 1 189 ? 0.458 21.899 -42.664 1.00 33.58 430 GLN B O 1
ATOM 3144 N N . LYS B 1 190 ? 0.190 21.549 -40.442 1.00 33.29 431 LYS B N 1
ATOM 3145 C CA . LYS B 1 190 ? -0.914 20.613 -40.598 1.00 33.88 431 LYS B CA 1
ATOM 3146 C C . LYS B 1 190 ? -2.119 21.267 -41.297 1.00 33.96 431 LYS B C 1
ATOM 3147 O O . LYS B 1 190 ? -2.556 22.348 -40.918 1.00 33.67 431 LYS B O 1
ATOM 3153 N N . THR B 1 191 ? -2.648 20.594 -42.308 1.00 34.43 432 THR B N 1
ATOM 3154 C CA . THR B 1 191 ? -3.856 21.056 -43.008 1.00 34.64 432 THR B CA 1
ATOM 3155 C C . THR B 1 191 ? -5.037 20.094 -42.834 1.00 34.85 432 THR B C 1
ATOM 3156 O O . THR B 1 191 ? -6.189 20.477 -43.024 1.00 34.65 432 THR B O 1
ATOM 3160 N N . GLY B 1 192 ? -4.756 18.849 -42.476 1.00 35.07 433 GLY B N 1
ATOM 3161 C CA . GLY B 1 192 ? -5.811 17.881 -42.246 1.00 35.55 433 GLY B CA 1
ATOM 3162 C C . GLY B 1 192 ? -5.267 16.478 -42.117 1.00 36.01 433 GLY B C 1
ATOM 3163 O O . GLY B 1 192 ? -4.075 16.292 -41.817 1.00 36.59 433 GLY B O 1
ATOM 3164 N N . PRO B 1 193 ? -6.137 15.478 -42.304 1.00 36.37 434 PRO B N 1
ATOM 3165 C CA . PRO B 1 193 ? -5.654 14.111 -42.274 1.00 36.68 434 PRO B CA 1
ATOM 3166 C C . PRO B 1 193 ? -4.917 13.811 -43.565 1.00 37.10 434 PRO B C 1
ATOM 3167 O O . PRO B 1 193 ? -5.005 14.596 -44.510 1.00 36.72 434 PRO B O 1
ATOM 3171 N N . PRO B 1 194 ? -4.200 12.678 -43.621 1.00 37.39 435 PRO B N 1
ATOM 3172 C CA . PRO B 1 194 ? -3.582 12.254 -44.876 1.00 37.70 435 PRO B CA 1
ATOM 3173 C C . PRO B 1 194 ? -4.594 12.239 -46.024 1.00 38.08 435 PRO B C 1
ATOM 3174 O O . PRO B 1 194 ? -5.770 11.947 -45.800 1.00 37.88 435 PRO B O 1
ATOM 3178 N N . LEU B 1 195 ? -4.155 12.561 -47.237 1.00 38.87 436 LEU B N 1
ATOM 3179 C CA . LEU B 1 195 ? -5.053 12.470 -48.403 1.00 39.29 436 LEU B CA 1
ATOM 3180 C C . LEU B 1 195 ? -4.730 11.273 -49.309 1.00 39.52 436 LEU B C 1
ATOM 3181 O O . LEU B 1 195 ? -5.283 11.144 -50.407 1.00 39.44 436 LEU B O 1
ATOM 3186 N N . VAL B 1 196 ? -3.837 10.407 -48.842 1.00 39.76 437 VAL B N 1
ATOM 3187 C CA . VAL B 1 196 ? -3.628 9.099 -49.452 1.00 40.23 437 VAL B CA 1
ATOM 3188 C C . VAL B 1 196 ? -3.869 8.028 -48.387 1.00 40.64 437 VAL B C 1
ATOM 3189 O O . VAL B 1 196 ? -3.570 8.242 -47.204 1.00 40.54 437 VAL B O 1
ATOM 3193 N N . GLY B 1 197 ? -4.420 6.892 -48.810 1.00 41.28 438 GLY B N 1
ATOM 3194 C CA . GLY B 1 197 ? -4.801 5.816 -47.891 1.00 41.95 438 GLY B CA 1
ATOM 3195 C C . GLY B 1 197 ? -3.602 4.994 -47.467 1.00 42.48 438 GLY B C 1
ATOM 3196 O O . GLY B 1 197 ? -2.536 5.110 -48.069 1.00 42.49 438 GLY B O 1
ATOM 3197 N N . PRO B 1 198 ? -3.775 4.124 -46.453 1.00 43.42 439 PRO B N 1
ATOM 3198 C CA . PRO B 1 198 ? -2.642 3.393 -45.866 1.00 43.93 439 PRO B CA 1
ATOM 3199 C C . PRO B 1 198 ? -1.875 2.520 -46.864 1.00 44.54 439 PRO B C 1
ATOM 3200 O O . PRO B 1 198 ? -0.732 2.153 -46.596 1.00 45.14 439 PRO B O 1
ATOM 3204 N N . LYS B 1 199 ? -2.499 2.203 -47.995 1.00 45.14 440 LYS B N 1
ATOM 3205 C CA . LYS B 1 199 ? -1.865 1.408 -49.045 1.00 45.66 440 LYS B CA 1
ATOM 3206 C C . LYS B 1 199 ? -0.966 2.219 -49.984 1.00 46.16 440 LYS B C 1
ATOM 3207 O O . LYS B 1 199 ? -0.310 1.634 -50.852 1.00 46.63 440 LYS B O 1
ATOM 3209 N N . ALA B 1 200 ? -0.940 3.544 -49.844 1.00 46.42 441 ALA B N 1
ATOM 3210 C CA . ALA B 1 200 ? -0.043 4.366 -50.659 1.00 46.76 441 ALA B CA 1
ATOM 3211 C C . ALA B 1 200 ? 1.418 4.026 -50.351 1.00 47.08 441 ALA B C 1
ATOM 3212 O O . ALA B 1 200 ? 1.787 3.843 -49.195 1.00 46.89 441 ALA B O 1
ATOM 3214 N N . GLN B 1 201 ? 2.237 3.931 -51.397 1.00 47.53 442 GLN B N 1
ATOM 3215 C CA . GLN B 1 201 ? 3.634 3.528 -51.252 1.00 47.71 442 GLN B CA 1
ATOM 3216 C C . GLN B 1 201 ? 4.461 4.604 -50.558 1.00 48.11 442 GLN B C 1
ATOM 3217 O O . GLN B 1 201 ? 5.231 4.306 -49.641 1.00 48.39 442 GLN B O 1
ATOM 3219 N N . LEU B 1 202 ? 4.277 5.853 -50.987 1.00 48.41 443 LEU B N 1
ATOM 3220 C CA . LEU B 1 202 ? 5.071 6.985 -50.520 1.00 48.63 443 LEU B CA 1
ATOM 3221 C C . LEU B 1 202 ? 6.548 6.614 -50.457 1.00 48.90 443 LEU B C 1
ATOM 3222 O O . LEU B 1 202 ? 7.180 6.689 -49.401 1.00 48.89 443 LEU B O 1
ATOM 3227 N N . SER B 1 203 ? 7.086 6.195 -51.601 1.00 49.22 444 SER B N 1
ATOM 3228 C CA . SER B 1 203 ? 8.518 5.917 -51.730 1.00 49.42 444 SER B CA 1
ATOM 3229 C C . SER B 1 203 ? 9.321 7.115 -51.248 1.00 49.49 444 SER B C 1
ATOM 3230 O O . SER B 1 203 ? 10.356 6.953 -50.602 1.00 49.33 444 SER B O 1
ATOM 3233 N N . GLY B 1 204 ? 8.816 8.311 -51.562 1.00 49.58 445 GLY B N 1
ATOM 3234 C CA . GLY B 1 204 ? 9.455 9.574 -51.197 1.00 49.91 445 GLY B CA 1
ATOM 3235 C C . GLY B 1 204 ? 9.765 9.778 -49.722 1.00 50.10 445 GLY B C 1
ATOM 3236 O O . GLY B 1 204 ? 10.604 10.612 -49.383 1.00 50.11 445 GLY B O 1
ATOM 3237 N N . LEU B 1 205 ? 9.100 9.036 -48.837 1.00 50.16 446 LEU B N 1
ATOM 3238 C CA . LEU B 1 205 ? 9.409 9.106 -47.406 1.00 50.60 446 LEU B CA 1
ATOM 3239 C C . LEU B 1 205 ? 10.651 8.296 -47.049 1.00 50.98 446 LEU B C 1
ATOM 3240 O O . LEU B 1 205 ? 11.223 8.477 -45.976 1.00 50.97 446 LEU B O 1
ATOM 3245 N N . GLN B 1 206 ? 11.053 7.392 -47.939 1.00 51.71 447 GLN B N 1
ATOM 3246 C CA . GLN B 1 206 ? 12.211 6.544 -47.698 1.00 52.15 447 GLN B CA 1
ATOM 3247 C C . GLN B 1 206 ? 13.464 7.405 -47.608 1.00 52.55 447 GLN B C 1
ATOM 3248 O O . GLN B 1 206 ? 13.774 8.152 -48.533 1.00 52.85 447 GLN B O 1
ATOM 3250 N N . LEU B 1 207 ? 14.158 7.317 -46.477 1.00 52.97 448 LEU B N 1
ATOM 3251 C CA . LEU B 1 207 ? 15.437 7.988 -46.297 1.00 53.42 448 LEU B CA 1
ATOM 3252 C C . LEU B 1 207 ? 16.528 6.938 -46.183 1.00 53.86 448 LEU B C 1
ATOM 3253 O O . LEU B 1 207 ? 16.290 5.841 -45.694 1.00 54.08 448 LEU B O 1
ATOM 3258 N N . GLN B 1 208 ? 17.726 7.288 -46.630 1.00 54.57 449 GLN B N 1
ATOM 3259 C CA . GLN B 1 208 ? 18.855 6.368 -46.622 1.00 55.41 449 GLN B CA 1
ATOM 3260 C C . GLN B 1 208 ? 19.431 6.375 -45.215 1.00 55.73 449 GLN B C 1
ATOM 3261 O O . GLN B 1 208 ? 19.445 7.418 -44.583 1.00 55.57 449 GLN B O 1
ATOM 3267 N N . PRO B 1 209 ? 19.886 5.217 -44.703 1.00 56.29 450 PRO B N 1
ATOM 3268 C CA . PRO B 1 209 ? 20.544 5.253 -43.391 1.00 56.73 450 PRO B CA 1
ATOM 3269 C C . PRO B 1 209 ? 21.764 6.172 -43.377 1.00 57.07 450 PRO B C 1
ATOM 3270 O O . PRO B 1 209 ? 22.499 6.206 -44.355 1.00 56.97 450 PRO B O 1
ATOM 3274 N N . CYS B 1 210 ? 21.965 6.918 -42.293 1.00 57.92 451 CYS B N 1
ATOM 3275 C CA . CYS B 1 210 ? 23.203 7.685 -42.114 1.00 58.35 451 CYS B CA 1
ATOM 3276 C C . CYS B 1 210 ? 24.155 6.907 -41.231 1.00 58.82 451 CYS B C 1
ATOM 3277 O O . CYS B 1 210 ? 23.863 6.666 -40.060 1.00 58.82 451 CYS B O 1
ATOM 3280 N N . LEU B 1 211 ? 25.300 6.543 -41.794 1.00 59.35 452 LEU B N 1
ATOM 3281 C CA . LEU B 1 211 ? 26.300 5.753 -41.090 1.00 59.88 452 LEU B CA 1
ATOM 3282 C C . LEU B 1 211 ? 27.532 6.596 -40.734 1.00 60.37 452 LEU B C 1
ATOM 3283 O O . LEU B 1 211 ? 28.563 6.057 -40.336 1.00 60.73 452 LEU B O 1
ATOM 3288 N N . TYR B 1 212 ? 27.402 7.919 -40.860 1.00 60.98 453 TYR B N 1
ATOM 3289 C CA . TYR B 1 212 ? 28.485 8.869 -40.566 1.00 61.11 453 TYR B CA 1
ATOM 3290 C C . TYR B 1 212 ? 29.794 8.514 -41.278 1.00 61.32 453 TYR B C 1
ATOM 3291 O O . TYR B 1 212 ? 30.525 9.393 -41.740 1.00 61.42 453 TYR B O 1
#

GO terms:
  GO:0033553 rDNA heterochromatin (C, IDA)
  GO:0005730 nucleolus (C, IDA)
  GO:0005677 chromatin silencing complex (C, IDA)
  GO:0000183 rDNA heterochromatin formation (P, IDA)
  GO:0062072 histone H3K9me2/3 reader activity (F, TAS)
  GO:0005654 nucleoplasm (C, TAS)
  GO:0005515 protein binding (F, IPI)
  GO:0005654 nucleoplasm (C, IDA)
  GO:0005829 cytosol (C, IDA)
  GO:0042149 cellular response to glucose starvation (P, IMP)
  GO:0045786 negative regulation of cell cycle (P, IMP)
  GO:0045892 negative regulation of DNA-templated transcription (P, IMP)
  GO:0046015 regulation of transcription by glucose (P, IMP)
  GO:0097009 energy homeostasis (P, IMP)
  GO:0000183 rDNA heterochromatin formation (P, IMP)
  GO:0003723 RNA binding (F, HDA)
  GO:1903450 regulation of G1 to G0 transition (P, IMP)
  GO:0072332 intrinsic apoptotic signaling pathway by p53 class mediator (P, IMP)

Sequence (423 aa):
AQRLDGARFRYLNEQLYSGPSSAAQRLFQEDPEAFLLYHRGFQSQVKKWPLQPVDRIARDLRQRPASLVVADFGCGDCRLASSIRNPVHCFDLASLDPRVTVCDMAQVPLEDESVDVAVFCLSLMGTNIRDFLEEANRVLKPGGLLKVAEVSSRFEDVRTFLRAVTKLGFKIVSKDLTNSHFFLFDFQKTGPPLVGPKAQLSGLQLQPCLYKAQRLDGARFRYLNEQLYSGPSSAAQRLFQEDPEAFLLYHRGFQSQVKKWPLQPVDRIARDLRQRPASLVVADFGCGDCRLASSIRNPVHCFDLASLDPRVTVCDMAQVPLEDESVDVAVFCLSLMGTNIRDFLEEANRVLKPGGLLKVAEVSSRFEDVRTFLRAVTKLGFKIVSKDLTNSHFFLFDFQKTGPPLVGPKAQLSGLQLQPCLY

Foldseek 3Di:
DVVVLLVLLLVVQVVQQEAAVVVVLVCCVVCVVSVVSNVVNVCVQCVPFPDAPLVVVLVVCQVDDLQFEEEEQQCNAPVNVVSGNHNYQAEHSDDPYPSYDHDHLLDDPAAFQQGQEYEDRQNCRHQVSVSNLQSVLRNHHAFGKYKYKHFPQQAPDVPLLQVLSVQQQWAWPDKDPPRNGIIMTMITGNHGHNDDPPDDRCSNRTDRDSSD/DVVVLQVLLLVLLVVQQEAALVSVLVVCVVPVVSVVSNLVNVCVVQVPFPDAVLVVVLVVCQVDPLQFAEEEQQCRQPPNVVRGNHNYQAEHSDDPYPSYDHDRLLDDPAAFQQGQEYEARQNCRHQVSVSNLQSVLRNHHAFGKYKYKHFPQFAPDVVLLQVLSVQQAWAWPDKDPPGHGIIMTMITGHDGGNDDPPDPSCSNGTHRDSD